Protein AF-A0A7R9MXU9-F1 (afdb_monomer_lite)

Structure (mmCIF, N/CA/C/O backbone):
data_AF-A0A7R9MXU9-F1
#
_entry.id   AF-A0A7R9MXU9-F1
#
loop_
_atom_site.group_PDB
_atom_site.id
_atom_site.type_symbol
_atom_site.label_atom_id
_atom_site.label_alt_id
_atom_site.label_comp_id
_atom_site.label_asym_id
_atom_site.label_entity_id
_atom_site.label_seq_id
_atom_site.pdbx_PDB_ins_code
_atom_site.Cartn_x
_atom_site.Cartn_y
_atom_site.Cartn_z
_atom_site.occupancy
_atom_site.B_iso_or_equiv
_atom_site.auth_seq_id
_atom_site.auth_comp_id
_atom_site.auth_asym_id
_atom_site.auth_atom_id
_atom_site.pdbx_PDB_model_num
ATOM 1 N N . MET A 1 1 ? 19.009 -3.124 -27.970 1.00 60.53 1 MET A N 1
ATOM 2 C CA . MET A 1 1 ? 19.118 -1.833 -27.246 1.00 60.53 1 MET A CA 1
ATOM 3 C C . MET A 1 1 ? 18.545 -0.630 -28.001 1.00 60.53 1 MET A C 1
ATOM 5 O O . MET A 1 1 ? 17.585 -0.061 -27.499 1.00 60.53 1 MET A O 1
ATOM 9 N N . ARG A 1 2 ? 19.073 -0.211 -29.170 1.00 72.44 2 ARG A N 1
ATOM 10 C CA . ARG A 1 2 ? 18.593 1.016 -29.856 1.00 72.44 2 ARG A CA 1
ATOM 11 C C . ARG A 1 2 ? 17.107 0.956 -30.246 1.00 72.44 2 ARG A C 1
ATOM 13 O O . ARG A 1 2 ? 16.367 1.876 -29.925 1.00 72.44 2 ARG A O 1
ATOM 20 N N . GLU A 1 3 ? 16.666 -0.156 -30.832 1.00 83.88 3 GLU A N 1
ATOM 21 C CA . GLU A 1 3 ? 15.263 -0.350 -31.227 1.00 83.88 3 GLU A CA 1
ATOM 22 C C . GLU A 1 3 ? 14.311 -0.446 -30.018 1.00 83.88 3 GLU A C 1
ATOM 24 O O . GLU A 1 3 ? 13.268 0.204 -29.997 1.00 83.88 3 GLU A O 1
ATOM 29 N N . THR A 1 4 ? 14.688 -1.200 -28.976 1.00 85.75 4 THR A N 1
ATOM 30 C CA . THR A 1 4 ? 13.930 -1.304 -27.715 1.00 85.75 4 THR A CA 1
ATOM 31 C C . THR A 1 4 ? 13.704 0.075 -27.099 1.00 85.75 4 THR A C 1
ATOM 33 O O . THR A 1 4 ? 12.573 0.436 -26.783 1.00 85.75 4 THR A O 1
ATOM 36 N N . LYS A 1 5 ? 14.765 0.885 -27.002 1.00 89.38 5 LYS A N 1
ATOM 37 C CA . LYS A 1 5 ? 14.692 2.257 -26.493 1.00 89.38 5 LYS A CA 1
ATOM 38 C C . LYS A 1 5 ? 13.724 3.121 -27.293 1.00 89.38 5 LYS A C 1
ATOM 40 O O . LYS A 1 5 ? 12.847 3.738 -26.698 1.00 89.38 5 LYS A O 1
ATOM 45 N N . GLU A 1 6 ? 13.862 3.146 -28.617 1.00 91.00 6 GLU A N 1
ATOM 46 C CA . GLU A 1 6 ? 13.007 3.951 -29.496 1.00 91.00 6 GLU A CA 1
ATOM 47 C C . GLU A 1 6 ? 11.525 3.546 -29.373 1.00 91.00 6 GLU A C 1
ATOM 49 O O . GLU A 1 6 ? 10.647 4.411 -29.332 1.00 91.00 6 GLU A O 1
ATOM 54 N N . LYS A 1 7 ? 11.235 2.245 -29.230 1.00 92.31 7 LYS A N 1
ATOM 55 C CA . LYS A 1 7 ? 9.872 1.726 -29.035 1.00 92.31 7 LYS A CA 1
ATOM 56 C C . LYS A 1 7 ? 9.268 2.123 -27.688 1.00 92.31 7 LYS A C 1
ATOM 58 O O . LYS A 1 7 ? 8.140 2.619 -27.666 1.00 92.31 7 LYS A O 1
ATOM 63 N N . ILE A 1 8 ? 9.995 1.942 -26.581 1.00 92.31 8 ILE A N 1
ATOM 64 C CA . ILE A 1 8 ? 9.501 2.338 -25.250 1.00 92.31 8 ILE A CA 1
ATOM 65 C C . ILE A 1 8 ? 9.323 3.862 -25.202 1.00 92.31 8 ILE A C 1
ATOM 67 O O . ILE A 1 8 ? 8.308 4.347 -24.708 1.00 92.31 8 ILE A O 1
ATOM 71 N N . GLU A 1 9 ? 10.261 4.628 -25.765 1.00 93.44 9 GLU A N 1
ATOM 72 C CA . GLU A 1 9 ? 10.180 6.089 -25.794 1.00 93.44 9 GLU A CA 1
ATOM 73 C C . GLU A 1 9 ? 8.973 6.589 -26.578 1.00 93.44 9 GLU A C 1
ATOM 75 O O . GLU A 1 9 ? 8.213 7.420 -26.074 1.00 93.44 9 GLU A O 1
ATOM 80 N N . LYS A 1 10 ? 8.762 6.059 -27.786 1.00 94.50 10 LYS A N 1
ATOM 81 C CA . LYS A 1 10 ? 7.583 6.379 -28.590 1.00 94.50 10 LYS A CA 1
ATOM 82 C C . LYS A 1 10 ? 6.299 6.088 -27.818 1.00 94.50 10 LYS A C 1
ATOM 84 O O . LYS A 1 10 ? 5.427 6.948 -27.746 1.00 94.50 10 LYS A O 1
ATOM 89 N N . PHE A 1 11 ? 6.218 4.916 -27.193 1.00 94.81 11 PHE A N 1
ATOM 90 C CA . PHE A 1 11 ? 5.046 4.518 -26.429 1.00 94.81 11 PHE A CA 1
ATOM 91 C C . PHE A 1 11 ? 4.774 5.453 -25.240 1.00 94.81 11 PHE A C 1
ATOM 93 O O . PHE A 1 11 ? 3.658 5.947 -25.094 1.00 94.81 11 PHE A O 1
ATOM 100 N N . VAL A 1 12 ? 5.789 5.775 -24.431 1.00 94.88 12 VAL A N 1
ATOM 101 C CA . VAL A 1 12 ? 5.641 6.714 -23.305 1.00 94.88 12 VAL A CA 1
ATOM 102 C C . VAL A 1 12 ? 5.220 8.104 -23.793 1.00 94.88 12 VAL A C 1
ATOM 104 O O . VAL A 1 12 ? 4.315 8.704 -23.213 1.00 94.88 12 VAL A O 1
ATOM 107 N N . ASN A 1 13 ? 5.810 8.604 -24.883 1.00 95.75 13 ASN A N 1
ATOM 108 C CA . ASN A 1 13 ? 5.422 9.889 -25.471 1.00 95.75 13 ASN A CA 1
ATOM 109 C C . ASN A 1 13 ? 3.957 9.883 -25.953 1.00 95.75 13 ASN A C 1
ATOM 111 O O . ASN A 1 13 ? 3.248 10.869 -25.755 1.00 95.75 13 ASN A O 1
ATOM 115 N N . ASP A 1 14 ? 3.483 8.781 -26.542 1.00 95.94 14 ASP A N 1
ATOM 116 C CA . ASP A 1 14 ? 2.091 8.639 -26.985 1.00 95.94 14 ASP A CA 1
ATOM 117 C C . ASP A 1 14 ? 1.110 8.660 -25.800 1.00 95.94 14 ASP A C 1
ATOM 119 O O . ASP A 1 14 ? 0.054 9.293 -25.884 1.00 95.94 14 ASP A O 1
ATOM 123 N N . ILE A 1 15 ? 1.461 8.021 -24.679 1.00 95.94 15 ILE A N 1
ATOM 124 C CA . ILE A 1 15 ? 0.675 8.058 -23.434 1.00 95.94 15 ILE A CA 1
ATOM 125 C C . ILE A 1 15 ? 0.625 9.479 -22.855 1.00 95.94 15 ILE A C 1
ATOM 127 O O . ILE A 1 15 ? -0.454 9.963 -22.504 1.00 95.94 15 ILE A O 1
ATOM 131 N N . ILE A 1 16 ? 1.765 10.178 -22.819 1.00 95.12 16 ILE A N 1
ATOM 132 C CA . ILE A 1 16 ? 1.849 11.576 -22.367 1.00 95.12 16 ILE A CA 1
ATOM 133 C C . ILE A 1 16 ? 0.981 12.481 -23.245 1.00 95.12 16 ILE A C 1
ATOM 135 O O . ILE A 1 16 ? 0.197 13.274 -22.727 1.00 95.12 16 ILE A O 1
ATOM 139 N N . LYS A 1 17 ? 1.064 12.335 -24.572 1.00 95.94 17 LYS A N 1
ATOM 140 C CA . LYS A 1 17 ? 0.272 13.120 -25.529 1.00 95.94 17 LYS A CA 1
ATOM 141 C C . LYS A 1 17 ? -1.235 12.917 -25.345 1.00 95.94 17 LYS A C 1
ATOM 143 O O . LYS A 1 17 ? -2.004 13.850 -25.555 1.00 95.94 17 LYS A O 1
ATOM 148 N N . LYS A 1 18 ? -1.655 11.715 -24.941 1.00 95.31 18 LYS A N 1
ATOM 149 C CA . LYS A 1 18 ? -3.052 11.390 -24.610 1.00 95.31 18 LYS A CA 1
ATOM 150 C C . LYS A 1 18 ? -3.480 11.867 -23.216 1.00 95.31 18 LYS A C 1
ATOM 152 O O . LYS A 1 18 ? -4.655 11.738 -22.889 1.00 95.31 18 LYS A O 1
ATOM 157 N N . ASN A 1 19 ? -2.561 12.404 -22.409 1.00 92.50 19 ASN A N 1
ATOM 158 C CA . ASN A 1 19 ? -2.778 12.772 -21.007 1.00 92.50 19 ASN A CA 1
ATOM 159 C C . ASN A 1 19 ? -3.354 11.612 -20.166 1.00 92.50 19 ASN A C 1
ATOM 161 O O . ASN A 1 19 ? -4.193 11.807 -19.285 1.00 92.50 19 ASN A O 1
ATOM 165 N N . ASP A 1 20 ? -2.925 10.381 -20.455 1.00 95.19 20 ASP A N 1
ATOM 166 C CA . ASP A 1 20 ? -3.452 9.177 -19.811 1.00 95.19 20 ASP A CA 1
ATOM 167 C C . ASP A 1 20 ? -2.695 8.874 -18.509 1.00 95.19 20 ASP A C 1
ATOM 169 O O . ASP A 1 20 ? -1.856 7.976 -18.430 1.00 95.19 20 ASP A O 1
ATOM 173 N N . ILE A 1 21 ? -2.984 9.670 -17.475 1.00 93.56 21 ILE A N 1
ATOM 174 C CA . ILE A 1 21 ? -2.319 9.589 -16.163 1.00 93.56 21 ILE A CA 1
ATOM 175 C C . ILE A 1 21 ? -2.543 8.219 -15.503 1.00 93.56 21 ILE A C 1
ATOM 177 O O . ILE A 1 21 ? -1.632 7.685 -14.877 1.00 93.56 21 ILE A O 1
ATOM 181 N N . VAL A 1 22 ? -3.716 7.610 -15.709 1.00 96.00 22 VAL A N 1
ATOM 182 C CA . VAL A 1 22 ? -4.024 6.256 -15.217 1.00 96.00 22 VAL A CA 1
ATOM 183 C C . VAL A 1 22 ? -3.014 5.248 -15.763 1.00 96.00 22 VAL A C 1
ATOM 185 O O . VAL A 1 22 ? -2.517 4.397 -15.031 1.00 96.00 22 VAL A O 1
ATOM 188 N N . PHE A 1 23 ? -2.688 5.343 -17.052 1.00 96.62 23 PHE A N 1
ATOM 189 C CA . PHE A 1 23 ? -1.717 4.444 -17.661 1.00 96.62 23 PHE A CA 1
ATOM 190 C C . PHE A 1 23 ? -0.275 4.758 -17.229 1.00 96.62 23 PHE A C 1
ATOM 192 O O . PHE A 1 23 ? 0.534 3.840 -17.085 1.00 96.62 23 PHE A O 1
ATOM 199 N N . LEU A 1 24 ? 0.054 6.026 -16.957 1.00 96.25 24 LEU A N 1
ATOM 200 C CA . LEU A 1 24 ? 1.346 6.374 -16.353 1.00 96.25 24 LEU A CA 1
ATOM 201 C C . LEU A 1 24 ? 1.541 5.671 -15.004 1.00 96.25 24 LEU A C 1
ATOM 203 O O . LEU A 1 24 ? 2.620 5.134 -14.765 1.00 96.25 24 LEU A O 1
ATOM 207 N N . ASP A 1 25 ? 0.506 5.586 -14.164 1.00 97.00 25 ASP A N 1
ATOM 208 C CA . ASP A 1 25 ? 0.591 4.827 -12.910 1.00 97.00 25 ASP A CA 1
ATOM 209 C C . ASP A 1 25 ? 0.832 3.333 -13.144 1.00 97.00 25 ASP A C 1
ATOM 211 O O . ASP A 1 25 ? 1.619 2.730 -12.420 1.00 97.00 25 ASP A O 1
ATOM 215 N N . VAL A 1 26 ? 0.229 2.729 -14.175 1.00 97.75 26 VAL A N 1
ATOM 216 C CA . VAL A 1 26 ? 0.511 1.327 -14.547 1.00 97.75 26 VAL A CA 1
ATOM 217 C C . VAL A 1 26 ? 1.997 1.137 -14.861 1.00 97.75 26 VAL A C 1
ATOM 219 O O . VAL A 1 26 ? 2.607 0.179 -14.383 1.00 97.75 26 VAL A O 1
ATOM 222 N N . LEU A 1 27 ? 2.600 2.061 -15.616 1.00 97.44 27 LEU A N 1
ATOM 223 C CA . LEU A 1 27 ? 4.031 2.020 -15.935 1.00 97.44 27 LEU A CA 1
ATOM 224 C C . LEU A 1 27 ? 4.910 2.208 -14.694 1.00 97.44 27 LEU A C 1
ATOM 226 O O . LEU A 1 27 ? 5.918 1.514 -14.551 1.00 97.44 27 LEU A O 1
ATOM 230 N N . TRP A 1 28 ? 4.524 3.094 -13.777 1.00 97.25 28 TRP A N 1
ATOM 231 C CA . TRP A 1 28 ? 5.249 3.292 -12.524 1.00 97.25 28 TRP A CA 1
ATOM 232 C C . TRP A 1 28 ? 5.164 2.075 -11.605 1.00 97.25 28 TRP A C 1
ATOM 234 O O . TRP A 1 28 ? 6.211 1.595 -11.166 1.00 97.25 28 TRP A O 1
ATOM 244 N N . ILE A 1 29 ? 3.970 1.513 -11.394 1.00 97.62 29 ILE A N 1
ATOM 245 C CA . ILE A 1 29 ? 3.779 0.261 -10.643 1.00 97.62 29 ILE A CA 1
ATOM 246 C C . ILE A 1 29 ? 4.645 -0.841 -11.249 1.00 97.62 29 ILE A C 1
ATOM 248 O O . ILE A 1 29 ? 5.349 -1.536 -10.516 1.00 97.62 29 ILE A O 1
ATOM 252 N N . PHE A 1 30 ? 4.628 -0.981 -12.579 1.00 97.31 30 PHE A N 1
ATOM 253 C CA . PHE A 1 30 ? 5.422 -1.989 -13.271 1.00 97.31 30 PHE A CA 1
ATOM 254 C C . PHE A 1 30 ? 6.905 -1.785 -12.996 1.00 97.31 30 PHE A C 1
ATOM 256 O O . PHE A 1 30 ? 7.547 -2.696 -12.485 1.00 97.31 30 PHE A O 1
ATOM 263 N N . SER A 1 31 ? 7.421 -0.578 -13.244 1.00 95.62 31 SER A N 1
ATOM 264 C CA . SER A 1 31 ? 8.838 -0.274 -13.053 1.00 95.62 31 SER A CA 1
ATOM 265 C C . SER A 1 31 ? 9.306 -0.583 -11.628 1.00 95.62 31 SER A C 1
ATOM 267 O O . SER A 1 31 ? 10.371 -1.158 -11.448 1.00 95.62 31 SER A O 1
ATOM 269 N N . TYR A 1 32 ? 8.523 -0.245 -10.595 1.00 94.88 32 TYR A N 1
ATOM 270 C CA . TYR A 1 32 ? 8.871 -0.512 -9.192 1.00 94.88 32 TYR A CA 1
ATOM 271 C C . TYR A 1 32 ? 8.631 -1.944 -8.729 1.00 94.88 32 TYR A C 1
ATOM 273 O O . TYR A 1 32 ? 9.075 -2.293 -7.642 1.00 94.88 32 TYR A O 1
ATOM 281 N N . SER A 1 33 ? 7.969 -2.766 -9.537 1.00 95.56 33 SER A N 1
ATOM 282 C CA . SER A 1 33 ? 7.746 -4.173 -9.212 1.00 95.56 33 SER A CA 1
ATOM 283 C C . SER A 1 33 ? 8.710 -5.117 -9.932 1.00 95.56 33 SER A C 1
ATOM 285 O O . SER A 1 33 ? 8.674 -6.318 -9.670 1.00 95.56 33 SER A O 1
ATOM 287 N N . ILE A 1 34 ? 9.552 -4.620 -10.852 1.00 91.81 34 ILE A N 1
ATOM 288 C CA . ILE A 1 34 ? 10.568 -5.436 -11.533 1.00 91.81 34 ILE A CA 1
ATOM 289 C C . ILE A 1 34 ? 11.535 -5.992 -10.465 1.00 91.81 34 ILE A C 1
ATOM 291 O O . ILE A 1 34 ? 12.211 -5.213 -9.792 1.00 91.81 34 ILE A O 1
ATOM 295 N N . PRO A 1 35 ? 11.594 -7.325 -10.262 1.00 86.81 35 PRO A N 1
ATOM 296 C CA . PRO A 1 35 ? 12.432 -7.928 -9.231 1.00 86.81 35 PRO A CA 1
ATOM 297 C C . PRO A 1 35 ? 13.862 -8.133 -9.754 1.00 86.81 35 PRO A C 1
ATOM 299 O O . PRO A 1 35 ? 14.247 -7.616 -10.798 1.00 86.81 35 PRO A O 1
ATOM 302 N N . SER A 1 36 ? 14.665 -8.954 -9.072 1.00 87.94 36 SER A N 1
ATOM 303 C CA . SER A 1 36 ? 15.918 -9.430 -9.662 1.00 87.94 36 SER A CA 1
ATOM 304 C C . SER A 1 36 ? 15.658 -10.228 -10.945 1.00 87.94 36 SER A C 1
ATOM 306 O O . SER A 1 36 ? 14.607 -10.858 -11.107 1.00 87.94 36 SER A O 1
ATOM 308 N N . GLN A 1 37 ? 16.655 -10.274 -11.830 1.00 93.38 37 GLN A N 1
ATOM 309 C CA . GLN A 1 37 ? 16.576 -11.027 -13.082 1.00 93.38 37 GLN A CA 1
ATOM 310 C C . GLN A 1 37 ? 16.115 -12.481 -12.865 1.00 93.38 37 GLN A C 1
ATOM 312 O O . GLN A 1 37 ? 15.230 -12.982 -13.562 1.00 93.38 37 GLN A O 1
ATOM 317 N N . SER A 1 38 ? 16.682 -13.163 -11.865 1.00 88.25 38 SER A N 1
ATOM 318 C CA . SER A 1 38 ? 16.304 -14.536 -11.519 1.00 88.25 38 SER A CA 1
ATOM 319 C C . SER A 1 38 ? 14.889 -14.628 -10.945 1.00 88.25 38 SER A C 1
ATOM 321 O O . SER A 1 38 ? 14.161 -15.557 -11.287 1.00 88.25 38 SER A O 1
ATOM 323 N N . GLY A 1 39 ? 14.465 -13.654 -10.134 1.00 88.94 39 GLY A N 1
ATOM 324 C CA . GLY A 1 39 ? 13.085 -13.531 -9.659 1.00 88.94 39 GLY A CA 1
ATOM 325 C C . GLY A 1 39 ? 12.083 -13.462 -10.809 1.00 88.94 39 GLY A C 1
ATOM 326 O O . GLY A 1 39 ? 11.126 -14.238 -10.834 1.00 88.94 39 GLY A O 1
ATOM 327 N N . TYR A 1 40 ? 12.349 -12.603 -11.796 1.00 91.75 40 TYR A N 1
ATOM 328 C CA . TYR A 1 40 ? 11.470 -12.386 -12.945 1.00 91.75 40 TYR A CA 1
ATOM 329 C C . TYR A 1 40 ? 11.391 -13.607 -13.866 1.00 91.75 40 TYR A C 1
ATOM 331 O O . TYR A 1 40 ? 10.299 -14.097 -14.159 1.00 91.75 40 TYR A O 1
ATOM 339 N N . HIS A 1 41 ? 12.535 -14.131 -14.318 1.00 92.31 41 HIS A N 1
ATOM 340 C CA . HIS A 1 41 ? 12.542 -15.212 -15.306 1.00 92.31 41 HIS A CA 1
ATOM 341 C C . HIS A 1 41 ? 12.086 -16.557 -14.738 1.00 92.31 41 HIS A C 1
ATOM 343 O O . HIS A 1 41 ? 11.436 -17.313 -15.461 1.00 92.31 41 HIS A O 1
ATOM 349 N N . ASN A 1 42 ? 12.371 -16.850 -13.465 1.00 90.62 42 ASN A N 1
ATOM 350 C CA . ASN A 1 42 ? 11.939 -18.105 -12.846 1.00 90.62 42 ASN A CA 1
ATOM 351 C C . ASN A 1 42 ? 10.442 -18.101 -12.503 1.00 90.62 42 ASN A C 1
ATOM 353 O O . ASN A 1 42 ? 9.833 -19.165 -12.456 1.00 90.62 42 ASN A O 1
ATOM 357 N N . ASN A 1 43 ? 9.839 -16.922 -12.294 1.00 89.75 43 ASN A N 1
ATOM 358 C CA . ASN A 1 43 ? 8.474 -16.783 -11.771 1.00 89.75 43 ASN A CA 1
ATOM 359 C C . ASN A 1 43 ? 7.592 -15.881 -12.653 1.00 89.75 43 ASN A C 1
ATOM 361 O O . ASN A 1 43 ? 6.716 -15.170 -12.161 1.00 89.75 43 ASN A O 1
ATOM 365 N N . LYS A 1 44 ? 7.795 -15.901 -13.978 1.00 89.00 44 LYS A N 1
ATOM 366 C CA . LYS A 1 44 ? 7.105 -14.999 -14.924 1.00 89.00 44 LYS A CA 1
ATOM 367 C C . LYS A 1 44 ? 5.573 -15.089 -14.847 1.00 89.00 44 LYS A C 1
ATOM 369 O O . LYS A 1 44 ? 4.887 -14.092 -15.064 1.00 89.00 44 LYS A O 1
ATOM 374 N N . GLY A 1 45 ? 5.028 -16.272 -14.552 1.00 88.25 45 GLY A N 1
ATOM 375 C CA . GLY A 1 45 ? 3.588 -16.478 -14.357 1.00 88.25 45 GLY A CA 1
ATOM 376 C C . GLY A 1 45 ? 3.056 -15.761 -13.114 1.00 88.25 45 GLY A C 1
ATOM 377 O O . GLY A 1 45 ? 2.107 -14.980 -13.209 1.00 88.25 45 GLY A O 1
ATOM 378 N N . ASP A 1 46 ? 3.709 -15.965 -11.970 1.00 85.06 46 ASP A N 1
ATOM 379 C CA . ASP A 1 46 ? 3.331 -15.323 -10.709 1.00 85.06 46 ASP A CA 1
ATOM 380 C C . ASP A 1 46 ? 3.544 -13.814 -10.751 1.00 85.06 46 ASP A C 1
ATOM 382 O O . ASP A 1 46 ? 2.688 -13.067 -10.282 1.00 85.06 46 ASP A O 1
ATOM 386 N N . PHE A 1 47 ? 4.612 -13.352 -11.406 1.00 90.62 47 PHE A N 1
ATOM 387 C CA . PHE A 1 47 ? 4.838 -11.932 -11.654 1.00 90.62 47 PHE A CA 1
ATOM 388 C C . PHE A 1 47 ? 3.644 -11.286 -12.368 1.00 90.62 47 PHE A C 1
ATOM 390 O O . PHE A 1 47 ? 3.119 -10.280 -11.900 1.00 90.62 47 PHE A O 1
ATOM 397 N N . LYS A 1 48 ? 3.150 -11.889 -13.461 1.00 91.00 48 LYS A N 1
ATOM 398 C CA . LYS A 1 48 ? 1.975 -11.376 -14.189 1.00 91.00 48 LYS A CA 1
ATOM 399 C C . LYS A 1 48 ? 0.727 -11.330 -13.303 1.00 91.00 48 LYS A C 1
ATOM 401 O O . LYS A 1 48 ? -0.012 -10.347 -13.330 1.00 91.00 48 LYS A O 1
ATOM 406 N N . LYS A 1 49 ? 0.497 -12.387 -12.517 1.00 88.62 49 LYS A N 1
ATOM 407 C CA . LYS A 1 49 ? -0.647 -12.496 -11.599 1.00 88.62 49 LYS A CA 1
ATOM 408 C C . LYS A 1 49 ? -0.608 -11.400 -10.533 1.00 88.62 49 LYS A C 1
ATOM 410 O O . LYS A 1 49 ? -1.618 -10.737 -10.303 1.00 88.62 49 LYS A O 1
ATOM 415 N N . TRP A 1 50 ? 0.540 -11.203 -9.893 1.00 89.94 50 TRP A N 1
ATOM 416 C CA . TRP A 1 50 ? 0.711 -10.199 -8.846 1.00 89.94 50 TRP A CA 1
ATOM 417 C C . TRP A 1 50 ? 0.689 -8.777 -9.382 1.00 89.94 50 TRP A C 1
ATOM 419 O O . TRP A 1 50 ? -0.005 -7.941 -8.811 1.00 89.94 50 TRP A O 1
ATOM 429 N N . PHE A 1 51 ? 1.313 -8.530 -10.531 1.00 93.94 51 PHE A N 1
ATOM 430 C CA . PHE A 1 51 ? 1.232 -7.239 -11.201 1.00 93.94 51 PHE A CA 1
ATOM 431 C C . PHE A 1 51 ? -0.220 -6.835 -11.482 1.00 93.94 51 PHE A C 1
ATOM 433 O O . PHE A 1 51 ? -0.639 -5.742 -11.109 1.00 93.94 51 PHE A O 1
ATOM 440 N N . GLY A 1 52 ? -1.032 -7.751 -12.022 1.00 90.00 52 GLY A N 1
ATOM 441 C CA . GLY A 1 52 ? -2.461 -7.508 -12.229 1.00 90.00 52 GLY A CA 1
ATOM 442 C C . GLY A 1 52 ? -3.214 -7.183 -10.932 1.00 90.00 52 GLY A C 1
ATOM 443 O O . GLY A 1 52 ? -3.984 -6.226 -10.898 1.00 90.00 52 GLY A O 1
ATOM 444 N N . LYS A 1 53 ? -2.970 -7.931 -9.846 1.00 89.75 53 LYS A N 1
ATOM 445 C CA . LYS A 1 53 ? -3.598 -7.671 -8.536 1.00 89.75 53 LYS A CA 1
ATOM 446 C C . LYS A 1 53 ? -3.239 -6.295 -7.979 1.00 89.75 53 LYS A C 1
ATOM 448 O O . LYS A 1 53 ? -4.123 -5.591 -7.495 1.00 89.75 53 LYS A O 1
ATOM 453 N N . ILE A 1 54 ? -1.962 -5.924 -8.049 1.00 93.19 54 ILE A N 1
ATOM 454 C CA . ILE A 1 54 ? -1.473 -4.638 -7.550 1.00 93.19 54 ILE A CA 1
ATOM 455 C C . ILE A 1 54 ? -2.062 -3.494 -8.378 1.00 93.19 54 ILE A C 1
ATOM 457 O O . ILE A 1 54 ? -2.585 -2.546 -7.797 1.00 93.19 54 ILE A O 1
ATOM 461 N N . CYS A 1 55 ? -2.091 -3.608 -9.711 1.00 94.31 55 CYS A N 1
ATOM 462 C CA . CYS A 1 55 ? -2.750 -2.622 -10.569 1.00 94.31 55 CYS A CA 1
ATOM 463 C C . CYS A 1 55 ? -4.242 -2.486 -10.255 1.00 94.31 55 CYS A C 1
ATOM 465 O O . CYS A 1 55 ? -4.727 -1.365 -10.131 1.00 94.31 55 CYS A O 1
ATOM 467 N N . ILE A 1 56 ? -4.967 -3.597 -10.072 1.00 88.56 56 ILE A N 1
ATOM 468 C CA . ILE A 1 56 ? -6.385 -3.554 -9.687 1.00 88.56 56 ILE A CA 1
ATOM 469 C C . ILE A 1 56 ? -6.550 -2.762 -8.391 1.00 88.56 56 ILE A C 1
ATOM 471 O O . ILE A 1 56 ? -7.289 -1.781 -8.359 1.00 88.56 56 ILE A O 1
ATOM 475 N N . ARG A 1 57 ? -5.813 -3.143 -7.345 1.00 90.94 57 ARG A N 1
ATOM 476 C CA . ARG A 1 57 ? -5.932 -2.532 -6.022 1.00 90.94 57 ARG A CA 1
ATOM 477 C C . ARG A 1 57 ? -5.564 -1.049 -6.031 1.00 90.94 57 ARG A C 1
ATOM 479 O O . ARG A 1 57 ? -6.292 -0.238 -5.460 1.00 90.94 57 ARG A O 1
ATOM 486 N N . HIS A 1 58 ? -4.457 -0.701 -6.685 1.00 95.56 58 HIS A N 1
ATOM 487 C CA . HIS A 1 58 ? -3.956 0.666 -6.770 1.00 95.56 58 HIS A CA 1
ATOM 488 C C . HIS A 1 58 ? -4.927 1.564 -7.546 1.00 95.56 58 HIS A C 1
ATOM 490 O O . HIS A 1 58 ? -5.344 2.607 -7.043 1.00 95.56 58 HIS A O 1
ATOM 496 N N . LEU A 1 59 ? -5.326 1.157 -8.754 1.00 95.50 59 LEU A N 1
ATOM 497 C CA . LEU A 1 59 ? -6.169 1.980 -9.623 1.00 95.50 59 LEU A CA 1
ATOM 498 C C . LEU A 1 59 ? -7.601 2.114 -9.088 1.00 95.50 59 LEU A C 1
ATOM 500 O O . LEU A 1 59 ? -8.198 3.182 -9.220 1.00 95.50 59 LEU A O 1
ATOM 504 N N . GLN A 1 60 ? -8.132 1.081 -8.425 1.00 92.88 60 GLN A N 1
ATOM 505 C CA . GLN A 1 60 ? -9.407 1.178 -7.709 1.00 92.88 60 GLN A CA 1
ATOM 506 C C . GLN A 1 60 ? -9.357 2.240 -6.614 1.00 92.88 60 GLN A C 1
ATOM 508 O O . GLN A 1 60 ? -10.275 3.046 -6.511 1.00 92.88 60 GLN A O 1
ATOM 513 N N . LYS A 1 61 ? -8.287 2.286 -5.811 1.00 93.75 61 LYS A N 1
ATOM 514 C CA . LYS A 1 61 ? -8.188 3.298 -4.753 1.00 93.75 61 LYS A CA 1
ATOM 515 C C . LYS A 1 61 ? -7.940 4.692 -5.293 1.00 93.75 61 LYS A C 1
ATOM 517 O O . LYS A 1 61 ? -8.600 5.618 -4.847 1.00 93.75 61 LYS A O 1
ATOM 522 N N . LYS A 1 62 ? -7.035 4.847 -6.258 1.00 95.38 62 LYS A N 1
ATOM 523 C CA . LYS A 1 62 ? -6.649 6.172 -6.757 1.00 95.38 62 LYS A CA 1
ATOM 524 C C . LYS A 1 62 ? -7.717 6.840 -7.618 1.00 95.38 62 LYS A C 1
ATOM 526 O O . LYS A 1 62 ? -7.852 8.060 -7.583 1.00 95.38 62 LYS A O 1
ATOM 531 N N . TYR A 1 63 ? -8.450 6.051 -8.402 1.00 94.50 63 TYR A N 1
ATOM 532 C CA . TYR A 1 63 ? -9.328 6.558 -9.459 1.00 94.50 63 TYR A CA 1
ATOM 533 C C . TYR A 1 63 ? -10.767 6.048 -9.381 1.00 94.50 63 TYR A C 1
ATOM 535 O O . TYR A 1 63 ? -11.582 6.446 -10.207 1.00 94.50 63 TYR A O 1
ATOM 543 N N . ASN A 1 64 ? -11.088 5.169 -8.425 1.00 91.50 64 ASN A N 1
ATOM 544 C CA . ASN A 1 64 ? -12.402 4.531 -8.313 1.00 91.50 64 ASN A CA 1
ATOM 545 C C . ASN A 1 64 ? -12.835 3.787 -9.597 1.00 91.50 64 ASN A C 1
ATOM 547 O O . ASN A 1 64 ? -14.016 3.733 -9.933 1.00 91.50 64 ASN A O 1
ATOM 551 N N . LEU A 1 65 ? -11.870 3.229 -10.341 1.00 90.06 65 LEU A N 1
ATOM 552 C CA . LEU A 1 65 ? -12.138 2.516 -11.593 1.00 90.06 65 LEU A CA 1
ATOM 553 C C . LEU A 1 65 ? -12.748 1.138 -11.340 1.00 90.06 65 LEU A C 1
ATOM 555 O O . LEU A 1 65 ? -12.341 0.412 -10.428 1.00 90.06 65 LEU A O 1
ATOM 559 N N . ARG A 1 66 ? -13.674 0.725 -12.210 1.00 87.88 66 ARG A N 1
ATOM 560 C CA . ARG A 1 66 ? -14.206 -0.643 -12.199 1.00 87.88 66 ARG A CA 1
ATOM 561 C C . ARG A 1 66 ? -13.186 -1.616 -12.787 1.00 87.88 66 ARG A C 1
ATOM 563 O O . ARG A 1 66 ? -12.306 -1.241 -13.559 1.00 87.88 66 ARG A O 1
ATOM 570 N N . GLN A 1 67 ? -13.335 -2.904 -12.470 1.00 85.06 67 GLN A N 1
ATOM 571 C CA . GLN A 1 67 ? -12.409 -3.930 -12.964 1.00 85.06 67 GLN A CA 1
ATOM 572 C C . GLN A 1 67 ? -12.326 -3.986 -14.497 1.00 85.06 67 GLN A C 1
ATOM 574 O O . GLN A 1 67 ? -11.243 -4.221 -15.023 1.00 85.06 67 GLN A O 1
ATOM 579 N N . GLU A 1 68 ? -13.425 -3.750 -15.218 1.00 85.00 68 GLU A N 1
ATOM 580 C CA . GLU A 1 68 ? -13.420 -3.767 -16.690 1.00 85.00 68 GLU A CA 1
ATOM 581 C C . GLU A 1 68 ? -12.583 -2.628 -17.291 1.00 85.00 68 GLU A C 1
ATOM 583 O O . GLU A 1 68 ? -11.791 -2.865 -18.200 1.00 85.00 68 GLU A O 1
ATOM 588 N N . GLU A 1 69 ? -12.650 -1.425 -16.717 1.00 91.19 69 GLU A N 1
ATOM 589 C CA . GLU A 1 69 ? -11.839 -0.273 -17.145 1.00 91.19 69 GLU A CA 1
ATOM 590 C C . GLU A 1 69 ? -10.345 -0.534 -16.902 1.00 91.19 69 GLU A C 1
ATOM 592 O O . GLU A 1 69 ? -9.486 -0.220 -17.727 1.00 91.19 69 GLU A O 1
ATOM 597 N N . ILE A 1 70 ? -10.022 -1.188 -15.784 1.00 91.19 70 ILE A N 1
ATOM 598 C CA . ILE A 1 70 ? -8.651 -1.602 -15.476 1.00 91.19 70 ILE A CA 1
ATOM 599 C C . ILE A 1 70 ? -8.183 -2.679 -16.461 1.00 91.19 70 ILE A C 1
ATOM 601 O O . ILE A 1 70 ? -7.062 -2.600 -16.961 1.00 91.19 70 ILE A O 1
ATOM 605 N N . LYS A 1 71 ? -9.030 -3.660 -16.802 1.00 88.75 71 LYS A N 1
ATOM 606 C CA . LYS A 1 71 ? -8.703 -4.687 -17.806 1.00 88.75 71 LYS A CA 1
ATOM 607 C C . LYS A 1 71 ? -8.379 -4.072 -19.168 1.00 88.75 71 LYS A C 1
ATOM 609 O O . LYS A 1 71 ? -7.466 -4.558 -19.830 1.00 88.75 71 LYS A O 1
ATOM 614 N N . GLU A 1 72 ? -9.069 -3.013 -19.587 1.00 93.00 72 GLU A N 1
ATOM 615 C CA . GLU A 1 72 ? -8.751 -2.297 -20.831 1.00 93.00 72 GLU A CA 1
ATOM 616 C C . GLU A 1 72 ? -7.353 -1.672 -20.798 1.00 93.00 72 GLU A C 1
ATOM 618 O O . GLU A 1 72 ? -6.579 -1.848 -21.741 1.00 93.00 72 GLU A O 1
ATOM 623 N N . LYS A 1 73 ? -6.974 -1.032 -19.684 1.00 93.81 73 LYS A N 1
ATOM 624 C CA . LYS A 1 73 ? -5.602 -0.534 -19.491 1.00 93.81 73 LYS A CA 1
ATOM 625 C C . LYS A 1 73 ? -4.588 -1.677 -19.518 1.00 93.81 73 LYS A C 1
ATOM 627 O O . LYS A 1 73 ? -3.553 -1.568 -20.169 1.00 93.81 73 LYS A O 1
ATOM 632 N N . MET A 1 74 ? -4.901 -2.807 -18.890 1.00 94.25 74 MET A N 1
ATOM 633 C CA . MET A 1 74 ? -4.019 -3.975 -18.898 1.00 94.25 74 MET A CA 1
ATOM 634 C C . MET A 1 74 ? -3.840 -4.578 -20.297 1.00 94.25 74 MET A C 1
ATOM 636 O O . MET A 1 74 ? -2.744 -5.041 -20.601 1.00 94.25 74 MET A O 1
ATOM 640 N N . LYS A 1 75 ? -4.855 -4.536 -21.174 1.00 93.56 75 LYS A N 1
ATOM 641 C CA . LYS A 1 75 ? -4.710 -4.951 -22.584 1.00 93.56 75 LYS A CA 1
ATOM 642 C C . LYS A 1 75 ? -3.681 -4.087 -23.312 1.00 93.56 75 LYS A C 1
ATOM 644 O O . LYS A 1 75 ? -2.747 -4.633 -23.885 1.00 93.56 75 LYS A O 1
ATOM 649 N N . ILE A 1 76 ? -3.781 -2.760 -23.184 1.00 94.44 76 ILE A N 1
ATOM 650 C CA . ILE A 1 76 ? -2.810 -1.817 -23.770 1.00 94.44 76 ILE A CA 1
ATOM 651 C C . ILE A 1 76 ? -1.392 -2.112 -23.260 1.00 94.44 76 ILE A C 1
ATOM 653 O O . ILE A 1 76 ? -0.432 -2.084 -24.027 1.00 94.44 76 ILE A O 1
ATOM 657 N N . PHE A 1 77 ? -1.250 -2.427 -21.970 1.00 95.25 77 PHE A N 1
ATOM 658 C CA . PHE A 1 77 ? 0.038 -2.785 -21.381 1.00 95.25 77 PHE A CA 1
ATOM 659 C C . PHE A 1 77 ? 0.599 -4.111 -21.922 1.00 95.25 77 PHE A C 1
ATOM 661 O O . PHE A 1 77 ? 1.792 -4.211 -22.207 1.00 95.25 77 PHE A O 1
ATOM 668 N N . VAL A 1 78 ? -0.250 -5.126 -22.100 1.00 93.00 78 VAL A N 1
ATOM 669 C CA . VAL A 1 78 ? 0.148 -6.406 -22.704 1.00 93.00 78 VAL A CA 1
ATOM 670 C C . VAL A 1 78 ? 0.567 -6.215 -24.161 1.00 93.00 78 VAL A C 1
ATOM 672 O O . VAL A 1 78 ? 1.615 -6.722 -24.556 1.00 93.00 78 VAL A O 1
ATOM 675 N N . ASP A 1 79 ? -0.195 -5.445 -24.938 1.00 93.06 79 ASP A N 1
ATOM 676 C CA . ASP A 1 79 ? 0.137 -5.126 -26.328 1.00 93.06 79 ASP A CA 1
ATOM 677 C C . ASP A 1 79 ? 1.462 -4.367 -26.422 1.00 93.06 79 ASP A C 1
ATOM 679 O O . ASP A 1 79 ? 2.287 -4.653 -27.290 1.00 93.06 79 ASP A O 1
ATOM 683 N N . PHE A 1 80 ? 1.709 -3.438 -25.497 1.00 93.00 80 PHE A N 1
ATOM 684 C CA . PHE A 1 80 ? 2.995 -2.763 -25.375 1.00 93.00 80 PHE A CA 1
ATOM 685 C C . PHE A 1 80 ? 4.141 -3.762 -25.193 1.00 93.00 80 PHE A C 1
ATOM 687 O O . PHE A 1 80 ? 5.061 -3.752 -26.006 1.00 93.00 80 PHE A O 1
ATOM 694 N N . LEU A 1 81 ? 4.065 -4.661 -24.204 1.00 91.62 81 LEU A N 1
ATOM 695 C CA . LEU A 1 81 ? 5.113 -5.662 -23.970 1.00 91.62 81 LEU A CA 1
ATOM 696 C C . LEU A 1 81 ? 5.302 -6.611 -25.163 1.00 91.62 81 LEU A C 1
ATOM 698 O O . LEU A 1 81 ? 6.434 -6.946 -25.505 1.00 91.62 81 LEU A O 1
ATOM 702 N N . ASN A 1 82 ? 4.219 -7.015 -25.830 1.00 90.75 82 ASN A N 1
ATOM 703 C CA . ASN A 1 82 ? 4.289 -7.886 -27.008 1.00 90.75 82 ASN A CA 1
ATOM 704 C C . ASN A 1 82 ? 5.006 -7.221 -28.198 1.00 90.75 82 ASN A C 1
ATOM 706 O O . ASN A 1 82 ? 5.606 -7.917 -29.013 1.00 90.75 82 ASN A O 1
ATOM 710 N N . ASN A 1 83 ? 4.987 -5.887 -28.291 1.00 91.81 83 ASN A N 1
ATOM 711 C CA . ASN A 1 83 ? 5.695 -5.131 -29.331 1.00 91.81 83 ASN A CA 1
ATOM 712 C C . ASN A 1 83 ? 7.208 -4.963 -29.062 1.00 91.81 83 ASN A C 1
ATOM 714 O O . ASN A 1 83 ? 7.949 -4.509 -29.944 1.00 91.81 83 ASN A O 1
ATOM 718 N N . ILE A 1 84 ? 7.674 -5.338 -27.866 1.00 92.25 84 ILE A N 1
ATOM 719 C CA . ILE A 1 84 ? 9.083 -5.327 -27.441 1.00 92.25 84 ILE A CA 1
ATOM 720 C C . ILE A 1 84 ? 9.477 -6.691 -26.840 1.00 92.25 84 ILE A C 1
ATOM 722 O O . ILE A 1 84 ? 9.806 -6.774 -25.660 1.00 92.25 84 ILE A O 1
ATOM 726 N N . PRO A 1 85 ? 9.462 -7.785 -27.625 1.00 86.88 85 PRO A N 1
ATOM 727 C CA . PRO A 1 85 ? 9.593 -9.149 -27.097 1.00 86.88 85 PRO A CA 1
ATOM 728 C C . PRO A 1 85 ? 10.905 -9.417 -26.339 1.00 86.88 85 PRO A C 1
ATOM 730 O O . PRO A 1 85 ? 10.911 -10.237 -25.421 1.00 86.88 85 PRO A O 1
ATOM 733 N N . ASP A 1 86 ? 11.979 -8.697 -26.679 1.00 88.94 86 ASP A N 1
ATOM 734 C CA . ASP A 1 86 ? 13.296 -8.821 -26.038 1.00 88.94 86 ASP A CA 1
ATOM 735 C C . ASP A 1 86 ? 13.459 -7.936 -24.790 1.00 88.94 86 ASP A C 1
ATOM 737 O O . ASP A 1 86 ? 14.505 -7.957 -24.144 1.00 88.94 86 ASP A O 1
ATOM 741 N N . PHE A 1 87 ? 12.445 -7.141 -24.436 1.00 92.88 87 PHE A N 1
ATOM 742 C CA . PHE A 1 87 ? 12.484 -6.302 -23.243 1.00 92.88 87 PHE A CA 1
ATOM 743 C C . PHE A 1 87 ? 12.497 -7.158 -21.973 1.00 92.88 87 PHE A C 1
ATOM 745 O O . PHE A 1 87 ? 11.659 -8.049 -21.791 1.00 92.88 87 PHE A O 1
ATOM 752 N N . LEU A 1 88 ? 13.442 -6.858 -21.078 1.00 93.06 88 LEU A N 1
ATOM 753 C CA . LEU A 1 88 ? 13.753 -7.659 -19.894 1.00 93.06 88 LEU A CA 1
ATOM 754 C C . LEU A 1 88 ? 14.154 -9.098 -20.263 1.00 93.06 88 LEU A C 1
ATOM 756 O O . LEU A 1 88 ? 13.702 -10.055 -19.627 1.00 93.06 88 LEU A O 1
ATOM 760 N N . SER A 1 89 ? 14.977 -9.259 -21.306 1.00 93.19 89 SER A N 1
ATOM 761 C CA . SER A 1 89 ? 15.672 -10.521 -21.602 1.00 93.19 89 SER A CA 1
ATOM 762 C C . SER A 1 89 ? 16.733 -10.839 -20.538 1.00 93.19 89 SER A C 1
ATOM 764 O O . SER A 1 89 ? 17.110 -9.976 -19.744 1.00 93.19 89 SER A O 1
ATOM 766 N N . LYS A 1 90 ? 17.266 -12.069 -20.524 1.00 91.50 90 LYS A N 1
ATOM 767 C CA . LYS A 1 90 ? 18.352 -12.429 -19.591 1.00 91.50 90 LYS A CA 1
ATOM 768 C C . LYS A 1 90 ? 19.641 -11.656 -19.887 1.00 91.50 90 LYS A C 1
ATOM 770 O O . LYS A 1 90 ? 20.495 -11.516 -19.020 1.00 91.50 90 LYS A O 1
ATOM 775 N N . GLU A 1 91 ? 19.790 -11.156 -21.098 1.00 91.50 91 GLU A N 1
ATOM 776 C CA . GLU A 1 91 ? 20.974 -10.450 -21.555 1.00 91.50 91 GLU A CA 1
ATOM 777 C C . GLU A 1 91 ? 20.866 -8.948 -21.256 1.00 91.50 91 GLU A C 1
ATOM 779 O O . GLU A 1 91 ? 21.853 -8.337 -20.860 1.00 91.50 91 GLU A O 1
ATOM 784 N N . SER A 1 92 ? 19.666 -8.366 -21.376 1.00 92.31 92 SER A N 1
ATOM 785 C CA . SER A 1 92 ? 19.424 -6.918 -21.247 1.00 92.31 92 SER A CA 1
ATOM 786 C C . SER A 1 92 ? 18.678 -6.492 -19.977 1.00 92.31 92 SER A C 1
ATOM 788 O O . SER A 1 92 ? 18.421 -5.305 -19.808 1.00 92.31 92 SER A O 1
ATOM 790 N N . PHE A 1 93 ? 18.333 -7.415 -19.069 1.00 93.12 93 PHE A N 1
ATOM 791 C CA . PHE A 1 93 ? 17.424 -7.171 -17.934 1.00 93.12 93 PHE A CA 1
ATOM 792 C C . PHE A 1 93 ? 17.678 -5.864 -17.168 1.00 93.12 93 PHE A C 1
ATOM 794 O O . PHE A 1 93 ? 16.786 -5.027 -17.050 1.00 93.12 93 PHE A O 1
ATOM 801 N N . TYR A 1 94 ? 18.893 -5.686 -16.644 1.00 90.44 94 TYR A N 1
ATOM 802 C CA . TYR A 1 94 ? 19.228 -4.525 -15.815 1.00 90.44 94 TYR A CA 1
ATOM 803 C C . TYR A 1 94 ? 19.334 -3.235 -16.635 1.00 90.44 94 TYR A C 1
ATOM 805 O O . TYR A 1 94 ? 18.996 -2.162 -16.140 1.00 90.44 94 TYR A O 1
ATOM 813 N N . GLU A 1 95 ? 19.776 -3.329 -17.892 1.00 91.19 95 GLU A N 1
ATOM 814 C CA . GLU A 1 95 ? 19.840 -2.184 -18.804 1.00 91.19 95 GLU A CA 1
ATOM 815 C C . GLU A 1 95 ? 18.433 -1.696 -19.166 1.00 91.19 95 GLU A C 1
ATOM 817 O O . GLU A 1 95 ? 18.174 -0.495 -19.148 1.00 91.19 95 GLU A O 1
ATOM 822 N N . ASP A 1 96 ? 17.519 -2.626 -19.438 1.00 93.62 96 ASP A N 1
ATOM 823 C CA . ASP A 1 96 ? 16.125 -2.371 -19.791 1.00 93.62 96 ASP A CA 1
ATOM 824 C C . ASP A 1 96 ? 15.319 -1.795 -18.618 1.00 93.62 96 ASP A C 1
ATOM 826 O O . ASP A 1 96 ? 14.586 -0.819 -18.799 1.00 93.62 96 ASP A O 1
ATOM 830 N N . ASP A 1 97 ? 15.474 -2.354 -17.413 1.00 91.88 97 ASP A N 1
ATOM 831 C CA . ASP A 1 97 ? 14.861 -1.819 -16.189 1.00 91.88 97 ASP A CA 1
ATOM 832 C C . ASP A 1 97 ? 15.324 -0.376 -15.933 1.00 91.88 97 ASP A C 1
ATOM 834 O O . ASP A 1 97 ? 14.513 0.553 -15.829 1.00 91.88 97 ASP A O 1
ATOM 838 N N . LYS A 1 98 ? 16.644 -0.152 -15.957 1.00 90.06 98 LYS A N 1
ATOM 839 C CA . LYS A 1 98 ? 17.236 1.180 -15.794 1.00 90.06 98 LYS A CA 1
ATOM 840 C C . LYS A 1 98 ? 16.767 2.155 -16.874 1.00 90.06 98 LYS A C 1
ATOM 842 O O . LYS A 1 98 ? 16.460 3.314 -16.581 1.00 90.06 98 LYS A O 1
ATOM 847 N N . LEU A 1 99 ? 16.698 1.704 -18.125 1.00 92.44 99 LEU A N 1
ATOM 848 C CA . LEU A 1 99 ? 16.227 2.499 -19.253 1.00 92.44 99 LEU A CA 1
ATOM 849 C C . LEU A 1 99 ? 14.778 2.952 -19.053 1.00 92.44 99 LEU A C 1
ATOM 851 O O . LEU A 1 99 ? 14.489 4.144 -19.194 1.00 92.44 99 LEU A O 1
ATOM 855 N N . LEU A 1 100 ? 13.880 2.025 -18.704 1.00 93.88 100 LEU A N 1
ATOM 856 C CA . LEU A 1 100 ? 12.482 2.340 -18.423 1.00 93.88 100 LEU A CA 1
ATOM 857 C C . LEU A 1 100 ? 12.384 3.331 -17.259 1.00 93.88 100 LEU A C 1
ATOM 859 O O . LEU A 1 100 ? 11.712 4.357 -17.385 1.00 93.88 100 LEU A O 1
ATOM 863 N N . ARG A 1 101 ? 13.092 3.060 -16.156 1.00 91.44 101 ARG A N 1
ATOM 864 C CA . ARG A 1 101 ? 13.090 3.899 -14.956 1.00 91.44 101 ARG A CA 1
ATOM 865 C C . ARG A 1 101 ? 13.472 5.342 -15.255 1.00 91.44 101 ARG A C 1
ATOM 867 O O . ARG A 1 101 ? 12.718 6.260 -14.933 1.00 91.44 101 ARG A O 1
ATOM 874 N N . ASN A 1 102 ? 14.623 5.533 -15.892 1.00 91.44 102 ASN A N 1
ATOM 875 C CA . ASN A 1 102 ? 15.148 6.857 -16.213 1.00 91.44 102 ASN A CA 1
ATOM 876 C C . ASN A 1 102 ? 14.215 7.609 -17.156 1.00 91.44 102 ASN A C 1
ATOM 878 O O . ASN A 1 102 ? 14.009 8.812 -17.012 1.00 91.44 102 ASN A O 1
ATOM 882 N N . MET A 1 103 ? 13.610 6.904 -18.107 1.00 94.25 103 MET A N 1
ATOM 883 C CA . MET A 1 103 ? 12.682 7.530 -19.030 1.00 94.25 103 MET A CA 1
ATOM 884 C C . MET A 1 103 ? 11.384 7.975 -18.358 1.00 94.25 103 MET A C 1
ATOM 886 O O . MET A 1 103 ? 10.915 9.080 -18.637 1.00 94.25 103 MET A O 1
ATOM 890 N N . LEU A 1 104 ? 10.822 7.157 -17.463 1.00 95.50 104 LEU A N 1
ATOM 891 C CA . LEU A 1 104 ? 9.651 7.546 -16.680 1.00 95.50 104 LEU A CA 1
ATOM 892 C C . LEU A 1 104 ? 9.961 8.761 -15.802 1.00 95.50 104 LEU A C 1
ATOM 894 O O . LEU A 1 104 ? 9.194 9.726 -15.832 1.00 95.50 104 LEU A O 1
ATOM 898 N N . ILE A 1 105 ? 11.104 8.771 -15.106 1.00 92.88 105 ILE A N 1
ATOM 899 C CA . ILE A 1 105 ? 11.548 9.930 -14.317 1.00 92.88 105 ILE A CA 1
ATOM 900 C C . ILE A 1 105 ? 11.622 11.177 -15.207 1.00 92.88 105 ILE A C 1
ATOM 902 O O . ILE A 1 105 ? 10.966 12.177 -14.922 1.00 92.88 105 ILE A O 1
ATOM 906 N N . ASN A 1 106 ? 12.352 11.109 -16.318 1.00 93.44 106 ASN A N 1
ATOM 907 C CA . ASN A 1 106 ? 12.639 12.285 -17.138 1.00 93.44 106 ASN A CA 1
ATOM 908 C C . ASN A 1 106 ? 11.410 12.850 -17.856 1.00 93.44 106 ASN A C 1
ATOM 910 O O . ASN A 1 106 ? 11.339 14.052 -18.086 1.00 93.44 106 ASN A O 1
ATOM 914 N N . LYS A 1 107 ? 10.453 12.000 -18.246 1.00 95.50 107 LYS A N 1
ATOM 915 C CA . LYS A 1 107 ? 9.319 12.421 -19.082 1.00 95.50 107 LYS A CA 1
ATOM 916 C C . LYS A 1 107 ? 8.011 12.612 -18.322 1.00 95.50 107 LYS A C 1
ATOM 918 O O . LYS A 1 107 ? 7.129 13.300 -18.824 1.00 95.50 107 LYS A O 1
ATOM 923 N N . THR A 1 108 ? 7.846 11.984 -17.156 1.00 95.62 108 THR A N 1
ATOM 924 C CA . THR A 1 108 ? 6.531 11.907 -16.488 1.00 95.62 108 THR A CA 1
ATOM 925 C C . THR A 1 108 ? 6.493 12.564 -15.110 1.00 95.62 108 THR A C 1
ATOM 927 O O . THR A 1 108 ? 5.404 12.895 -14.642 1.00 95.62 108 THR A O 1
ATOM 930 N N . SER A 1 109 ? 7.647 12.816 -14.476 1.00 93.69 109 SER A N 1
ATOM 931 C CA . SER A 1 109 ? 7.693 13.347 -13.104 1.00 93.69 109 SER A CA 1
ATOM 932 C C . SER A 1 109 ? 6.951 14.673 -12.960 1.00 93.69 109 SER A C 1
ATOM 934 O O . SER A 1 109 ? 6.137 14.814 -12.054 1.00 93.69 109 SER A O 1
ATOM 936 N N . GLU A 1 110 ? 7.153 15.627 -13.873 1.00 94.12 110 GLU A N 1
ATOM 937 C CA . GLU A 1 110 ? 6.478 16.933 -13.812 1.00 94.12 110 GLU A CA 1
ATOM 938 C C . GLU A 1 110 ? 4.953 16.821 -13.943 1.00 94.12 110 GLU A C 1
ATOM 940 O O . GL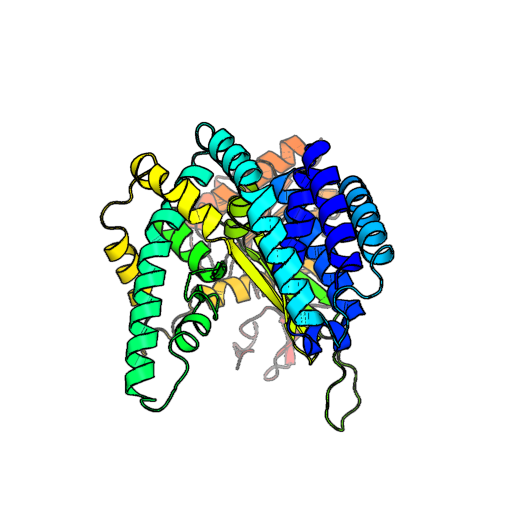U A 1 110 ? 4.217 17.544 -13.270 1.00 94.12 110 GLU A O 1
ATOM 945 N N . ILE A 1 111 ? 4.467 15.885 -14.765 1.00 94.56 111 ILE A N 1
ATOM 946 C CA . ILE A 1 111 ? 3.033 15.629 -14.958 1.00 94.56 111 ILE A CA 1
ATOM 947 C C . ILE A 1 111 ? 2.422 15.118 -13.651 1.00 94.56 111 ILE A C 1
ATOM 949 O O . ILE A 1 111 ? 1.394 15.631 -13.201 1.00 94.56 111 ILE A O 1
ATOM 953 N N . LEU A 1 112 ? 3.080 14.144 -13.016 1.00 93.50 112 LEU A N 1
ATOM 954 C CA . LEU A 1 112 ? 2.649 13.592 -11.733 1.00 93.50 112 LEU A CA 1
ATOM 955 C C . LEU A 1 112 ? 2.704 14.642 -10.622 1.00 93.50 112 LEU A C 1
ATOM 957 O O . LEU A 1 112 ? 1.725 14.820 -9.902 1.00 93.50 112 LEU A O 1
ATOM 961 N N . ILE A 1 113 ? 3.805 15.391 -10.527 1.00 94.19 113 ILE A N 1
ATOM 962 C CA . ILE A 1 113 ? 3.978 16.461 -9.537 1.00 94.19 113 ILE A CA 1
ATOM 963 C C . ILE A 1 113 ? 2.883 17.515 -9.692 1.00 94.19 113 ILE A C 1
ATOM 965 O O . ILE A 1 113 ? 2.275 17.922 -8.702 1.00 94.19 113 ILE A O 1
ATOM 969 N N . ARG A 1 114 ? 2.589 17.949 -10.923 1.00 94.00 114 ARG A N 1
ATOM 970 C CA . ARG A 1 114 ? 1.521 18.919 -11.188 1.00 94.00 114 ARG A CA 1
ATOM 971 C C . ARG A 1 114 ? 0.156 18.377 -10.770 1.00 94.00 114 ARG A C 1
ATOM 973 O O . ARG A 1 114 ? -0.618 19.116 -10.163 1.00 94.00 114 ARG A O 1
ATOM 980 N N . ASN A 1 115 ? -0.128 17.105 -11.058 1.00 92.00 115 ASN A N 1
ATOM 981 C CA . ASN A 1 115 ? -1.367 16.456 -10.634 1.00 92.00 115 ASN A CA 1
ATOM 982 C C . ASN A 1 115 ? -1.492 16.447 -9.102 1.00 92.00 115 ASN A C 1
ATOM 984 O O . ASN A 1 115 ? -2.494 16.924 -8.573 1.00 92.00 115 ASN A O 1
ATOM 988 N N . ILE A 1 116 ? -0.449 16.009 -8.391 1.00 92.38 116 ILE A N 1
ATOM 989 C CA . ILE A 1 116 ? -0.423 15.962 -6.922 1.00 92.38 116 ILE A CA 1
ATOM 990 C C . ILE A 1 116 ? -0.613 17.367 -6.339 1.00 92.38 116 ILE A C 1
ATOM 992 O O . ILE A 1 116 ? -1.523 17.589 -5.544 1.00 92.38 116 ILE A O 1
ATOM 996 N N . ARG A 1 117 ? 0.177 18.351 -6.788 1.00 92.50 117 ARG A N 1
ATOM 997 C CA . ARG A 1 117 ? 0.097 19.739 -6.298 1.00 92.50 117 ARG A CA 1
ATOM 998 C C . ARG A 1 117 ? -1.279 20.366 -6.502 1.00 92.50 117 ARG A C 1
ATOM 1000 O O . ARG A 1 117 ? -1.705 21.149 -5.660 1.00 92.50 117 ARG A O 1
ATOM 1007 N N . SER A 1 118 ? -1.982 20.013 -7.580 1.00 91.94 118 SER A N 1
ATOM 1008 C CA . SER A 1 118 ? -3.345 20.500 -7.828 1.00 91.94 118 SER A CA 1
ATOM 1009 C C . SER A 1 118 ? -4.381 19.965 -6.831 1.00 91.94 118 SER A C 1
ATOM 1011 O O . SER A 1 118 ? -5.398 20.617 -6.611 1.00 91.94 118 SER A O 1
ATOM 1013 N N . LYS A 1 119 ? -4.114 18.813 -6.199 1.00 90.12 119 LYS A N 1
ATOM 1014 C CA . LYS A 1 119 ? -5.001 18.186 -5.209 1.00 90.12 119 LYS A CA 1
ATOM 1015 C C . LYS A 1 119 ? -4.771 18.698 -3.790 1.00 90.12 119 LYS A C 1
ATOM 1017 O O . LYS A 1 119 ? -5.728 18.777 -3.029 1.00 90.12 119 LYS A O 1
ATOM 1022 N N . ILE A 1 120 ? -3.532 19.070 -3.447 1.00 88.69 120 ILE A N 1
ATOM 1023 C CA . ILE A 1 120 ? -3.144 19.456 -2.076 1.00 88.69 120 ILE A CA 1
ATOM 1024 C C . ILE A 1 120 ? -4.076 20.510 -1.433 1.00 88.69 120 ILE A C 1
ATOM 1026 O O . ILE A 1 120 ? -4.412 20.347 -0.260 1.00 88.69 120 ILE A O 1
ATOM 1030 N N . PRO A 1 121 ? -4.539 21.564 -2.139 1.00 88.75 121 PRO A N 1
ATOM 1031 C CA . PRO A 1 121 ? -5.438 22.558 -1.544 1.00 88.75 121 PRO A CA 1
ATOM 1032 C C . PRO A 1 121 ? -6.801 22.017 -1.087 1.00 88.75 121 PRO A C 1
ATOM 1034 O O . PRO A 1 121 ? -7.412 22.618 -0.212 1.00 88.75 121 PRO A O 1
ATOM 1037 N N . ASN A 1 122 ? -7.270 20.906 -1.664 1.00 90.56 122 ASN A N 1
ATOM 1038 C CA . ASN A 1 122 ? -8.611 20.348 -1.449 1.00 90.56 122 ASN A CA 1
ATOM 1039 C C . ASN A 1 122 ? -8.570 18.969 -0.766 1.00 90.56 122 ASN A C 1
ATOM 1041 O O . ASN A 1 122 ? -9.465 18.150 -0.968 1.00 90.56 122 ASN A O 1
ATOM 1045 N N . LEU A 1 123 ? -7.506 18.679 -0.013 1.00 92.94 123 LEU A N 1
ATOM 1046 C CA . LEU A 1 123 ? -7.379 17.425 0.728 1.00 92.94 123 LEU A CA 1
ATOM 1047 C C . LEU A 1 123 ? -8.394 17.347 1.872 1.00 92.94 123 LEU A C 1
ATOM 1049 O O . LEU A 1 123 ? -8.682 18.357 2.521 1.00 92.94 123 LEU A O 1
ATOM 1053 N N . SER A 1 124 ? -8.891 16.137 2.143 1.00 93.81 124 SER A N 1
ATOM 1054 C CA . SER A 1 124 ? -9.696 15.872 3.338 1.00 93.81 124 SER A CA 1
ATOM 1055 C C . SER A 1 124 ? -8.870 16.079 4.614 1.00 93.81 124 SER A C 1
ATOM 1057 O O . SER A 1 124 ? -7.639 16.136 4.566 1.00 93.81 124 SER A O 1
ATOM 1059 N N . ASP A 1 125 ? -9.527 16.186 5.771 1.00 93.75 125 ASP A N 1
ATOM 1060 C CA . ASP A 1 125 ? -8.815 16.320 7.049 1.00 93.75 125 ASP A CA 1
ATOM 1061 C C . ASP A 1 125 ? -7.862 15.137 7.295 1.00 93.75 125 ASP A C 1
ATOM 1063 O O . ASP A 1 125 ? -6.675 15.338 7.561 1.00 93.75 125 ASP A O 1
ATOM 1067 N N . LEU A 1 126 ? -8.346 13.914 7.054 1.00 93.19 126 LEU A N 1
ATOM 1068 C CA . LEU A 1 126 ? -7.554 12.686 7.124 1.00 93.19 126 LEU A CA 1
ATOM 1069 C C . LEU A 1 126 ? -6.342 12.729 6.180 1.00 93.19 126 LEU A C 1
ATOM 1071 O O . LEU A 1 126 ? -5.216 12.478 6.608 1.00 93.19 126 LEU A O 1
ATOM 1075 N N . ASP A 1 127 ? -6.533 13.113 4.915 1.00 93.75 127 ASP A N 1
ATOM 1076 C CA . ASP A 1 127 ? -5.434 13.205 3.944 1.00 93.75 127 ASP A CA 1
ATOM 1077 C C . ASP A 1 127 ? -4.378 14.239 4.366 1.00 93.75 127 ASP A C 1
ATOM 1079 O O . ASP A 1 127 ? -3.179 14.030 4.169 1.00 93.75 127 ASP A O 1
ATOM 1083 N N . ARG A 1 128 ? -4.801 15.363 4.964 1.00 94.56 128 ARG A N 1
ATOM 1084 C CA . ARG A 1 128 ? -3.882 16.389 5.482 1.00 94.56 128 ARG A CA 1
ATOM 1085 C C . ARG A 1 128 ? -3.080 15.871 6.672 1.00 94.56 128 ARG A C 1
ATOM 1087 O O . ARG A 1 128 ? -1.881 16.151 6.738 1.00 94.56 128 ARG A O 1
ATOM 1094 N N . LYS A 1 129 ? -3.705 15.115 7.581 1.00 95.19 129 LYS A N 1
ATOM 1095 C CA . LYS A 1 129 ? -3.025 14.445 8.702 1.00 95.19 129 LYS A CA 1
ATOM 1096 C C . LYS A 1 129 ? -2.001 13.432 8.193 1.00 95.19 129 LYS A C 1
ATOM 1098 O O . LYS A 1 129 ? -0.839 13.495 8.587 1.00 95.19 129 LYS A O 1
ATOM 1103 N N . ILE A 1 130 ? -2.392 12.565 7.257 1.00 94.69 130 ILE A N 1
ATOM 1104 C CA . ILE A 1 130 ? -1.510 11.552 6.654 1.00 94.69 130 ILE A CA 1
ATOM 1105 C C . ILE A 1 130 ? -0.321 12.210 5.957 1.00 94.69 130 ILE A C 1
ATOM 1107 O O . ILE A 1 130 ? 0.827 11.827 6.184 1.00 94.69 130 ILE A O 1
ATOM 1111 N N . LEU A 1 131 ? -0.570 13.239 5.145 1.00 94.69 131 LEU A N 1
ATOM 1112 C CA . LEU A 1 131 ? 0.497 13.968 4.468 1.00 94.69 131 LEU A CA 1
ATOM 1113 C C . LEU A 1 131 ? 1.440 14.640 5.475 1.00 94.69 131 LEU A C 1
ATOM 1115 O O . LEU A 1 131 ? 2.656 14.604 5.292 1.00 94.69 131 LEU A O 1
ATOM 1119 N N . SER A 1 132 ? 0.894 15.206 6.558 1.00 94.88 132 SER A N 1
ATOM 1120 C CA . SER A 1 132 ? 1.699 15.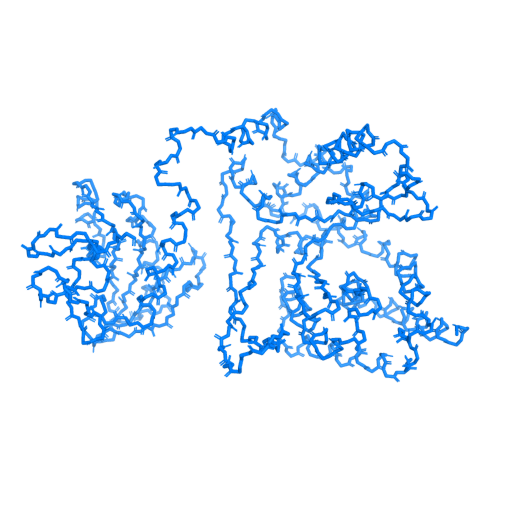774 7.642 1.00 94.88 132 SER A CA 1
ATOM 1121 C C . SER A 1 132 ? 2.587 14.713 8.289 1.00 94.88 132 SER A C 1
ATOM 1123 O O . SER A 1 132 ? 3.796 14.923 8.395 1.00 94.88 132 SER A O 1
ATOM 1125 N N . PHE A 1 133 ? 2.024 13.553 8.643 1.00 95.44 133 PHE A N 1
ATOM 1126 C CA . PHE A 1 133 ? 2.764 12.431 9.218 1.00 95.44 133 PHE A CA 1
ATOM 1127 C C . PHE A 1 133 ? 3.943 12.021 8.332 1.00 95.44 133 PHE A C 1
ATOM 1129 O O . PHE A 1 133 ? 5.079 11.986 8.797 1.00 95.44 133 PHE A O 1
ATOM 1136 N N . VAL A 1 134 ? 3.700 11.786 7.038 1.00 95.06 134 VAL A N 1
ATOM 1137 C CA . VAL A 1 134 ? 4.742 11.388 6.076 1.00 95.06 134 VAL A CA 1
ATOM 1138 C C . VAL A 1 134 ? 5.877 12.413 6.023 1.00 95.06 134 VAL A C 1
ATOM 1140 O O . VAL A 1 134 ? 7.050 12.043 6.097 1.00 95.06 134 VAL A O 1
ATOM 1143 N N . LEU A 1 135 ? 5.546 13.705 5.920 1.00 94.19 135 LEU A N 1
ATOM 1144 C CA . LEU A 1 135 ? 6.532 14.785 5.799 1.00 94.19 135 LEU A CA 1
ATOM 1145 C C . LEU A 1 135 ? 7.337 15.037 7.082 1.00 94.19 135 LEU A C 1
ATOM 1147 O O . LEU A 1 135 ? 8.446 15.575 7.020 1.00 94.19 135 LEU A O 1
ATOM 1151 N N . HIS A 1 136 ? 6.802 14.663 8.244 1.00 93.38 136 HIS A N 1
ATOM 1152 C CA . HIS A 1 136 ? 7.530 14.723 9.510 1.00 93.38 136 HIS A CA 1
ATOM 1153 C C . HIS A 1 136 ? 8.337 13.449 9.774 1.00 93.38 136 HIS A C 1
ATOM 1155 O O . HIS A 1 136 ? 9.449 13.543 10.292 1.00 93.38 136 HIS A O 1
ATOM 1161 N N . TYR A 1 137 ? 7.831 12.281 9.372 1.00 92.94 137 TYR A N 1
ATOM 1162 C CA . TYR A 1 137 ? 8.441 11.002 9.720 1.00 92.94 137 TYR A CA 1
ATOM 1163 C C . TYR A 1 137 ? 9.560 10.562 8.769 1.00 92.94 137 TYR A C 1
ATOM 1165 O O . TYR A 1 137 ? 10.550 9.996 9.230 1.00 92.94 137 TYR A O 1
ATOM 1173 N N . ILE A 1 138 ? 9.480 10.867 7.465 1.00 92.62 138 ILE A N 1
ATOM 1174 C CA . ILE A 1 138 ? 10.554 10.524 6.511 1.00 92.62 138 ILE A CA 1
ATOM 1175 C C . ILE A 1 138 ? 11.932 11.062 6.955 1.00 92.62 138 ILE A C 1
ATOM 1177 O O . ILE A 1 138 ? 12.873 10.268 6.978 1.00 92.62 138 ILE A O 1
ATOM 1181 N N . PRO A 1 139 ? 12.095 12.341 7.358 1.00 91.12 139 PRO A N 1
ATOM 1182 C CA . PRO A 1 139 ? 13.378 12.849 7.854 1.00 91.12 139 PRO A CA 1
ATOM 1183 C C . PRO A 1 139 ? 13.948 12.055 9.037 1.00 91.12 139 PRO A C 1
ATOM 1185 O O . PRO A 1 139 ? 15.132 11.720 9.025 1.00 91.12 139 PRO A O 1
ATOM 1188 N N . ILE A 1 140 ? 13.102 11.696 10.010 1.00 89.56 140 ILE A N 1
ATOM 1189 C CA . ILE A 1 140 ? 13.488 10.883 11.175 1.00 89.56 140 ILE A CA 1
ATOM 1190 C C . ILE A 1 140 ? 13.966 9.504 10.704 1.00 89.56 140 ILE A C 1
ATOM 1192 O O . ILE A 1 140 ? 15.031 9.030 11.089 1.00 89.56 140 ILE A O 1
ATOM 1196 N N . ARG A 1 141 ? 13.232 8.875 9.778 1.00 87.62 141 ARG A N 1
ATOM 1197 C CA . ARG A 1 141 ? 13.597 7.566 9.215 1.00 87.62 141 ARG A CA 1
ATOM 1198 C C . ARG A 1 141 ? 14.901 7.597 8.420 1.00 87.62 141 ARG A C 1
ATOM 1200 O O . ARG A 1 141 ? 15.650 6.618 8.459 1.00 87.62 141 ARG A O 1
ATOM 1207 N N . ILE A 1 142 ? 15.185 8.690 7.710 1.00 86.50 142 ILE A N 1
ATOM 1208 C CA . ILE A 1 142 ? 16.470 8.892 7.029 1.00 86.50 142 ILE A CA 1
ATOM 1209 C C . ILE A 1 142 ? 17.596 8.945 8.066 1.00 86.50 142 ILE A C 1
ATOM 1211 O O . ILE A 1 142 ? 18.576 8.218 7.919 1.00 86.50 142 ILE A O 1
ATOM 1215 N N . GLN A 1 143 ? 17.441 9.742 9.127 1.00 86.56 143 GLN A N 1
ATOM 1216 C CA . GLN A 1 143 ? 18.434 9.854 10.201 1.00 86.56 143 GLN A CA 1
ATOM 1217 C C . GLN A 1 143 ? 18.679 8.510 10.900 1.00 86.56 143 GLN A C 1
ATOM 1219 O O . GLN A 1 143 ? 19.830 8.090 11.018 1.00 86.56 143 GLN A O 1
ATOM 1224 N N . ASP A 1 144 ? 17.616 7.784 11.258 1.00 84.00 144 ASP A N 1
ATOM 1225 C CA . ASP A 1 144 ? 17.700 6.429 11.818 1.00 84.00 144 ASP A CA 1
ATOM 1226 C C . ASP A 1 144 ? 18.482 5.480 10.901 1.00 84.00 144 ASP A C 1
ATOM 1228 O O . ASP A 1 144 ? 19.307 4.688 11.356 1.00 84.00 144 ASP A O 1
ATOM 1232 N N . SER A 1 145 ? 18.207 5.535 9.595 1.00 82.62 145 SER A N 1
ATOM 1233 C CA . SER A 1 145 ? 18.834 4.650 8.609 1.00 82.62 145 SER A CA 1
ATOM 1234 C C . SER A 1 145 ? 20.313 4.982 8.412 1.00 82.62 145 SER A C 1
ATOM 1236 O O . SER A 1 145 ? 21.129 4.069 8.302 1.00 82.62 145 SER A O 1
ATOM 1238 N N . ILE A 1 146 ? 20.676 6.270 8.420 1.00 82.38 146 ILE A N 1
ATOM 1239 C CA . ILE A 1 146 ? 22.074 6.721 8.388 1.00 82.38 146 ILE A CA 1
ATOM 1240 C C . ILE A 1 146 ? 22.809 6.231 9.636 1.00 82.38 146 ILE A C 1
ATOM 1242 O O . ILE A 1 146 ? 23.844 5.584 9.501 1.00 82.38 146 ILE A O 1
ATOM 1246 N N . LYS A 1 147 ? 22.245 6.453 10.828 1.00 83.62 147 LYS A N 1
ATOM 1247 C CA . LYS A 1 147 ? 22.843 6.017 12.096 1.00 83.62 147 LYS A CA 1
ATOM 1248 C C . LYS A 1 147 ? 23.080 4.504 12.121 1.00 83.62 147 LYS A C 1
ATOM 1250 O O . LYS A 1 147 ? 24.189 4.059 12.399 1.00 83.62 147 LYS A O 1
ATOM 1255 N N . LYS A 1 148 ? 22.077 3.704 11.739 1.00 81.88 148 LYS A N 1
ATOM 1256 C CA . LYS A 1 148 ? 22.218 2.239 11.659 1.00 81.88 148 LYS A CA 1
ATOM 1257 C C . LYS A 1 148 ? 23.270 1.807 10.636 1.00 81.88 148 LYS A C 1
ATOM 1259 O O . LYS A 1 148 ? 24.004 0.852 10.880 1.00 81.88 148 LYS A O 1
ATOM 1264 N N . ALA A 1 149 ? 23.360 2.493 9.496 1.00 77.94 149 ALA A N 1
ATOM 1265 C CA . ALA A 1 149 ? 24.392 2.219 8.503 1.00 77.94 149 ALA A CA 1
ATOM 1266 C C . ALA A 1 149 ? 25.798 2.542 9.034 1.00 77.94 149 ALA A C 1
ATOM 1268 O O . ALA A 1 149 ? 26.730 1.781 8.784 1.00 77.94 149 ALA A O 1
ATOM 1269 N N . GLU A 1 150 ? 25.960 3.637 9.777 1.00 80.94 150 GLU A N 1
ATOM 1270 C CA . GLU A 1 150 ? 27.223 4.004 10.426 1.00 80.94 150 GLU A CA 1
ATOM 1271 C C . GLU A 1 150 ? 27.633 3.004 11.508 1.00 80.94 150 GLU A C 1
ATOM 1273 O O . GLU A 1 150 ? 28.792 2.590 11.538 1.00 80.94 150 GLU A O 1
ATOM 1278 N N . ASP A 1 151 ? 26.699 2.565 12.351 1.00 81.75 151 ASP A N 1
ATOM 1279 C CA . ASP A 1 151 ? 26.973 1.561 13.382 1.00 81.75 151 ASP A CA 1
ATOM 1280 C C . ASP A 1 151 ? 27.375 0.218 12.759 1.00 81.75 151 ASP A C 1
ATOM 1282 O O . ASP A 1 151 ? 28.396 -0.360 13.131 1.00 81.75 151 ASP A O 1
ATOM 1286 N N . ARG A 1 152 ? 26.683 -0.218 11.702 1.00 77.62 152 ARG A N 1
ATOM 1287 C CA . ARG A 1 152 ? 27.030 -1.453 10.985 1.00 77.62 152 ARG A CA 1
ATOM 1288 C C . ARG A 1 152 ? 28.378 -1.375 10.265 1.00 77.62 152 ARG A C 1
ATOM 1290 O O . ARG A 1 152 ? 29.076 -2.379 10.156 1.00 77.62 152 ARG A O 1
ATOM 1297 N N . ARG A 1 153 ? 28.793 -0.191 9.804 1.00 77.38 153 ARG A N 1
ATOM 1298 C CA . ARG A 1 153 ? 30.151 0.010 9.267 1.00 77.38 153 ARG A CA 1
ATOM 1299 C C . ARG A 1 153 ? 31.232 -0.169 10.331 1.00 77.38 153 ARG A C 1
ATOM 1301 O O . ARG A 1 153 ? 32.315 -0.629 9.985 1.00 77.38 153 ARG A O 1
ATOM 1308 N N . LYS A 1 154 ? 30.963 0.173 11.597 1.00 81.75 154 LYS A N 1
ATOM 1309 C CA . LYS A 1 154 ? 31.910 -0.086 12.699 1.00 81.75 154 LYS A CA 1
ATOM 1310 C C . LYS A 1 154 ? 32.089 -1.588 12.930 1.00 81.75 154 LYS A C 1
ATOM 1312 O O . LYS A 1 154 ? 33.198 -2.018 13.221 1.00 81.75 154 LYS A O 1
ATOM 1317 N N . GLU A 1 155 ? 31.024 -2.372 12.767 1.00 81.31 155 GLU A N 1
ATOM 1318 C CA . GLU A 1 155 ? 31.067 -3.837 12.880 1.00 81.31 155 GLU A CA 1
ATOM 1319 C C . GLU A 1 155 ? 31.787 -4.508 11.697 1.00 81.31 155 GLU A C 1
ATOM 1321 O O . GLU A 1 155 ? 32.437 -5.535 11.876 1.00 81.31 155 GLU A O 1
ATOM 1326 N N . TYR A 1 156 ? 31.705 -3.921 10.495 1.00 78.12 156 TYR A N 1
ATOM 1327 C CA . TYR A 1 156 ? 32.283 -4.467 9.259 1.00 78.12 156 TYR A CA 1
ATOM 1328 C C . TYR A 1 156 ? 33.148 -3.428 8.517 1.00 78.12 156 TYR A C 1
ATOM 1330 O O . TYR A 1 156 ? 32.760 -2.963 7.437 1.00 78.12 156 TYR A O 1
ATOM 1338 N N . PRO A 1 157 ? 34.333 -3.069 9.050 1.00 71.12 157 PRO A N 1
ATOM 1339 C CA . PRO A 1 157 ? 35.168 -1.990 8.509 1.00 71.12 157 PRO A CA 1
ATOM 1340 C C . PRO A 1 157 ? 35.698 -2.260 7.089 1.00 71.12 157 PRO A C 1
ATOM 1342 O O . PRO A 1 157 ? 35.972 -1.316 6.350 1.00 71.12 157 PRO A O 1
ATOM 1345 N N . ASP A 1 158 ? 35.781 -3.527 6.673 1.00 76.56 158 ASP A N 1
ATOM 1346 C CA . ASP A 1 158 ? 36.277 -3.934 5.349 1.00 76.56 158 ASP A CA 1
ATOM 1347 C C . ASP A 1 158 ? 35.202 -3.913 4.241 1.00 76.56 158 ASP A C 1
ATOM 1349 O O . ASP A 1 158 ? 35.487 -4.209 3.074 1.00 76.56 158 ASP A O 1
ATOM 1353 N N . CYS A 1 159 ? 33.949 -3.573 4.571 1.00 66.75 159 CYS A N 1
ATOM 1354 C CA . CYS A 1 159 ? 32.874 -3.508 3.585 1.00 66.75 159 CYS A CA 1
ATOM 1355 C C . CYS A 1 159 ? 33.063 -2.308 2.641 1.00 66.75 159 CYS A C 1
ATOM 1357 O O . CYS A 1 159 ? 32.868 -1.152 3.015 1.00 66.75 159 CYS A O 1
ATOM 1359 N N . LYS A 1 160 ? 33.412 -2.590 1.380 1.00 62.88 160 LYS A N 1
ATOM 1360 C CA . LYS A 1 160 ? 33.656 -1.569 0.343 1.00 62.88 160 LYS A CA 1
ATOM 1361 C C . LYS A 1 160 ? 32.388 -0.873 -0.165 1.00 62.88 160 LYS A C 1
ATOM 1363 O O . LYS A 1 160 ? 32.495 0.160 -0.826 1.00 62.88 160 LYS A O 1
ATOM 1368 N N . ASP A 1 161 ? 31.202 -1.425 0.097 1.00 65.12 161 ASP A N 1
ATOM 1369 C CA . ASP A 1 161 ? 29.944 -0.844 -0.375 1.00 65.12 161 ASP A CA 1
ATOM 1370 C C . ASP A 1 161 ? 29.469 0.270 0.571 1.00 65.12 161 ASP A C 1
ATOM 1372 O O . ASP A 1 161 ? 28.811 0.038 1.588 1.00 65.12 161 ASP A O 1
ATOM 1376 N N . LYS A 1 162 ? 29.798 1.516 0.210 1.00 58.41 162 LYS A N 1
ATOM 1377 C CA . LYS A 1 162 ? 29.408 2.719 0.958 1.00 58.41 162 LYS A CA 1
ATOM 1378 C C . LYS A 1 162 ? 27.883 2.851 1.093 1.00 58.41 162 LYS A C 1
ATOM 1380 O O . LYS A 1 162 ? 27.426 3.413 2.085 1.00 58.41 162 LYS A O 1
ATOM 1385 N N . TYR A 1 163 ? 27.092 2.341 0.149 1.00 58.91 163 TYR A N 1
ATOM 1386 C CA . TYR A 1 163 ? 25.635 2.541 0.117 1.00 58.91 163 TYR A CA 1
ATOM 1387 C C . TYR A 1 163 ? 24.831 1.256 0.341 1.00 58.91 163 TYR A C 1
ATOM 1389 O O . TYR A 1 163 ? 23.633 1.339 0.612 1.00 58.91 163 TYR A O 1
ATOM 1397 N N . GLY A 1 164 ? 25.482 0.091 0.308 1.00 61.31 164 GLY A N 1
ATOM 1398 C CA . GLY A 1 164 ? 24.865 -1.213 0.556 1.00 61.31 164 GLY A CA 1
ATOM 1399 C C . GLY A 1 164 ? 24.106 -1.252 1.877 1.00 61.31 164 GLY A C 1
ATOM 1400 O O . GLY A 1 164 ? 22.947 -1.654 1.916 1.00 61.31 164 GLY A O 1
ATOM 1401 N N . PHE A 1 165 ? 24.691 -0.685 2.933 1.00 60.16 165 PHE A N 1
ATOM 1402 C CA . PHE A 1 165 ? 24.033 -0.624 4.236 1.00 60.16 165 PHE A CA 1
ATOM 1403 C C . PHE A 1 165 ? 22.775 0.243 4.243 1.00 60.16 165 PHE A C 1
ATOM 1405 O O . PHE A 1 165 ? 21.817 -0.127 4.899 1.00 60.16 165 PHE A O 1
ATOM 1412 N N . LEU A 1 166 ? 22.732 1.357 3.501 1.00 59.03 166 LEU A N 1
ATOM 1413 C CA . LEU A 1 166 ? 21.507 2.159 3.403 1.00 59.03 166 LEU A CA 1
ATOM 1414 C C . LEU A 1 166 ? 20.407 1.389 2.673 1.00 59.03 166 LEU A C 1
ATOM 1416 O O . LEU A 1 166 ? 19.265 1.425 3.115 1.00 59.03 166 LEU A O 1
ATOM 1420 N N . SER A 1 167 ? 20.769 0.634 1.629 1.00 56.44 167 SER A N 1
ATOM 1421 C CA . SER A 1 167 ? 19.820 -0.213 0.904 1.00 56.44 167 SER A CA 1
ATOM 1422 C C . SER A 1 167 ? 19.277 -1.386 1.721 1.00 56.44 167 SER A C 1
ATOM 1424 O O . SER A 1 167 ? 18.208 -1.881 1.378 1.00 56.44 167 SER A O 1
ATOM 1426 N N . ASP A 1 168 ? 19.959 -1.802 2.792 1.00 54.03 168 ASP A N 1
ATOM 1427 C CA . ASP A 1 168 ? 19.452 -2.798 3.748 1.00 54.03 168 ASP A CA 1
ATOM 1428 C C . ASP A 1 168 ? 18.390 -2.218 4.693 1.00 54.03 168 ASP A C 1
ATOM 1430 O O . ASP A 1 168 ? 17.668 -2.958 5.363 1.00 54.03 168 ASP A O 1
ATOM 1434 N N . PHE A 1 169 ? 18.278 -0.892 4.745 1.00 60.56 169 PHE A N 1
ATOM 1435 C CA . PHE A 1 169 ? 17.217 -0.197 5.450 1.00 60.56 169 PHE A CA 1
ATOM 1436 C C . PHE A 1 169 ? 16.143 0.248 4.455 1.00 60.56 169 PHE A C 1
ATOM 1438 O O . PHE A 1 169 ? 16.309 0.208 3.239 1.00 60.56 169 PHE A O 1
ATOM 1445 N N . TYR A 1 170 ? 15.014 0.693 4.991 1.00 73.56 170 TYR A N 1
ATOM 1446 C CA . TYR A 1 170 ? 13.815 1.139 4.279 1.00 73.56 170 TYR A CA 1
ATOM 1447 C C . TYR A 1 170 ? 14.020 2.360 3.334 1.00 73.56 170 TYR A C 1
ATOM 1449 O O . TYR A 1 170 ? 13.063 3.017 2.935 1.00 73.56 170 TYR A O 1
ATOM 1457 N N . VAL A 1 171 ? 15.262 2.698 2.970 1.00 81.56 171 VAL A N 1
ATOM 1458 C CA . VAL A 1 171 ? 15.647 3.780 2.059 1.00 81.56 171 VAL A CA 1
ATOM 1459 C C . VAL A 1 171 ? 16.485 3.191 0.926 1.00 81.56 1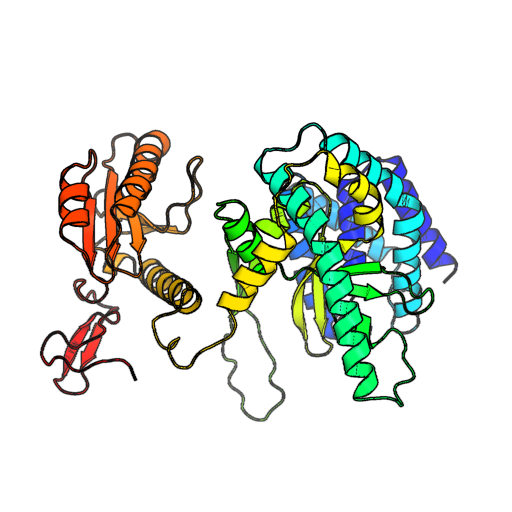71 VAL A C 1
ATOM 1461 O O . VAL A 1 171 ? 17.615 2.753 1.128 1.00 81.56 171 VAL A O 1
ATOM 1464 N N . ARG A 1 172 ? 15.961 3.199 -0.300 1.00 81.81 172 ARG A N 1
ATOM 1465 C CA . ARG A 1 172 ? 16.681 2.653 -1.456 1.00 81.81 172 ARG A CA 1
ATOM 1466 C C . ARG A 1 172 ? 17.499 3.743 -2.132 1.00 81.81 172 ARG A C 1
ATOM 1468 O O . ARG A 1 172 ? 16.980 4.804 -2.474 1.00 81.81 172 ARG A O 1
ATOM 1475 N N . VAL A 1 173 ? 18.782 3.456 -2.332 1.00 80.75 173 VAL A N 1
ATOM 1476 C CA . VAL A 1 173 ? 19.770 4.365 -2.922 1.00 80.75 173 VAL A CA 1
ATOM 1477 C C . VAL A 1 173 ? 20.179 3.839 -4.293 1.00 80.75 173 VAL A C 1
ATOM 1479 O O . VAL A 1 173 ? 20.429 2.644 -4.460 1.00 80.75 173 VAL A O 1
ATOM 1482 N N . ASP A 1 174 ? 20.250 4.728 -5.276 1.00 78.31 174 ASP A N 1
ATOM 1483 C CA . ASP A 1 174 ? 20.836 4.425 -6.574 1.00 78.31 174 ASP A CA 1
ATOM 1484 C C . ASP A 1 174 ? 22.354 4.245 -6.410 1.00 78.31 174 ASP A C 1
ATOM 1486 O O . ASP A 1 174 ? 23.058 5.145 -5.950 1.00 78.31 174 ASP A O 1
ATOM 1490 N N . LYS A 1 175 ? 22.864 3.056 -6.746 1.00 71.94 175 LYS A N 1
ATOM 1491 C CA . LYS A 1 175 ? 24.259 2.678 -6.468 1.00 71.94 175 LYS A CA 1
ATOM 1492 C C . LYS A 1 175 ? 25.287 3.486 -7.260 1.00 71.94 175 LYS A C 1
ATOM 1494 O O . LYS A 1 175 ? 26.439 3.553 -6.844 1.00 71.94 175 LYS A O 1
ATOM 1499 N N . GLU A 1 176 ? 24.895 4.068 -8.390 1.00 73.50 176 GLU A N 1
ATOM 1500 C CA . GLU A 1 176 ? 25.805 4.820 -9.254 1.00 73.50 176 GLU A CA 1
ATOM 1501 C C . GLU A 1 176 ? 25.913 6.277 -8.808 1.00 73.50 176 GLU A C 1
ATOM 1503 O O . GLU A 1 176 ? 27.006 6.832 -8.722 1.00 73.50 176 GLU A O 1
ATOM 1508 N N . THR A 1 177 ? 24.773 6.892 -8.505 1.00 78.75 177 THR A N 1
ATOM 1509 C CA . THR A 1 177 ? 24.681 8.308 -8.131 1.00 78.75 177 THR A CA 1
ATOM 1510 C C . THR A 1 177 ? 24.810 8.534 -6.625 1.00 78.75 177 THR A C 1
ATOM 1512 O O . THR A 1 177 ? 25.125 9.642 -6.197 1.00 78.75 177 THR A O 1
ATOM 1515 N N . GLY A 1 178 ? 24.548 7.510 -5.806 1.00 75.62 178 GLY A N 1
ATOM 1516 C CA . GLY A 1 178 ? 24.461 7.625 -4.349 1.00 75.62 178 GLY A CA 1
ATOM 1517 C C . GLY A 1 178 ? 23.225 8.391 -3.863 1.00 75.62 178 GLY A C 1
ATOM 1518 O O . GLY A 1 178 ? 23.142 8.722 -2.681 1.00 75.62 178 GLY A O 1
ATOM 1519 N N . SER A 1 179 ? 22.274 8.695 -4.754 1.00 82.50 179 SER A N 1
ATOM 1520 C CA . SER A 1 179 ? 21.064 9.456 -4.435 1.00 82.50 179 SER A CA 1
ATOM 1521 C C . SER A 1 179 ? 19.919 8.553 -3.969 1.00 82.50 179 SER A C 1
ATOM 1523 O O . SER A 1 179 ? 19.822 7.392 -4.368 1.00 82.50 179 SER A O 1
ATOM 1525 N N . ILE A 1 180 ? 19.031 9.072 -3.114 1.00 86.19 180 ILE A N 1
ATOM 1526 C CA . ILE A 1 180 ? 17.832 8.335 -2.692 1.00 86.19 180 ILE A CA 1
ATOM 1527 C C . ILE A 1 180 ? 16.894 8.191 -3.896 1.00 86.19 180 ILE A C 1
ATOM 1529 O O . ILE A 1 180 ? 16.474 9.184 -4.493 1.00 86.19 180 ILE A O 1
ATOM 1533 N N . ALA A 1 181 ? 16.535 6.953 -4.226 1.00 88.31 181 ALA A N 1
ATOM 1534 C CA . ALA A 1 181 ? 15.603 6.633 -5.299 1.00 88.31 181 ALA A CA 1
ATOM 1535 C C . ALA A 1 181 ? 14.149 6.649 -4.798 1.00 88.31 181 ALA A C 1
ATOM 1537 O O . ALA A 1 181 ? 13.275 7.279 -5.401 1.00 88.31 181 ALA A O 1
ATOM 1538 N N . TYR A 1 182 ? 13.881 5.961 -3.687 1.00 92.31 182 TYR A N 1
ATOM 1539 C CA . TYR A 1 182 ? 12.563 5.876 -3.058 1.00 92.31 182 TYR A CA 1
ATOM 1540 C C . TYR A 1 182 ? 12.666 5.395 -1.606 1.00 92.31 182 TYR A C 1
ATOM 1542 O O . TYR A 1 182 ? 13.670 4.812 -1.191 1.00 92.31 182 TYR A O 1
ATOM 1550 N N . PHE A 1 183 ? 11.598 5.627 -0.850 1.00 92.62 183 PHE A N 1
ATOM 1551 C CA . PHE A 1 183 ? 11.408 5.146 0.513 1.00 92.62 183 PHE A CA 1
ATOM 1552 C C . PHE A 1 183 ? 10.503 3.917 0.486 1.00 92.62 183 PHE A C 1
ATOM 1554 O O . PHE A 1 183 ? 9.422 3.979 -0.094 1.00 92.62 183 PHE A O 1
ATOM 1561 N N . GLU A 1 184 ? 10.937 2.816 1.088 1.00 91.88 184 GLU A N 1
ATOM 1562 C CA . GLU A 1 184 ? 10.108 1.640 1.350 1.00 91.88 184 GLU A CA 1
ATOM 1563 C C . GLU A 1 184 ? 9.371 1.863 2.675 1.00 91.88 184 GLU A C 1
ATOM 1565 O O . GLU A 1 184 ? 9.985 2.171 3.691 1.00 91.88 184 GLU A O 1
ATOM 1570 N N . ILE A 1 185 ? 8.048 1.767 2.675 1.00 90.88 185 ILE A N 1
ATOM 1571 C CA . ILE A 1 185 ? 7.227 2.126 3.829 1.00 90.88 185 ILE A CA 1
ATOM 1572 C C . ILE A 1 185 ? 6.745 0.851 4.508 1.00 90.88 185 ILE A C 1
ATOM 1574 O O . ILE A 1 185 ? 6.031 0.052 3.900 1.00 90.88 185 ILE A O 1
ATOM 1578 N N . ASP A 1 186 ? 7.091 0.685 5.786 1.00 88.56 186 ASP A N 1
ATOM 1579 C CA . ASP A 1 186 ? 6.423 -0.292 6.641 1.00 88.56 186 ASP A CA 1
ATOM 1580 C C . ASP A 1 186 ? 5.029 0.240 6.977 1.00 88.56 186 ASP A C 1
ATOM 1582 O O . ASP A 1 186 ? 4.810 0.952 7.958 1.00 88.56 186 ASP A O 1
ATOM 1586 N N . THR A 1 187 ? 4.068 -0.071 6.114 1.00 89.12 187 THR A N 1
ATOM 1587 C CA . THR A 1 187 ? 2.705 0.429 6.270 1.00 89.12 187 THR A CA 1
ATOM 1588 C C . THR A 1 187 ? 2.022 -0.091 7.529 1.00 89.12 187 THR A C 1
ATOM 1590 O O . THR A 1 187 ? 1.085 0.555 7.980 1.00 89.12 187 THR A O 1
ATOM 1593 N N . LYS A 1 188 ? 2.475 -1.205 8.119 1.00 85.00 188 LYS A N 1
ATOM 1594 C CA . LYS A 1 188 ? 1.944 -1.696 9.396 1.00 85.00 188 LYS A CA 1
ATOM 1595 C C . LYS A 1 188 ? 2.400 -0.791 10.533 1.00 85.00 188 LYS A C 1
ATOM 1597 O O . LYS A 1 188 ? 1.571 -0.260 11.268 1.00 85.00 188 LYS A O 1
ATOM 1602 N N . GLU A 1 189 ? 3.712 -0.580 10.641 1.00 86.75 189 GLU A N 1
ATOM 1603 C CA . GLU A 1 189 ? 4.295 0.310 11.651 1.00 86.75 189 GLU A CA 1
ATOM 1604 C C . GLU A 1 189 ? 3.712 1.723 11.525 1.00 86.75 189 GLU A C 1
ATOM 1606 O O . GLU A 1 189 ? 3.274 2.309 12.513 1.00 86.75 189 GLU A O 1
ATOM 1611 N N . TRP A 1 190 ? 3.658 2.251 10.300 1.00 92.12 190 TRP A N 1
ATOM 1612 C CA . TRP A 1 190 ? 3.212 3.619 10.049 1.00 92.12 190 TRP A CA 1
ATOM 1613 C C . TRP A 1 190 ? 1.724 3.799 10.319 1.00 92.12 190 TRP A C 1
ATOM 1615 O O . TRP A 1 190 ? 1.352 4.835 10.856 1.00 92.12 190 TRP A O 1
ATOM 1625 N N . THR A 1 191 ? 0.887 2.801 10.011 1.00 87.81 191 THR A N 1
ATOM 1626 C CA . THR A 1 191 ? -0.544 2.849 10.353 1.00 87.81 191 THR A CA 1
ATOM 1627 C C . THR A 1 191 ? -0.735 2.965 11.860 1.00 87.81 191 THR A C 1
ATOM 1629 O O . THR A 1 191 ? -1.463 3.837 12.318 1.00 87.81 191 THR A O 1
ATOM 1632 N N . HIS A 1 192 ? -0.043 2.131 12.634 1.00 85.06 192 HIS A N 1
ATOM 1633 C CA . HIS A 1 192 ? -0.153 2.147 14.088 1.00 85.06 192 HIS A CA 1
ATOM 1634 C C . HIS A 1 192 ? 0.328 3.475 14.695 1.00 85.06 192 HIS A C 1
ATOM 1636 O O . HIS A 1 192 ? -0.386 4.083 15.487 1.00 85.06 192 HIS A O 1
ATOM 1642 N N . LEU A 1 193 ? 1.501 3.968 14.278 1.00 88.88 193 LEU A N 1
ATOM 1643 C CA . LEU A 1 193 ? 2.012 5.268 14.730 1.00 88.88 193 LEU A CA 1
ATOM 1644 C C . LEU A 1 193 ? 1.068 6.414 14.350 1.00 88.88 193 LEU A C 1
ATOM 1646 O O . LEU A 1 193 ? 0.842 7.321 15.146 1.00 88.88 193 LEU A O 1
ATOM 1650 N N . PHE A 1 194 ? 0.520 6.379 13.135 1.00 91.56 194 PHE A N 1
ATOM 1651 C CA . PHE A 1 194 ? -0.423 7.380 12.657 1.00 91.56 194 PHE A CA 1
ATOM 1652 C C . PHE A 1 194 ? -1.706 7.395 13.496 1.00 91.56 194 PHE A C 1
ATOM 1654 O O . PHE A 1 194 ? -2.101 8.460 13.965 1.00 91.56 194 PHE A O 1
ATOM 1661 N N . ASN A 1 195 ? -2.304 6.225 13.724 1.00 85.62 195 ASN A N 1
ATOM 1662 C CA . ASN A 1 195 ? -3.519 6.066 14.520 1.00 85.62 195 ASN A CA 1
ATOM 1663 C C . ASN A 1 195 ? -3.344 6.633 15.936 1.00 85.62 195 ASN A C 1
ATOM 1665 O O . ASN A 1 195 ? -4.160 7.441 16.368 1.00 85.62 195 ASN A O 1
ATOM 1669 N N . LEU A 1 196 ? -2.237 6.306 16.613 1.00 85.50 196 LEU A N 1
ATOM 1670 C CA . LEU A 1 196 ? -1.944 6.816 17.958 1.00 85.50 196 LEU A CA 1
ATOM 1671 C C . LEU A 1 196 ? -1.713 8.332 17.992 1.00 85.50 196 LEU A C 1
ATOM 1673 O O . LEU A 1 196 ? -2.163 9.013 18.907 1.00 85.50 196 LEU A O 1
ATOM 1677 N N . LEU A 1 197 ? -1.005 8.882 17.001 1.00 87.88 197 LEU A N 1
ATOM 1678 C CA . LEU A 1 197 ? -0.673 10.309 16.985 1.00 87.88 197 LEU A CA 1
ATOM 1679 C C . LEU A 1 197 ? -1.852 11.214 16.629 1.00 87.88 197 LEU A C 1
ATOM 1681 O O . LEU A 1 197 ? -1.862 12.379 17.032 1.00 87.88 197 LEU A O 1
ATOM 1685 N N . PHE A 1 198 ? -2.789 10.713 15.827 1.00 85.88 198 PHE A N 1
ATOM 1686 C CA . PHE A 1 198 ? -3.888 11.502 15.275 1.00 85.88 198 PHE A CA 1
ATOM 1687 C C . PHE A 1 198 ? -5.275 11.087 15.775 1.00 85.88 198 PHE A C 1
ATOM 1689 O O . PHE A 1 198 ? -6.244 11.726 15.356 1.00 85.88 198 PHE A O 1
ATOM 1696 N N . ASP A 1 199 ? -5.350 10.090 16.664 1.00 85.19 199 ASP A N 1
ATOM 1697 C CA . ASP A 1 199 ? -6.592 9.479 17.160 1.00 85.19 199 ASP A CA 1
ATOM 1698 C C . ASP A 1 199 ? -7.477 8.989 16.000 1.00 85.19 199 ASP A C 1
ATOM 1700 O O . ASP A 1 199 ? -8.622 9.398 15.819 1.00 85.19 199 ASP A O 1
ATOM 1704 N N . GLU A 1 200 ? -6.876 8.167 15.136 1.00 88.25 200 GLU A N 1
ATOM 1705 C CA . GLU A 1 200 ? -7.501 7.594 13.937 1.00 88.25 200 GLU A CA 1
ATOM 1706 C C . GLU A 1 200 ? -7.526 6.059 14.024 1.00 88.25 200 GLU A C 1
ATOM 1708 O O . GLU A 1 200 ? -6.762 5.453 14.768 1.00 88.25 200 GLU A O 1
ATOM 1713 N N . GLU A 1 201 ? -8.372 5.404 13.225 1.00 86.12 201 GLU A N 1
ATOM 1714 C CA . GLU A 1 201 ? -8.555 3.941 13.250 1.00 86.12 201 GLU A CA 1
ATOM 1715 C C . GLU A 1 201 ? -8.372 3.310 11.858 1.00 86.12 201 GLU A C 1
ATOM 1717 O O . GLU A 1 201 ? -9.210 2.543 11.372 1.00 86.12 201 GLU A O 1
ATOM 1722 N N . LEU A 1 202 ? -7.278 3.641 11.165 1.00 79.00 202 LEU A N 1
ATOM 1723 C CA . LEU A 1 202 ? -6.956 3.001 9.888 1.00 79.00 202 LEU A CA 1
ATOM 1724 C C . LEU A 1 202 ? -6.641 1.513 10.100 1.00 79.00 202 LEU A C 1
ATOM 1726 O O . LEU A 1 202 ? -5.828 1.157 10.952 1.00 79.00 202 LEU A O 1
ATOM 1730 N N . LYS A 1 203 ? -7.264 0.645 9.298 1.00 80.06 203 LYS A N 1
ATOM 1731 C CA . LYS A 1 203 ? -7.239 -0.818 9.462 1.00 80.06 203 LYS A CA 1
ATOM 1732 C C . LYS A 1 203 ? -6.377 -1.546 8.425 1.00 80.06 203 LYS A C 1
ATOM 1734 O O . LYS A 1 203 ? -6.112 -1.052 7.322 1.00 80.06 203 LYS A O 1
ATOM 1739 N N . GLU A 1 204 ? -5.995 -2.775 8.762 1.00 77.69 204 GLU A N 1
ATOM 1740 C CA . GLU A 1 204 ? -5.438 -3.762 7.833 1.00 77.69 204 GLU A CA 1
ATOM 1741 C C . GLU A 1 204 ? -6.547 -4.397 6.977 1.00 77.69 204 GLU A C 1
ATOM 1743 O O . GLU A 1 204 ? -7.622 -4.720 7.476 1.00 77.69 204 GLU A O 1
ATOM 1748 N N . GLN A 1 205 ? -6.294 -4.633 5.686 1.00 66.25 205 GLN A N 1
ATOM 1749 C CA . GLN A 1 205 ? -7.165 -5.453 4.837 1.00 66.25 205 GLN A CA 1
ATOM 1750 C C . GLN A 1 205 ? -6.441 -6.724 4.402 1.00 66.25 205 GLN A C 1
ATOM 1752 O O . GLN A 1 205 ? -5.550 -6.655 3.553 1.00 66.25 205 GLN A O 1
ATOM 1757 N N . ARG A 1 206 ? -6.830 -7.876 4.961 1.00 64.56 206 ARG A N 1
ATOM 1758 C CA . ARG A 1 206 ? -6.235 -9.187 4.657 1.00 64.56 206 ARG A CA 1
ATOM 1759 C C . ARG A 1 206 ? -6.932 -9.873 3.488 1.00 64.56 206 ARG A C 1
ATOM 1761 O O . ARG A 1 206 ? -8.154 -9.855 3.364 1.00 64.56 206 ARG A O 1
ATOM 1768 N N . PHE A 1 207 ? -6.143 -10.531 2.648 1.00 57.72 207 PHE A N 1
ATOM 1769 C CA . PHE A 1 207 ? -6.616 -11.314 1.516 1.00 57.72 207 PHE A CA 1
ATOM 1770 C C . PHE A 1 207 ? -5.965 -12.693 1.542 1.00 57.72 207 PHE A C 1
ATOM 1772 O O . PHE A 1 207 ? -4.741 -12.810 1.506 1.00 57.72 207 PHE A O 1
ATOM 1779 N N . LYS A 1 208 ? -6.786 -13.746 1.542 1.00 51.44 208 LYS A N 1
ATOM 1780 C CA . LYS A 1 208 ? -6.325 -15.134 1.425 1.00 51.44 208 LYS A CA 1
ATOM 1781 C C . LYS A 1 208 ? -6.174 -15.503 -0.045 1.00 51.44 208 LYS A C 1
ATOM 1783 O O . LYS A 1 208 ? -7.148 -15.464 -0.797 1.00 51.44 208 LYS A O 1
ATOM 1788 N N . VAL A 1 209 ? -4.984 -15.923 -0.471 1.00 48.38 209 VAL A N 1
ATOM 1789 C CA . VAL A 1 209 ? -4.786 -16.525 -1.796 1.00 48.38 209 VAL A CA 1
ATOM 1790 C C . VAL A 1 209 ? -4.195 -17.912 -1.674 1.00 48.38 209 VAL A C 1
ATOM 1792 O O . VAL A 1 209 ? -3.219 -18.137 -0.973 1.00 48.38 209 VAL A O 1
ATOM 1795 N N . LYS A 1 210 ? -4.789 -18.851 -2.413 1.00 42.06 210 LYS A N 1
ATOM 1796 C CA . LYS A 1 210 ? -4.249 -20.201 -2.572 1.00 42.06 210 LYS A CA 1
ATOM 1797 C C . LYS A 1 210 ? -2.860 -20.116 -3.211 1.00 42.06 210 LYS A C 1
ATOM 1799 O O . LYS A 1 210 ? -2.740 -19.598 -4.331 1.00 42.06 210 LYS A O 1
ATOM 1804 N N . SER A 1 211 ? -1.840 -20.614 -2.518 1.00 43.59 211 SER A N 1
ATOM 1805 C CA . SER A 1 211 ? -0.503 -20.805 -3.073 1.00 43.59 211 SER A CA 1
ATOM 1806 C C . SER A 1 211 ? -0.164 -22.298 -3.103 1.00 43.59 211 SER A C 1
ATOM 1808 O O . SER A 1 211 ? -0.604 -23.084 -2.267 1.00 43.59 211 SER A O 1
ATOM 1810 N N . TYR A 1 212 ? 0.593 -22.703 -4.122 1.00 40.72 212 TYR A N 1
ATOM 1811 C CA . TYR A 1 212 ? 1.139 -24.052 -4.232 1.00 40.72 212 TYR A CA 1
ATOM 1812 C C . TYR A 1 212 ? 2.657 -23.935 -4.169 1.00 40.72 212 TYR A C 1
ATOM 1814 O O . TYR A 1 212 ? 3.300 -23.639 -5.176 1.00 40.72 212 TYR A O 1
ATOM 1822 N N . ARG A 1 213 ? 3.258 -24.161 -2.998 1.00 42.81 213 ARG A N 1
ATOM 1823 C CA . ARG A 1 213 ? 4.716 -24.308 -2.922 1.00 42.81 213 ARG A CA 1
ATOM 1824 C C . ARG A 1 213 ? 5.112 -25.722 -3.335 1.00 42.81 213 ARG A C 1
ATOM 1826 O O . ARG A 1 213 ? 4.685 -26.699 -2.729 1.00 42.81 213 ARG A O 1
ATOM 1833 N N . ARG A 1 214 ? 6.004 -25.840 -4.322 1.00 39.59 214 ARG A N 1
ATOM 1834 C CA . ARG A 1 214 ? 6.833 -27.044 -4.481 1.00 39.59 214 ARG A CA 1
ATOM 1835 C C . ARG A 1 214 ? 7.968 -26.954 -3.463 1.00 39.59 214 ARG A C 1
ATOM 1837 O O . ARG A 1 214 ? 8.926 -26.216 -3.674 1.00 39.59 214 ARG A O 1
ATOM 1844 N N . GLY A 1 215 ? 7.835 -27.657 -2.342 1.00 35.59 215 GLY A N 1
ATOM 1845 C CA . GLY A 1 215 ? 8.912 -27.779 -1.363 1.00 35.59 215 GLY A CA 1
ATOM 1846 C C . GLY A 1 215 ? 10.137 -28.461 -1.977 1.00 35.59 215 GLY A C 1
ATOM 1847 O O . GLY A 1 215 ? 10.016 -29.488 -2.643 1.00 35.59 215 GLY A O 1
ATOM 1848 N N . ALA A 1 216 ? 11.319 -27.887 -1.759 1.00 39.50 216 ALA A N 1
ATOM 1849 C CA . ALA A 1 216 ? 12.583 -28.575 -1.981 1.00 39.50 216 ALA A CA 1
ATOM 1850 C C . ALA A 1 216 ? 12.864 -29.457 -0.753 1.00 39.50 216 ALA A C 1
ATOM 1852 O O . ALA A 1 216 ? 13.295 -28.959 0.282 1.00 39.50 216 ALA A O 1
ATOM 1853 N N . GLY A 1 217 ? 12.564 -30.749 -0.862 1.00 35.28 217 GLY A N 1
ATOM 1854 C CA . GLY A 1 217 ? 12.821 -31.753 0.171 1.00 35.28 217 GLY A CA 1
ATOM 1855 C C . GLY A 1 217 ? 11.960 -32.993 -0.053 1.00 35.28 217 GLY A C 1
ATOM 1856 O O . GLY A 1 217 ? 10.783 -32.867 -0.386 1.00 35.28 217 GLY A O 1
ATOM 1857 N N . LEU A 1 218 ? 12.544 -34.189 0.085 1.00 37.75 218 LEU A N 1
ATOM 1858 C CA . LEU A 1 218 ? 11.802 -35.452 0.075 1.00 37.75 218 LEU A CA 1
ATOM 1859 C C . LEU A 1 218 ? 10.779 -35.446 1.221 1.00 37.75 218 LEU A C 1
ATOM 1861 O O . LEU A 1 218 ? 11.156 -35.735 2.346 1.00 37.75 218 LEU A O 1
ATOM 1865 N N . ILE A 1 219 ? 9.528 -35.088 0.932 1.00 32.62 219 ILE A N 1
ATOM 1866 C CA . ILE A 1 219 ? 8.267 -35.606 1.493 1.00 32.62 219 ILE A CA 1
ATOM 1867 C C . ILE A 1 219 ? 7.154 -34.997 0.623 1.00 32.62 219 ILE A C 1
ATOM 1869 O O . ILE A 1 219 ? 6.965 -33.783 0.571 1.00 32.62 219 ILE A O 1
ATOM 1873 N N . ILE A 1 220 ? 6.449 -35.853 -0.119 1.00 39.47 220 ILE A N 1
ATOM 1874 C CA . ILE A 1 220 ? 5.334 -35.478 -0.992 1.00 39.47 220 ILE A CA 1
ATOM 1875 C C . ILE A 1 220 ? 4.052 -35.535 -0.160 1.00 39.47 220 ILE A C 1
ATOM 1877 O O . ILE A 1 220 ? 3.457 -36.597 -0.030 1.00 39.47 220 ILE A O 1
ATOM 1881 N N . PHE A 1 221 ? 3.612 -34.388 0.350 1.00 32.66 221 PHE A N 1
ATOM 1882 C CA . PHE A 1 221 ? 2.188 -34.097 0.521 1.00 32.66 221 PHE A CA 1
ATOM 1883 C C . PHE A 1 221 ? 1.962 -32.629 0.140 1.00 32.66 221 PHE A C 1
ATOM 1885 O O . PHE A 1 221 ? 2.547 -31.749 0.774 1.00 32.66 221 PHE A O 1
ATOM 1892 N N . PRO A 1 222 ? 1.166 -32.325 -0.900 1.00 33.34 222 PRO A N 1
ATOM 1893 C CA . PRO A 1 222 ? 0.772 -30.952 -1.176 1.00 33.34 222 PRO A CA 1
ATOM 1894 C C . PRO A 1 222 ? -0.188 -30.503 -0.068 1.00 33.34 222 PRO A C 1
ATOM 1896 O O . PRO A 1 222 ? -1.372 -30.819 -0.107 1.00 33.34 222 PRO A O 1
ATOM 1899 N N . GLN A 1 223 ? 0.319 -29.802 0.947 1.00 34.97 223 GLN A N 1
ATOM 1900 C CA . GLN A 1 223 ? -0.550 -29.057 1.854 1.00 34.97 223 GLN A CA 1
ATOM 1901 C C . GLN A 1 223 ? -1.051 -27.815 1.115 1.00 34.97 223 GLN A C 1
ATOM 1903 O O . GLN A 1 223 ? -0.249 -27.037 0.594 1.00 34.97 223 GLN A O 1
ATOM 1908 N N . GLU A 1 224 ? -2.372 -27.640 1.050 1.00 38.00 224 GLU A N 1
ATOM 1909 C CA . GLU A 1 224 ? -2.965 -26.369 0.639 1.00 38.00 224 GLU A CA 1
ATOM 1910 C C . GLU A 1 224 ? -2.538 -25.302 1.654 1.00 38.00 224 GLU A C 1
ATOM 1912 O O . GLU A 1 224 ? -2.991 -25.301 2.796 1.00 38.00 224 GLU A O 1
ATOM 1917 N N . GLN A 1 225 ? -1.620 -24.418 1.260 1.00 44.62 225 GLN A N 1
ATOM 1918 C CA . GLN A 1 225 ? -1.243 -23.258 2.059 1.00 44.62 225 GLN A CA 1
ATOM 1919 C C . GLN A 1 225 ? -1.927 -22.021 1.476 1.00 44.62 225 GLN A C 1
ATOM 1921 O O . GLN A 1 225 ? -1.935 -21.784 0.263 1.00 44.62 225 GLN A O 1
ATOM 1926 N N . HIS A 1 226 ? -2.540 -21.231 2.352 1.00 45.88 226 HIS A N 1
ATOM 1927 C CA . HIS A 1 226 ? -3.028 -19.907 2.005 1.00 45.88 226 HIS A CA 1
ATOM 1928 C C . HIS A 1 226 ? -1.909 -18.905 2.291 1.00 45.88 226 HIS A C 1
ATOM 1930 O O . HIS A 1 226 ? -1.481 -18.763 3.431 1.00 45.88 226 HIS A O 1
ATOM 1936 N N . GLU A 1 227 ? -1.428 -18.216 1.258 1.00 49.66 227 GLU A N 1
ATOM 1937 C CA . GLU A 1 227 ? -0.648 -16.998 1.456 1.00 49.66 227 GLU A CA 1
ATOM 1938 C C . GLU A 1 227 ? -1.633 -15.868 1.760 1.00 49.66 227 GLU A C 1
ATOM 1940 O O . GLU A 1 227 ? -2.466 -15.503 0.921 1.00 49.66 227 GLU A O 1
ATOM 1945 N N . GLU A 1 228 ? -1.559 -15.348 2.982 1.00 53.47 228 GLU A N 1
ATOM 1946 C CA . GLU A 1 228 ? -2.222 -14.109 3.360 1.00 53.47 228 GLU A CA 1
ATOM 1947 C C . GLU A 1 228 ? -1.342 -12.927 2.977 1.00 53.47 228 GLU A C 1
ATOM 1949 O O . GLU A 1 228 ? -0.142 -12.898 3.247 1.00 53.47 228 GLU A O 1
ATOM 1954 N N . TYR A 1 229 ? -1.947 -11.945 2.325 1.00 65.62 229 TYR A N 1
ATOM 1955 C CA . TYR A 1 229 ? -1.315 -10.662 2.070 1.00 65.62 229 TYR A CA 1
ATOM 1956 C C . TYR A 1 229 ? -2.244 -9.552 2.511 1.00 65.62 229 TYR A C 1
ATOM 1958 O O . TYR A 1 229 ? -3.467 -9.670 2.388 1.00 65.62 229 TYR A O 1
ATOM 1966 N N . SER A 1 230 ? -1.657 -8.468 3.003 1.00 70.62 230 SER A N 1
ATOM 1967 C CA . SER A 1 230 ? -2.411 -7.344 3.518 1.00 70.62 230 SER A CA 1
ATOM 1968 C C . SER A 1 230 ? -2.110 -6.037 2.806 1.00 70.62 230 SER A C 1
ATOM 1970 O O . SER A 1 230 ? -0.986 -5.756 2.392 1.00 70.62 230 SER A O 1
ATOM 1972 N N . PHE A 1 231 ? -3.162 -5.238 2.658 1.00 80.00 231 PHE A N 1
ATOM 1973 C CA . PHE A 1 231 ? -3.080 -3.840 2.265 1.00 80.00 231 PHE A CA 1
ATOM 1974 C C . PHE A 1 231 ? -3.553 -2.993 3.436 1.00 80.00 231 PHE A C 1
ATOM 1976 O O . PHE A 1 231 ? -4.705 -3.087 3.856 1.00 80.00 231 PHE A O 1
ATOM 1983 N N . TRP A 1 232 ? -2.664 -2.167 3.962 1.00 87.25 232 TRP A N 1
ATOM 1984 C CA . TRP A 1 232 ? -2.980 -1.250 5.049 1.00 87.25 232 TRP A CA 1
ATOM 1985 C C . TRP A 1 232 ? -3.671 -0.005 4.497 1.00 87.25 232 TRP A C 1
ATOM 1987 O O . TRP A 1 232 ? -3.196 0.578 3.520 1.00 87.25 232 TRP A O 1
ATOM 1997 N N . GLN A 1 233 ? -4.771 0.426 5.120 1.00 89.50 233 GLN A N 1
ATOM 1998 C CA . GLN A 1 233 ? -5.528 1.600 4.667 1.00 89.50 233 GLN A CA 1
ATOM 1999 C C . GLN A 1 233 ? -4.667 2.863 4.586 1.00 89.50 233 GLN A C 1
ATOM 2001 O O . GLN A 1 233 ? -4.839 3.647 3.661 1.00 89.50 233 GLN A O 1
ATOM 2006 N N . PHE A 1 234 ? -3.671 3.011 5.460 1.00 93.38 234 PHE A N 1
ATOM 2007 C CA . PHE A 1 234 ? -2.699 4.099 5.369 1.00 93.38 234 PHE A CA 1
ATOM 2008 C C . PHE A 1 234 ? -2.039 4.190 3.981 1.00 93.38 234 PHE A C 1
ATOM 2010 O O . PHE A 1 234 ? -1.996 5.261 3.381 1.00 93.38 234 PHE A O 1
ATOM 2017 N N . GLY A 1 235 ? -1.603 3.061 3.409 1.00 94.94 235 GLY A N 1
ATOM 2018 C CA . GLY A 1 235 ? -1.056 3.030 2.049 1.00 94.94 235 GLY A CA 1
ATOM 2019 C C . GLY A 1 235 ? -2.095 3.378 0.975 1.00 94.94 235 GLY A C 1
ATOM 2020 O O . GLY A 1 235 ? -1.768 4.015 -0.026 1.00 94.94 235 GLY A O 1
ATOM 2021 N N . ASP A 1 236 ? -3.366 3.029 1.178 1.00 94.50 236 ASP A N 1
ATOM 2022 C CA . ASP A 1 236 ? -4.432 3.412 0.247 1.00 94.50 236 ASP A CA 1
ATOM 2023 C C . ASP A 1 236 ? -4.680 4.909 0.206 1.00 94.50 236 ASP A C 1
ATOM 2025 O O . ASP A 1 236 ? -4.874 5.460 -0.878 1.00 94.50 236 ASP A O 1
ATOM 2029 N N . GLU A 1 237 ? -4.681 5.562 1.364 1.00 94.88 237 GLU A N 1
ATOM 2030 C CA . GLU A 1 237 ? -4.850 7.010 1.435 1.00 94.88 237 GLU A CA 1
ATOM 2031 C C . GLU A 1 237 ? -3.674 7.716 0.741 1.00 94.88 237 GLU A C 1
ATOM 2033 O O . GLU A 1 237 ? -3.876 8.595 -0.097 1.00 94.88 237 GLU A O 1
ATOM 2038 N N . LEU A 1 238 ? -2.439 7.237 0.937 1.00 95.81 238 LEU A N 1
ATOM 2039 C CA . LEU A 1 238 ? -1.274 7.732 0.189 1.00 95.81 238 LEU A CA 1
ATOM 2040 C C . LEU A 1 238 ? -1.421 7.561 -1.333 1.00 95.81 238 LEU A C 1
ATOM 2042 O O . LEU A 1 238 ? -1.016 8.437 -2.106 1.00 95.81 238 LEU A O 1
ATOM 2046 N N . VAL A 1 239 ? -2.021 6.454 -1.779 1.00 96.31 239 VAL A N 1
ATOM 2047 C CA . VAL A 1 239 ? -2.328 6.199 -3.195 1.00 96.31 239 VAL A CA 1
ATOM 2048 C C . VAL A 1 239 ? -3.397 7.156 -3.723 1.00 96.31 239 VAL A C 1
ATOM 2050 O O . VAL A 1 239 ? -3.235 7.676 -4.828 1.00 96.31 239 VAL A O 1
ATOM 2053 N N . LYS A 1 240 ? -4.447 7.456 -2.948 1.00 93.81 240 LYS A N 1
ATOM 2054 C CA . LYS A 1 240 ? -5.487 8.437 -3.321 1.00 93.81 240 LYS A CA 1
ATOM 2055 C C . LYS A 1 240 ? -4.912 9.838 -3.521 1.00 93.81 240 LYS A C 1
ATOM 2057 O O . LYS A 1 240 ? -5.171 10.476 -4.551 1.00 93.81 240 LYS A O 1
ATOM 2062 N N . VAL A 1 241 ? -4.079 10.287 -2.577 1.00 92.81 241 VAL A N 1
ATOM 2063 C CA . VAL A 1 241 ? -3.346 11.561 -2.681 1.00 92.81 241 VAL A CA 1
ATOM 2064 C C . VAL A 1 241 ? -2.400 11.531 -3.890 1.00 92.81 241 VAL A C 1
ATOM 2066 O O . VAL A 1 241 ? -2.221 12.536 -4.580 1.00 92.81 241 VAL A O 1
ATOM 2069 N N . GLY A 1 242 ? -1.873 10.350 -4.220 1.00 94.19 242 GLY A N 1
ATOM 2070 C CA . GLY A 1 242 ? -1.014 10.103 -5.373 1.00 94.19 242 GLY A CA 1
ATOM 2071 C C . GLY A 1 242 ? 0.471 10.187 -5.044 1.00 94.19 242 GLY A C 1
ATOM 2072 O O . GLY A 1 242 ? 1.266 10.418 -5.951 1.00 94.19 242 GLY A O 1
ATOM 2073 N N . ILE A 1 243 ? 0.840 10.026 -3.770 1.00 94.44 243 ILE A N 1
ATOM 2074 C CA . ILE A 1 243 ? 2.215 10.227 -3.299 1.00 94.44 243 ILE A CA 1
ATOM 2075 C C . ILE A 1 243 ? 3.023 8.939 -3.133 1.00 94.44 243 ILE A C 1
ATOM 2077 O O . ILE A 1 243 ? 4.226 8.997 -2.894 1.00 94.44 243 ILE A O 1
ATOM 2081 N N . GLY A 1 244 ? 2.388 7.781 -3.302 1.00 95.94 244 GLY A N 1
ATOM 2082 C CA . GLY A 1 244 ? 3.058 6.492 -3.214 1.00 95.94 244 GLY A CA 1
ATOM 2083 C C . GLY A 1 244 ? 2.407 5.415 -4.069 1.00 95.94 244 GLY A C 1
ATOM 2084 O O . GLY A 1 244 ? 1.352 5.620 -4.673 1.00 95.94 244 GLY A O 1
ATOM 2085 N N . TYR A 1 245 ? 3.071 4.264 -4.125 1.00 97.75 245 TYR A N 1
ATOM 2086 C CA . TYR A 1 245 ? 2.667 3.128 -4.938 1.00 97.75 245 TYR A CA 1
ATOM 2087 C C . TYR A 1 245 ? 2.715 1.837 -4.132 1.00 97.75 245 TYR A C 1
ATOM 2089 O O . TYR A 1 245 ? 3.746 1.496 -3.558 1.00 97.75 245 TYR A O 1
ATOM 2097 N N . TRP A 1 246 ? 1.613 1.085 -4.168 1.00 97.06 246 TRP A N 1
ATOM 2098 C CA . TRP A 1 246 ? 1.649 -0.356 -3.942 1.00 97.06 246 TRP A CA 1
ATOM 2099 C C . TRP A 1 246 ? 2.472 -1.034 -5.039 1.00 97.06 246 TRP A C 1
ATOM 2101 O O . TRP A 1 246 ? 2.249 -0.788 -6.228 1.00 97.06 246 TRP A O 1
ATOM 2111 N N . THR A 1 247 ? 3.401 -1.889 -4.631 1.00 95.62 247 THR A N 1
ATOM 2112 C CA . THR A 1 247 ? 4.315 -2.656 -5.482 1.00 95.62 247 THR A CA 1
ATOM 2113 C C . THR A 1 247 ? 4.478 -4.060 -4.906 1.00 95.62 247 THR A C 1
ATOM 2115 O O . THR A 1 247 ? 3.847 -4.432 -3.912 1.00 95.62 247 THR A O 1
ATOM 2118 N N . PHE A 1 248 ? 5.293 -4.883 -5.553 1.00 92.81 248 PHE A N 1
ATOM 2119 C CA . PHE A 1 248 ? 5.645 -6.189 -5.023 1.00 92.81 248 PHE A CA 1
ATOM 2120 C C . PHE A 1 248 ? 7.034 -6.604 -5.493 1.00 92.81 248 PHE A C 1
ATOM 2122 O O . PHE A 1 248 ? 7.477 -6.209 -6.570 1.00 92.81 248 PHE A O 1
ATOM 2129 N N . SER A 1 249 ? 7.683 -7.461 -4.716 1.00 89.06 249 SER A N 1
ATOM 2130 C CA . SER A 1 249 ? 8.916 -8.136 -5.098 1.00 89.06 249 SER A CA 1
ATOM 2131 C C . SER A 1 249 ? 8.695 -9.650 -5.130 1.00 89.06 249 SER A C 1
ATOM 2133 O O . SER A 1 249 ? 7.904 -10.200 -4.361 1.00 89.06 249 SER A O 1
ATOM 2135 N N . ILE A 1 250 ? 9.366 -10.339 -6.060 1.00 86.75 250 ILE A N 1
ATOM 2136 C CA . ILE A 1 250 ? 9.354 -11.805 -6.156 1.00 86.75 250 ILE A CA 1
ATOM 2137 C C . ILE A 1 250 ? 10.786 -12.321 -6.125 1.00 86.75 250 ILE A C 1
ATOM 2139 O O . ILE A 1 250 ? 11.609 -11.982 -6.976 1.00 86.75 250 ILE A O 1
ATOM 2143 N N . SER A 1 251 ? 11.085 -13.173 -5.149 1.00 85.81 251 SER A N 1
ATOM 2144 C CA . SER A 1 251 ? 12.384 -13.842 -5.058 1.00 85.81 251 SER A CA 1
ATOM 2145 C C . SER A 1 251 ? 12.553 -14.910 -6.144 1.00 85.81 251 SER A C 1
ATOM 2147 O O . SER A 1 251 ? 11.582 -15.452 -6.663 1.00 85.81 251 SER A O 1
ATOM 2149 N N . ALA A 1 252 ? 13.792 -15.329 -6.419 1.00 81.44 252 ALA A N 1
ATOM 2150 C CA . ALA A 1 252 ? 14.066 -16.442 -7.337 1.00 81.44 252 ALA A CA 1
ATOM 2151 C C . ALA A 1 252 ? 13.344 -17.754 -6.960 1.00 81.44 252 ALA A C 1
ATOM 2153 O O . ALA A 1 252 ? 13.102 -18.579 -7.839 1.00 81.44 252 ALA A O 1
ATOM 2154 N N . LYS A 1 253 ? 12.988 -17.930 -5.677 1.00 82.94 253 LYS A N 1
ATOM 2155 C CA . LYS A 1 253 ? 12.255 -19.088 -5.137 1.00 82.94 253 LYS A CA 1
ATOM 2156 C C . LYS A 1 253 ? 10.726 -18.947 -5.217 1.00 82.94 253 LYS A C 1
ATOM 2158 O O . LYS A 1 253 ? 10.027 -19.832 -4.740 1.00 82.94 253 LYS A O 1
ATOM 2163 N N . GLY A 1 254 ? 10.213 -17.839 -5.751 1.00 78.44 254 GLY A N 1
ATOM 2164 C CA . GLY A 1 254 ? 8.776 -17.586 -5.880 1.00 78.44 254 GLY A CA 1
ATOM 2165 C C . GLY A 1 254 ? 8.120 -16.946 -4.655 1.00 78.44 254 GLY A C 1
ATOM 2166 O O . GLY A 1 254 ? 6.929 -16.668 -4.693 1.00 78.44 254 GLY A O 1
ATOM 2167 N N . ASN A 1 255 ? 8.871 -16.653 -3.584 1.00 79.31 255 ASN A N 1
ATOM 2168 C CA . ASN A 1 255 ? 8.321 -15.899 -2.450 1.00 79.31 255 ASN A CA 1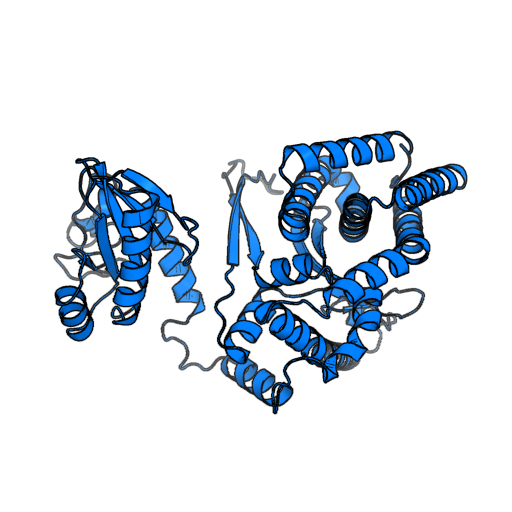
ATOM 2169 C C . ASN A 1 255 ? 7.969 -14.481 -2.893 1.00 79.31 255 ASN A C 1
ATOM 2171 O O . ASN A 1 255 ? 8.840 -13.798 -3.444 1.00 79.31 255 ASN A O 1
ATOM 2175 N N . VAL A 1 256 ? 6.740 -14.060 -2.611 1.00 83.06 256 VAL A N 1
ATOM 2176 C CA . VAL A 1 256 ? 6.230 -12.732 -2.949 1.00 83.06 256 VAL A CA 1
ATOM 2177 C C . VAL A 1 256 ? 6.102 -11.884 -1.696 1.00 83.06 256 VAL A C 1
ATOM 2179 O O . VAL A 1 256 ? 5.630 -12.361 -0.666 1.00 83.06 256 VAL A O 1
ATOM 2182 N N . ARG A 1 257 ? 6.502 -10.619 -1.796 1.00 84.56 257 ARG A N 1
ATOM 2183 C CA . ARG A 1 257 ? 6.307 -9.611 -0.757 1.00 84.56 257 ARG A CA 1
ATOM 2184 C C . ARG A 1 257 ? 5.603 -8.408 -1.365 1.00 84.56 257 ARG A C 1
ATOM 2186 O O . ARG A 1 257 ? 6.040 -7.906 -2.396 1.00 84.56 257 ARG A O 1
ATOM 2193 N N . ILE A 1 258 ? 4.510 -7.970 -0.744 1.00 89.19 258 ILE A N 1
ATOM 2194 C CA . ILE A 1 258 ? 3.872 -6.696 -1.089 1.00 89.19 258 ILE A CA 1
ATOM 2195 C C . ILE A 1 258 ? 4.626 -5.589 -0.376 1.00 89.19 258 ILE A C 1
ATOM 2197 O O . ILE A 1 258 ? 4.966 -5.712 0.799 1.00 89.19 258 ILE A O 1
ATOM 2201 N N . GLU A 1 259 ? 4.884 -4.520 -1.107 1.00 91.12 259 GLU A N 1
ATOM 2202 C CA . GLU A 1 259 ? 5.650 -3.380 -0.638 1.00 91.12 259 GLU A CA 1
ATOM 2203 C C . GLU A 1 259 ? 4.856 -2.108 -0.932 1.00 91.12 259 GLU A C 1
ATOM 2205 O O . GLU A 1 259 ? 4.063 -2.041 -1.876 1.00 91.12 259 GLU A O 1
ATOM 2210 N N . PHE A 1 260 ? 5.050 -1.096 -0.099 1.00 94.88 260 PHE A N 1
ATOM 2211 C CA . PHE A 1 260 ? 4.589 0.250 -0.385 1.00 94.88 260 PHE A CA 1
ATOM 2212 C C . PHE A 1 260 ? 5.801 1.146 -0.510 1.00 94.88 260 PHE A C 1
ATOM 2214 O O . PHE A 1 260 ? 6.715 1.064 0.312 1.00 94.88 260 PHE A O 1
ATOM 2221 N N . ILE A 1 261 ? 5.805 2.021 -1.508 1.00 96.12 261 ILE A N 1
ATOM 2222 C CA . ILE A 1 261 ? 6.913 2.945 -1.697 1.00 96.12 261 ILE A CA 1
ATOM 2223 C C . ILE A 1 261 ? 6.453 4.384 -1.891 1.00 96.12 261 ILE A C 1
ATOM 2225 O O . ILE A 1 261 ? 5.385 4.653 -2.445 1.00 96.12 261 ILE A O 1
ATOM 2229 N N . ILE A 1 262 ? 7.317 5.316 -1.504 1.00 96.69 262 ILE A N 1
ATOM 2230 C CA . ILE A 1 262 ? 7.208 6.737 -1.832 1.00 96.69 262 ILE A CA 1
ATOM 2231 C C . ILE A 1 262 ? 8.422 7.107 -2.690 1.00 96.69 262 ILE A C 1
ATOM 2233 O O . ILE A 1 262 ? 9.551 7.089 -2.193 1.00 96.69 262 ILE A O 1
ATOM 2237 N N . PRO A 1 263 ? 8.238 7.430 -3.981 1.00 95.81 263 PRO A N 1
ATOM 2238 C CA . PRO A 1 263 ? 9.325 7.911 -4.823 1.00 95.81 263 PRO A CA 1
ATOM 2239 C C . PRO A 1 263 ? 9.960 9.186 -4.275 1.00 95.81 263 PRO A C 1
ATOM 2241 O O . PRO A 1 263 ? 9.255 10.128 -3.909 1.00 95.81 263 PRO A O 1
ATOM 2244 N N . ASN A 1 264 ? 11.292 9.257 -4.290 1.00 94.19 264 ASN A N 1
ATOM 2245 C CA . ASN A 1 264 ? 11.998 10.412 -3.741 1.00 94.19 264 ASN A CA 1
ATOM 2246 C C . ASN A 1 264 ? 11.640 11.709 -4.483 1.00 94.19 264 ASN A C 1
ATOM 2248 O O . ASN A 1 264 ? 11.376 12.724 -3.854 1.00 94.19 264 ASN A O 1
ATOM 2252 N N . PHE A 1 265 ? 11.523 11.665 -5.815 1.00 94.12 265 PHE A N 1
ATOM 2253 C CA . PHE A 1 265 ? 11.138 12.844 -6.602 1.00 94.12 265 PHE A CA 1
ATOM 2254 C C . PHE A 1 265 ? 9.749 13.388 -6.229 1.00 94.12 265 PHE A C 1
ATOM 2256 O O . PHE A 1 265 ? 9.512 14.589 -6.344 1.00 94.12 265 PHE A O 1
ATOM 2263 N N . ILE A 1 266 ? 8.830 12.522 -5.782 1.00 95.75 266 ILE A N 1
ATOM 2264 C CA . ILE A 1 266 ? 7.516 12.948 -5.303 1.00 95.75 266 ILE A CA 1
ATOM 2265 C C . ILE A 1 266 ? 7.669 13.622 -3.949 1.00 95.75 266 ILE A C 1
ATOM 2267 O O . ILE A 1 266 ? 7.208 14.750 -3.804 1.00 95.75 266 ILE A O 1
ATOM 2271 N N . TYR A 1 267 ? 8.334 12.960 -2.997 1.00 95.31 267 TYR A N 1
ATOM 2272 C CA . TYR A 1 267 ? 8.591 13.500 -1.660 1.00 95.31 267 TYR A CA 1
ATOM 2273 C C . TYR A 1 267 ? 9.254 14.884 -1.723 1.00 95.31 267 TYR A C 1
ATOM 2275 O O . TYR A 1 267 ? 8.751 15.848 -1.145 1.00 95.31 267 TYR A O 1
ATOM 2283 N N . GLU A 1 268 ? 10.321 15.013 -2.511 1.00 94.75 268 GLU A N 1
ATOM 2284 C CA . GLU A 1 268 ? 11.042 16.270 -2.714 1.00 94.75 268 GLU A CA 1
ATOM 2285 C C . GLU A 1 268 ? 10.151 17.374 -3.294 1.00 94.75 268 GLU A C 1
ATOM 2287 O O . GLU A 1 268 ? 10.293 18.541 -2.937 1.00 94.75 268 GLU A O 1
ATOM 2292 N N . ALA A 1 269 ? 9.189 17.025 -4.150 1.00 93.19 269 ALA A N 1
ATOM 2293 C CA . ALA A 1 269 ? 8.287 17.996 -4.759 1.00 93.19 269 ALA A CA 1
ATOM 2294 C C . ALA A 1 269 ? 7.186 18.510 -3.817 1.00 93.19 269 ALA A C 1
ATOM 2296 O O . ALA A 1 269 ? 6.573 19.545 -4.120 1.00 93.19 269 ALA A O 1
ATOM 2297 N N . ILE A 1 270 ? 6.911 17.791 -2.723 1.00 93.25 270 ILE A N 1
ATOM 2298 C CA . ILE A 1 270 ? 5.836 18.099 -1.769 1.00 93.25 270 ILE A CA 1
ATOM 2299 C C . ILE A 1 270 ? 6.339 18.488 -0.374 1.00 93.25 270 ILE A C 1
ATOM 2301 O O . ILE A 1 270 ? 5.542 18.970 0.428 1.00 93.25 270 ILE A O 1
ATOM 2305 N N . LYS A 1 271 ? 7.630 18.319 -0.067 1.00 93.25 271 LYS A N 1
ATOM 2306 C CA . LYS A 1 271 ? 8.182 18.602 1.269 1.00 93.25 271 LYS A CA 1
ATOM 2307 C C . LYS A 1 271 ? 7.930 20.036 1.749 1.00 93.25 271 LYS A C 1
ATOM 2309 O O . LYS A 1 271 ? 7.680 20.242 2.931 1.00 93.25 271 LYS A O 1
ATOM 2314 N N . ASP A 1 272 ? 7.872 21.004 0.834 1.00 90.44 272 ASP A N 1
ATOM 2315 C CA . ASP A 1 272 ? 7.615 22.419 1.150 1.00 90.44 272 ASP A CA 1
ATOM 2316 C C . ASP A 1 272 ? 6.170 22.688 1.617 1.00 90.44 272 ASP A C 1
ATOM 2318 O O . ASP A 1 272 ? 5.846 23.777 2.092 1.00 90.44 272 ASP A O 1
ATOM 2322 N N . TYR A 1 273 ? 5.264 21.712 1.489 1.00 90.25 273 TYR A N 1
ATOM 2323 C CA . TYR A 1 273 ? 3.912 21.808 2.045 1.00 90.25 273 TYR A CA 1
ATOM 2324 C C . TYR A 1 273 ? 3.857 21.472 3.535 1.00 90.25 273 TYR A C 1
ATOM 2326 O O . TYR A 1 273 ? 2.821 21.716 4.150 1.00 90.25 273 TYR A O 1
ATOM 2334 N N . LYS A 1 274 ? 4.948 20.967 4.126 1.00 89.69 274 LYS A N 1
ATOM 2335 C CA . LYS A 1 274 ? 5.026 20.583 5.541 1.00 89.69 274 LYS A CA 1
ATOM 2336 C C . LYS A 1 274 ? 4.495 21.673 6.478 1.00 89.69 274 LYS A C 1
ATOM 2338 O O . LYS A 1 274 ? 3.689 21.378 7.352 1.00 89.69 274 LYS A O 1
ATOM 2343 N N . ASP A 1 275 ? 4.855 22.934 6.239 1.00 87.12 275 ASP A N 1
ATOM 2344 C CA . ASP A 1 275 ? 4.439 24.068 7.080 1.00 87.12 275 ASP A CA 1
ATOM 2345 C C . ASP A 1 275 ? 2.972 24.494 6.907 1.00 87.12 275 ASP A C 1
ATOM 2347 O O . ASP A 1 275 ? 2.456 25.269 7.710 1.00 87.12 275 ASP A O 1
ATOM 2351 N N . LYS A 1 276 ? 2.291 23.998 5.865 1.00 88.62 276 LYS A N 1
ATOM 2352 C CA . LYS A 1 276 ? 0.888 24.315 5.529 1.00 88.62 276 LYS A CA 1
ATOM 2353 C C . LYS A 1 276 ? -0.098 23.247 6.019 1.00 88.62 276 LYS A C 1
ATOM 2355 O O . LYS A 1 276 ? -1.309 23.353 5.790 1.00 88.62 276 LYS A O 1
ATOM 2360 N N . LEU A 1 277 ? 0.417 22.192 6.638 1.00 89.44 277 LEU A N 1
ATOM 2361 C CA . LEU A 1 277 ? -0.342 21.050 7.130 1.00 89.44 277 LEU A CA 1
ATOM 2362 C C . LEU A 1 277 ? -0.483 21.117 8.658 1.00 89.44 277 LEU A C 1
ATOM 2364 O O . LEU A 1 277 ? 0.235 21.888 9.299 1.00 89.44 277 LEU A O 1
ATOM 2368 N N . PRO A 1 278 ? -1.416 20.349 9.253 1.00 85.81 278 PRO A N 1
ATOM 2369 C CA . PRO A 1 278 ? -1.556 20.282 10.704 1.00 85.81 278 PRO A CA 1
ATOM 2370 C C . PRO A 1 278 ? -0.215 19.941 11.361 1.00 85.81 278 PRO A C 1
ATOM 2372 O O . PRO A 1 278 ? 0.400 18.927 11.023 1.00 85.81 278 PRO A O 1
ATOM 2375 N N . LYS A 1 279 ? 0.254 20.798 12.271 1.00 83.31 279 LYS A N 1
ATOM 2376 C CA . LYS A 1 279 ? 1.489 20.567 13.025 1.00 83.31 279 LYS A CA 1
ATOM 2377 C C . LYS A 1 279 ? 1.181 19.699 14.236 1.00 83.31 279 LYS A C 1
ATOM 2379 O O . LYS A 1 279 ? 0.217 19.962 14.948 1.00 83.31 279 LYS A O 1
ATOM 2384 N N . ILE A 1 280 ? 2.027 18.705 14.481 1.00 80.31 280 ILE A N 1
ATOM 2385 C CA . ILE A 1 280 ? 2.046 17.982 15.750 1.00 80.31 280 ILE A CA 1
ATOM 2386 C C . ILE A 1 280 ? 3.181 18.564 16.581 1.00 80.31 280 ILE A C 1
ATOM 2388 O O . ILE A 1 280 ? 4.350 18.467 16.200 1.00 80.31 280 ILE A O 1
ATOM 2392 N N . GLU A 1 281 ? 2.835 19.165 17.714 1.00 84.31 281 GLU A N 1
ATOM 2393 C CA . GLU A 1 281 ? 3.825 19.578 18.705 1.00 84.31 281 GLU A CA 1
ATOM 2394 C C . GLU A 1 281 ? 4.580 18.354 19.229 1.00 84.31 281 GLU A C 1
ATOM 2396 O O . GLU A 1 281 ? 3.977 17.312 19.509 1.00 84.31 281 GLU A O 1
ATOM 2401 N N . ASN A 1 282 ? 5.903 18.493 19.322 1.00 87.06 282 ASN A N 1
ATOM 2402 C CA . ASN A 1 282 ? 6.822 17.464 19.804 1.00 87.06 282 ASN A CA 1
ATOM 2403 C C . ASN A 1 282 ? 6.694 16.119 19.059 1.00 87.06 282 ASN A C 1
ATOM 2405 O O . ASN A 1 282 ? 6.795 15.056 19.662 1.00 87.06 282 ASN A O 1
ATOM 2409 N N . PHE A 1 283 ? 6.482 16.152 17.734 1.00 89.88 283 PHE A N 1
ATOM 2410 C CA . PHE A 1 283 ? 6.299 14.947 16.907 1.00 89.88 283 PHE A CA 1
ATOM 2411 C C . PHE A 1 283 ? 7.371 13.870 17.143 1.00 89.88 283 PHE A C 1
ATOM 2413 O O . PHE A 1 283 ? 7.044 12.699 17.302 1.00 89.88 283 PHE A O 1
ATOM 2420 N N . GLU A 1 284 ? 8.648 14.258 17.174 1.00 89.06 284 GLU A N 1
ATOM 2421 C CA . GLU A 1 284 ? 9.761 13.321 17.365 1.00 89.06 284 GLU A CA 1
ATOM 2422 C C . GLU A 1 284 ? 9.779 12.707 18.773 1.00 89.06 284 GLU A C 1
ATOM 2424 O O . GLU A 1 284 ? 10.016 11.510 18.915 1.00 89.06 284 GLU A O 1
ATOM 2429 N N . GLU A 1 285 ? 9.473 13.498 19.804 1.00 89.25 285 GLU A N 1
ATOM 2430 C CA . GLU A 1 285 ? 9.367 13.025 21.189 1.00 89.25 285 GLU A CA 1
ATOM 2431 C C . GLU A 1 285 ? 8.236 12.002 21.326 1.00 89.25 285 GLU A C 1
ATOM 2433 O O . GLU A 1 285 ? 8.490 10.885 21.767 1.00 89.25 285 GLU A O 1
ATOM 2438 N N . LYS A 1 286 ? 7.041 12.320 20.811 1.00 89.06 286 LYS A N 1
ATOM 2439 C CA . LYS A 1 286 ? 5.885 11.409 20.817 1.00 89.06 286 LYS A CA 1
ATOM 2440 C C . LYS A 1 286 ? 6.161 10.103 20.075 1.00 89.06 286 LYS A C 1
ATOM 2442 O O . LYS A 1 286 ? 5.804 9.030 20.547 1.00 89.06 286 LYS A O 1
ATOM 2447 N N . ILE A 1 287 ? 6.826 10.166 18.918 1.00 88.88 287 ILE A N 1
ATOM 2448 C CA . ILE A 1 287 ? 7.254 8.963 18.188 1.00 88.88 287 ILE A CA 1
ATOM 2449 C C . ILE A 1 287 ? 8.186 8.106 19.050 1.00 88.88 287 ILE A C 1
ATOM 2451 O O . ILE A 1 287 ? 8.055 6.883 19.066 1.00 88.88 287 ILE A O 1
ATOM 2455 N N . ASN A 1 288 ? 9.140 8.729 19.742 1.00 86.38 288 ASN A N 1
ATOM 2456 C CA . ASN A 1 288 ? 10.093 8.017 20.584 1.00 86.38 288 ASN A CA 1
ATOM 2457 C C . ASN A 1 288 ? 9.434 7.429 21.838 1.00 86.38 288 ASN A C 1
ATOM 2459 O O . ASN A 1 288 ? 9.815 6.335 22.240 1.00 86.38 288 ASN A O 1
ATOM 2463 N N . GLU A 1 289 ? 8.450 8.107 22.429 1.00 85.62 289 GLU A N 1
ATOM 2464 C CA . GLU A 1 289 ? 7.631 7.584 23.531 1.00 85.62 289 GLU A CA 1
ATOM 2465 C C . GLU A 1 289 ? 6.858 6.335 23.095 1.00 85.62 289 GLU A C 1
ATOM 2467 O O . GLU A 1 289 ? 7.058 5.269 23.674 1.00 85.62 289 GLU A O 1
ATOM 2472 N N . ILE A 1 290 ? 6.109 6.415 21.989 1.00 83.06 290 ILE A N 1
ATOM 2473 C CA . ILE A 1 290 ? 5.356 5.274 21.439 1.00 83.06 290 ILE A CA 1
ATOM 2474 C C . ILE A 1 290 ? 6.290 4.102 21.086 1.00 83.06 290 ILE A C 1
ATOM 2476 O O . ILE A 1 290 ? 5.949 2.932 21.251 1.00 83.06 290 ILE A O 1
ATOM 2480 N N . LYS A 1 291 ? 7.496 4.386 20.576 1.00 79.00 291 LYS A N 1
ATOM 2481 C CA . LYS A 1 291 ? 8.489 3.341 20.282 1.00 79.00 291 LYS A CA 1
ATOM 2482 C C . LYS A 1 291 ? 9.087 2.714 21.543 1.00 79.00 291 LYS A C 1
ATOM 2484 O O . LYS A 1 291 ? 9.384 1.524 21.507 1.00 79.00 291 LYS A O 1
ATOM 2489 N N . LYS A 1 292 ? 9.268 3.478 22.624 1.00 74.94 292 LYS A N 1
ATOM 2490 C CA . LYS A 1 292 ? 9.760 2.970 23.917 1.00 74.94 292 LYS A CA 1
ATOM 2491 C C . LYS A 1 292 ? 8.743 2.065 24.597 1.00 74.94 292 LYS A C 1
ATOM 2493 O O . LYS A 1 292 ? 9.142 1.050 25.146 1.00 74.94 292 LYS A O 1
ATOM 2498 N N . GLU A 1 293 ? 7.451 2.371 24.487 1.00 60.31 293 GLU A N 1
ATOM 2499 C CA . GLU A 1 293 ? 6.372 1.486 24.957 1.00 60.31 293 GLU A CA 1
ATOM 2500 C C . GLU A 1 293 ? 6.385 0.101 24.270 1.00 60.31 293 GLU A C 1
ATOM 2502 O O . GLU A 1 293 ? 5.762 -0.832 24.761 1.00 60.31 293 GLU A O 1
ATOM 2507 N N . LYS A 1 294 ? 7.122 -0.066 23.157 1.00 54.12 294 LYS A N 1
ATOM 2508 C CA . LYS A 1 294 ? 7.337 -1.353 22.469 1.00 54.12 294 LYS A CA 1
ATOM 2509 C C . LYS A 1 294 ? 8.625 -2.099 22.854 1.00 54.12 294 LYS A C 1
ATOM 2511 O O . LYS A 1 294 ? 8.827 -3.206 22.346 1.00 54.12 294 LYS A O 1
ATOM 2516 N N . GLU A 1 295 ? 9.524 -1.529 23.662 1.00 47.81 295 GLU A N 1
ATOM 2517 C CA . GLU A 1 295 ? 10.713 -2.246 24.156 1.00 47.81 295 GLU A CA 1
ATOM 2518 C C . GLU A 1 295 ? 10.326 -3.139 25.344 1.00 47.81 295 GLU A C 1
ATOM 2520 O O . GLU A 1 295 ? 9.855 -2.658 26.366 1.00 47.81 295 GLU A O 1
ATOM 2525 N N . TRP A 1 296 ? 10.510 -4.452 25.184 1.00 43.88 296 TRP A N 1
ATOM 2526 C CA . TRP A 1 296 ? 9.888 -5.476 26.025 1.00 43.88 296 TRP A CA 1
ATOM 2527 C C . TRP A 1 296 ? 10.457 -5.525 27.454 1.00 43.88 296 TRP A C 1
ATOM 2529 O O . TRP A 1 296 ? 11.677 -5.557 27.640 1.00 43.88 296 TRP A O 1
ATOM 2539 N N . SER A 1 297 ? 9.581 -5.671 28.448 1.00 44.22 297 SER A N 1
ATOM 2540 C CA . SER A 1 297 ? 9.881 -6.054 29.830 1.00 44.22 297 SER A CA 1
ATOM 2541 C C . SER A 1 297 ? 9.338 -7.460 30.151 1.00 44.22 297 SER A C 1
ATOM 2543 O O . SER A 1 297 ? 8.424 -7.959 29.497 1.00 44.22 297 SER A O 1
ATOM 2545 N N . LEU A 1 298 ? 9.901 -8.141 31.160 1.00 38.22 298 LEU A N 1
ATOM 2546 C CA . LEU A 1 298 ? 9.409 -9.454 31.625 1.00 38.22 298 LEU A CA 1
ATOM 2547 C C . LEU A 1 298 ? 7.985 -9.392 32.215 1.00 38.22 298 LEU A C 1
ATOM 2549 O O . LEU A 1 298 ? 7.363 -10.441 32.371 1.00 38.22 298 LEU A O 1
ATOM 2553 N N . ASP A 1 299 ? 7.475 -8.192 32.494 1.00 48.75 299 ASP A N 1
ATOM 2554 C CA . ASP A 1 299 ? 6.112 -7.957 32.969 1.00 48.75 299 ASP A CA 1
ATOM 2555 C C . ASP A 1 299 ? 5.092 -7.883 31.803 1.00 48.75 299 ASP A C 1
ATOM 2557 O O . ASP A 1 299 ? 3.888 -7.957 32.032 1.00 48.75 299 ASP A O 1
ATOM 2561 N N . ASP A 1 300 ? 5.548 -7.857 30.539 1.00 48.97 300 ASP A N 1
ATOM 2562 C CA . ASP A 1 300 ? 4.708 -7.747 29.326 1.00 48.97 300 ASP A CA 1
ATOM 2563 C C . ASP A 1 300 ? 4.068 -9.080 28.886 1.00 48.97 300 ASP A C 1
ATOM 2565 O O . ASP A 1 300 ? 3.481 -9.184 27.807 1.00 48.97 300 ASP A O 1
ATOM 2569 N N . PHE A 1 301 ? 4.167 -10.127 29.708 1.00 49.81 301 PHE A N 1
ATOM 2570 C CA . PHE A 1 301 ? 3.466 -11.400 29.498 1.00 49.81 301 PHE A CA 1
ATOM 2571 C C . PHE A 1 301 ? 1.978 -11.342 29.908 1.00 49.81 301 PHE A C 1
ATOM 2573 O O . PHE A 1 301 ? 1.343 -12.381 30.097 1.00 49.81 301 PHE A O 1
ATOM 2580 N N . GLU A 1 302 ? 1.399 -10.143 29.998 1.00 53.62 302 GLU A N 1
ATOM 2581 C CA . GLU A 1 302 ? -0.048 -9.929 29.924 1.00 53.62 302 GLU A CA 1
ATOM 2582 C C . GLU A 1 302 ? -0.515 -9.798 28.455 1.00 53.62 302 GLU A C 1
ATOM 2584 O O . GLU A 1 302 ? 0.249 -9.489 27.544 1.00 53.62 302 GLU A O 1
ATOM 2589 N N . GLU A 1 303 ? -1.783 -10.119 28.190 1.00 46.69 303 GLU A N 1
ATOM 2590 C CA . GLU A 1 303 ? -2.374 -10.338 26.857 1.00 46.69 303 GLU A CA 1
ATOM 2591 C C . GLU A 1 303 ? -2.235 -9.105 25.912 1.00 46.69 303 GLU A C 1
ATOM 2593 O O . GLU A 1 303 ? -3.104 -8.232 25.859 1.00 46.69 303 GLU A O 1
ATOM 2598 N N . THR A 1 304 ? -1.145 -9.031 25.133 1.00 55.31 304 THR A N 1
ATOM 2599 C CA . THR A 1 304 ? -0.800 -7.875 24.266 1.00 55.31 304 THR A CA 1
ATOM 2600 C C . THR A 1 304 ? -1.830 -7.552 23.176 1.00 55.31 304 THR A C 1
ATOM 2602 O O . THR A 1 304 ? -2.610 -8.407 22.751 1.00 55.31 304 THR A O 1
ATOM 2605 N N . GLU A 1 305 ? -1.804 -6.317 22.660 1.00 53.12 305 GLU A N 1
ATOM 2606 C CA . GLU A 1 305 ? -2.742 -5.830 21.637 1.00 53.12 305 GLU A CA 1
ATOM 2607 C C . GLU A 1 305 ? -2.663 -6.613 20.302 1.00 53.12 305 GLU A C 1
ATOM 2609 O O . GLU A 1 305 ? -3.677 -6.906 19.667 1.00 53.12 305 GLU A O 1
ATOM 2614 N N . ALA A 1 306 ? -1.468 -7.055 19.902 1.00 48.59 306 ALA A N 1
ATOM 2615 C CA . ALA A 1 306 ? -1.286 -7.865 18.693 1.00 48.59 306 ALA A CA 1
ATOM 2616 C C . ALA A 1 306 ? -1.876 -9.276 18.848 1.00 48.59 306 ALA A C 1
ATOM 2618 O O . ALA A 1 306 ? -2.428 -9.833 17.900 1.00 48.59 306 ALA A O 1
ATOM 2619 N N . VAL A 1 307 ? -1.796 -9.845 20.054 1.00 51.31 307 VAL A N 1
ATOM 2620 C CA . VAL A 1 307 ? -2.474 -11.103 20.384 1.00 51.31 307 VAL A CA 1
ATOM 2621 C C . VAL A 1 307 ? -3.997 -10.896 20.383 1.00 51.31 307 VAL A C 1
ATOM 2623 O O . VAL A 1 307 ? -4.718 -11.826 20.024 1.00 51.31 307 VAL A O 1
ATOM 2626 N N . SER A 1 308 ? -4.507 -9.681 20.672 1.00 52.72 308 SER A N 1
ATOM 2627 C CA . SER A 1 308 ? -5.954 -9.388 20.558 1.00 52.72 308 SER A CA 1
ATOM 2628 C C . SER A 1 308 ? -6.475 -9.566 19.170 1.00 52.72 308 SER A C 1
ATOM 2630 O O . SER A 1 308 ? -7.476 -10.245 18.982 1.00 52.72 308 SER A O 1
ATOM 2632 N N . GLU A 1 309 ? -5.825 -8.889 18.229 1.00 56.56 309 GLU A N 1
ATOM 2633 C CA . GLU A 1 309 ? -6.321 -8.814 16.866 1.00 56.56 309 GLU A CA 1
ATOM 2634 C C . GLU A 1 309 ? -6.313 -10.207 16.243 1.00 56.56 309 GLU A C 1
ATOM 2636 O O . GLU A 1 309 ? -7.219 -10.571 15.497 1.00 56.56 309 GLU A O 1
ATOM 2641 N N . VAL A 1 310 ? -5.308 -11.018 16.591 1.00 52.25 310 VAL A N 1
ATOM 2642 C CA . VAL A 1 310 ? -5.236 -12.421 16.183 1.00 52.25 310 VAL A CA 1
ATOM 2643 C C . VAL A 1 310 ? -6.428 -13.201 16.747 1.00 52.25 310 VAL A C 1
ATOM 2645 O O . VAL A 1 310 ? -7.139 -13.834 15.969 1.00 52.25 310 VAL A O 1
ATOM 2648 N N . LEU A 1 311 ? -6.720 -13.086 18.045 1.00 62.38 311 LEU A N 1
ATOM 2649 C CA . LEU A 1 311 ? -7.859 -13.760 18.683 1.00 62.38 311 LEU A CA 1
ATOM 2650 C C . LEU A 1 311 ? -9.213 -13.329 18.103 1.00 62.38 311 LEU A C 1
ATOM 2652 O O . LEU A 1 311 ? -10.027 -14.189 17.782 1.00 62.38 311 LEU A O 1
ATOM 2656 N N . GLU A 1 312 ? -9.460 -12.030 17.922 1.00 67.19 312 GLU A N 1
ATOM 2657 C CA . GLU A 1 312 ? -10.711 -11.549 17.319 1.00 67.19 312 GLU A CA 1
ATOM 2658 C C . GLU A 1 312 ? -10.871 -12.077 15.892 1.00 67.19 312 GLU A C 1
ATOM 2660 O O . GLU A 1 312 ? -11.941 -12.569 15.538 1.00 67.19 312 GLU A O 1
ATOM 2665 N N . SER A 1 313 ? -9.790 -12.087 15.106 1.00 66.38 313 SER A N 1
ATOM 2666 C CA . SER A 1 313 ? -9.816 -12.628 13.744 1.00 66.38 313 SER A CA 1
ATOM 2667 C C . SER A 1 313 ? -10.059 -14.142 13.694 1.00 66.38 313 SER A C 1
ATOM 2669 O O . SER A 1 313 ? -10.702 -14.635 12.766 1.00 66.38 313 SER A O 1
ATOM 2671 N N . GLU A 1 314 ? -9.594 -14.897 14.693 1.00 69.56 314 GLU A N 1
ATOM 2672 C CA . GLU A 1 314 ? -9.863 -16.334 14.811 1.00 69.56 314 GLU A CA 1
ATOM 2673 C C . GLU A 1 314 ? -11.317 -16.612 15.215 1.00 69.56 314 GLU A C 1
ATOM 2675 O O . GLU A 1 314 ? -11.953 -17.513 14.656 1.00 69.56 314 GLU A O 1
ATOM 2680 N N . ILE A 1 315 ? -11.866 -15.818 16.140 1.00 72.50 315 ILE A N 1
ATOM 2681 C CA . ILE A 1 315 ? -13.276 -15.882 16.548 1.00 72.50 315 ILE A CA 1
ATOM 2682 C C . ILE A 1 315 ? -14.178 -15.552 15.360 1.00 72.50 315 ILE A C 1
ATOM 2684 O O . ILE A 1 315 ? -15.089 -16.320 15.044 1.00 72.50 315 ILE A O 1
ATOM 2688 N N . GLU A 1 316 ? -13.886 -14.452 14.665 1.00 78.50 316 GLU A N 1
ATOM 2689 C CA . GLU A 1 316 ? -14.605 -14.025 13.469 1.00 78.50 316 GLU A CA 1
ATOM 2690 C C . GLU A 1 316 ? -14.565 -15.124 12.402 1.00 78.50 316 GLU A C 1
ATOM 2692 O O . GLU A 1 316 ? -15.605 -15.526 11.882 1.00 78.50 316 GLU A O 1
ATOM 2697 N N . ALA A 1 317 ? -13.384 -15.687 12.121 1.00 73.12 317 ALA A N 1
ATOM 2698 C CA . ALA A 1 317 ? -13.231 -16.770 11.153 1.00 73.12 317 ALA A CA 1
ATOM 2699 C C . ALA A 1 317 ? -14.048 -18.016 11.532 1.00 73.12 317 ALA A C 1
ATOM 2701 O O . ALA A 1 317 ? -14.665 -18.629 10.656 1.00 73.12 317 ALA A O 1
ATOM 2702 N N . SER A 1 318 ? -14.086 -18.372 12.819 1.00 72.50 318 SER A N 1
ATOM 2703 C CA . SER A 1 318 ? -14.905 -19.477 13.326 1.00 72.50 318 SER A CA 1
ATOM 2704 C C . SER A 1 318 ? -16.395 -19.217 13.084 1.00 72.50 318 SER A C 1
ATOM 2706 O O . SER A 1 318 ? -17.078 -20.058 12.496 1.00 72.50 318 SER A O 1
ATOM 2708 N N . MET A 1 319 ? -16.883 -18.025 13.435 1.00 77.88 319 MET A N 1
ATOM 2709 C CA . MET A 1 319 ? -18.288 -17.638 13.260 1.00 77.88 319 MET A CA 1
ATOM 2710 C C . MET A 1 319 ? -18.690 -17.489 11.791 1.00 77.88 319 MET A C 1
ATOM 2712 O O . MET A 1 319 ? -19.803 -17.840 11.424 1.00 77.88 319 MET A O 1
ATOM 2716 N N . ILE A 1 320 ? -17.789 -17.035 10.921 1.00 78.50 320 ILE A N 1
ATOM 2717 C CA . ILE A 1 320 ? -18.020 -17.010 9.471 1.00 78.50 320 ILE A CA 1
ATOM 2718 C C . ILE A 1 320 ? -18.140 -18.431 8.921 1.00 78.50 320 ILE A C 1
ATOM 2720 O O . ILE A 1 320 ? -18.997 -18.697 8.079 1.00 78.50 320 ILE A O 1
ATOM 2724 N N . SER A 1 321 ? -17.266 -19.338 9.370 1.00 73.81 321 SER A N 1
ATOM 2725 C CA . SER A 1 321 ? -17.263 -20.726 8.901 1.00 73.81 321 SER A CA 1
ATOM 2726 C C . SER A 1 321 ? -18.482 -21.511 9.380 1.00 73.81 321 SER A C 1
ATOM 2728 O O . SER A 1 321 ? -18.945 -22.399 8.671 1.00 73.81 321 SER A O 1
ATOM 2730 N N . ASN A 1 322 ? -19.010 -21.160 10.554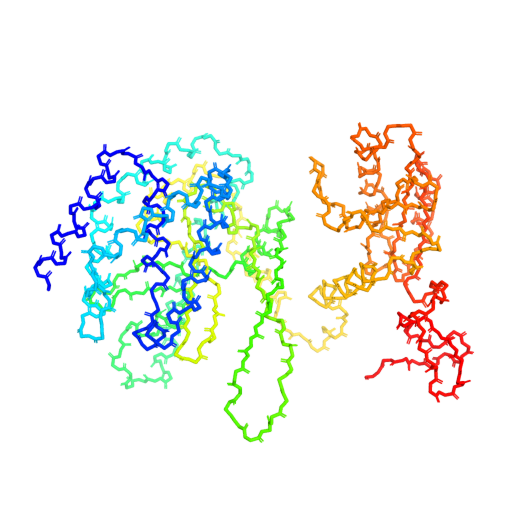 1.00 79.12 322 ASN A N 1
ATOM 2731 C CA . ASN A 1 322 ? -20.192 -21.773 11.135 1.00 79.12 322 ASN A CA 1
ATOM 2732 C C . ASN A 1 322 ? -21.039 -20.724 11.886 1.00 79.12 322 ASN A C 1
ATOM 2734 O O . ASN A 1 322 ? -20.930 -20.601 13.110 1.00 79.12 322 ASN A O 1
ATOM 2738 N N . PRO A 1 323 ? -21.898 -19.969 11.176 1.00 81.06 323 PRO A N 1
ATOM 2739 C CA . PRO A 1 323 ? -22.734 -18.939 11.788 1.00 81.06 323 PRO A CA 1
ATOM 2740 C C . PRO A 1 323 ? -23.673 -19.484 12.863 1.00 81.06 323 PRO A C 1
ATOM 2742 O O . PRO A 1 323 ? -23.980 -18.763 13.810 1.00 81.06 323 PRO A O 1
ATOM 2745 N N . GLU A 1 324 ? -24.054 -20.766 12.791 1.00 81.56 324 GLU A N 1
ATOM 2746 C CA . GLU A 1 324 ? -24.930 -21.412 13.777 1.00 81.56 324 GLU A CA 1
ATOM 2747 C C . GLU A 1 324 ? -24.362 -21.436 15.203 1.00 81.56 324 GLU A C 1
ATOM 2749 O O . GLU A 1 324 ? -25.087 -21.717 16.156 1.00 81.56 324 GLU A O 1
ATOM 2754 N N . ILE A 1 325 ? -23.073 -21.127 15.380 1.00 77.38 325 ILE A N 1
ATOM 2755 C CA . ILE A 1 325 ? -22.470 -20.882 16.700 1.00 77.38 325 ILE A CA 1
ATOM 2756 C C . ILE A 1 325 ? -23.178 -19.726 17.418 1.00 77.38 325 ILE A C 1
ATOM 2758 O O . ILE A 1 325 ? -23.313 -19.746 18.641 1.00 77.38 325 ILE A O 1
ATOM 2762 N N . LEU A 1 326 ? -23.642 -18.726 16.664 1.00 80.81 326 LEU A N 1
ATOM 2763 C CA . LEU A 1 326 ? -24.403 -17.612 17.209 1.00 80.81 326 LEU A CA 1
ATOM 2764 C C . LEU A 1 326 ? -25.794 -18.084 17.614 1.00 80.81 326 LEU A C 1
ATOM 2766 O O . LEU A 1 326 ? -26.185 -17.870 18.754 1.00 80.81 326 LEU A O 1
ATOM 2770 N N . GLU A 1 327 ? -26.541 -18.728 16.723 1.00 81.38 327 GLU A N 1
ATOM 2771 C CA . GLU A 1 327 ? -27.837 -19.340 17.028 1.00 81.38 327 GLU A CA 1
ATOM 2772 C C . GLU A 1 327 ? -28.303 -20.280 15.914 1.00 81.38 327 GLU A C 1
ATOM 2774 O O . GLU A 1 327 ? -27.860 -20.187 14.773 1.00 81.38 327 GLU A O 1
ATOM 2779 N N . GLU A 1 328 ? -29.257 -21.152 16.230 1.00 80.31 328 GLU A N 1
ATOM 2780 C CA . GLU A 1 328 ? -29.816 -22.107 15.273 1.00 80.31 328 GLU A CA 1
ATOM 2781 C C . GLU A 1 328 ? -30.508 -21.418 14.081 1.00 80.31 328 GLU A C 1
ATOM 2783 O O . GLU A 1 328 ? -31.410 -20.590 14.253 1.00 80.31 328 GLU A O 1
ATOM 2788 N N . GLY A 1 329 ? -30.129 -21.827 12.866 1.00 80.06 329 GLY A N 1
ATOM 2789 C CA . GLY A 1 329 ? -30.745 -21.369 11.619 1.00 80.06 329 GLY A CA 1
ATOM 2790 C C . GLY A 1 329 ? -30.347 -19.956 11.192 1.00 80.06 329 GLY A C 1
ATOM 2791 O O . GLY A 1 329 ? -31.056 -19.349 10.390 1.00 80.06 329 GLY A O 1
ATOM 2792 N N . VAL A 1 330 ? -29.256 -19.413 11.739 1.00 87.62 330 VAL A N 1
ATOM 2793 C CA . VAL A 1 330 ? -28.699 -18.134 11.292 1.00 87.62 330 VAL A CA 1
ATOM 2794 C C . VAL A 1 330 ? -27.800 -18.324 10.068 1.00 87.62 330 VAL A C 1
ATOM 2796 O O . VAL A 1 330 ? -26.974 -19.231 10.008 1.00 87.62 330 VAL A O 1
ATOM 2799 N N . GLU A 1 331 ? -27.939 -17.437 9.088 1.00 91.56 331 GLU A N 1
ATOM 2800 C CA . GLU A 1 331 ? -27.194 -17.452 7.832 1.00 91.56 331 GLU A CA 1
ATOM 2801 C C . GLU A 1 331 ? -26.338 -16.191 7.686 1.00 91.56 331 GLU A C 1
ATOM 2803 O O . GLU A 1 331 ? -26.792 -15.072 7.942 1.00 91.56 331 GLU A O 1
ATOM 2808 N N . LEU A 1 332 ? -25.100 -16.350 7.219 1.00 91.62 332 LEU A N 1
ATOM 2809 C CA . LEU A 1 332 ? -24.199 -15.229 6.962 1.00 91.62 332 LEU A CA 1
ATOM 2810 C C . LEU A 1 332 ? -24.666 -14.411 5.747 1.00 91.62 332 LEU A C 1
ATOM 2812 O O . LEU A 1 332 ? -24.840 -14.943 4.653 1.00 91.62 332 LEU A O 1
ATOM 2816 N N . VAL A 1 333 ? -24.794 -13.094 5.917 1.00 93.06 333 VAL A N 1
ATOM 2817 C CA . VAL A 1 333 ? -24.979 -12.135 4.811 1.00 93.06 333 VAL A CA 1
ATOM 2818 C C . VAL A 1 333 ? -23.626 -11.625 4.323 1.00 93.06 333 VAL A C 1
ATOM 2820 O O . VAL A 1 333 ? -23.405 -11.508 3.119 1.00 93.06 333 VAL A O 1
ATOM 2823 N N . GLY A 1 334 ? -22.722 -11.316 5.250 1.00 87.19 334 GLY A N 1
ATOM 2824 C CA . GLY A 1 334 ? -21.354 -10.907 4.952 1.00 87.19 334 GLY A CA 1
ATOM 2825 C C . GLY A 1 334 ? -20.592 -10.520 6.213 1.00 87.19 334 GLY A C 1
ATOM 2826 O O . GLY A 1 334 ? -21.194 -10.183 7.228 1.00 87.19 334 GLY A O 1
ATOM 2827 N N . ASN A 1 335 ? -19.268 -10.561 6.140 1.00 89.94 335 ASN A N 1
ATOM 2828 C CA . ASN A 1 335 ? -18.369 -10.104 7.195 1.00 89.94 335 ASN A CA 1
ATOM 2829 C C . ASN A 1 335 ? -17.613 -8.853 6.744 1.00 89.94 335 ASN A C 1
ATOM 2831 O O . ASN A 1 335 ? -17.494 -8.618 5.536 1.00 89.94 335 ASN A O 1
ATOM 2835 N N . GLN A 1 336 ? -17.126 -8.056 7.697 1.00 87.25 336 GLN A N 1
ATOM 2836 C CA . GLN A 1 336 ? -16.568 -6.726 7.432 1.00 87.25 336 GLN A CA 1
ATOM 2837 C C . GLN A 1 336 ? -17.447 -5.975 6.420 1.00 87.25 336 GLN A C 1
ATOM 2839 O O . GLN A 1 336 ? -16.991 -5.501 5.375 1.00 87.25 336 GLN A O 1
ATOM 2844 N N . TYR A 1 337 ? -18.756 -5.965 6.681 1.00 87.88 337 TYR A N 1
ATOM 2845 C CA . TYR A 1 337 ? -19.753 -5.514 5.723 1.00 87.88 337 TYR A CA 1
ATOM 2846 C C . TYR A 1 337 ? -19.674 -3.985 5.603 1.00 87.88 337 TYR A C 1
ATOM 2848 O O . TYR A 1 337 ? -19.887 -3.288 6.602 1.00 87.88 337 TYR A O 1
ATOM 2856 N N . PRO A 1 338 ? -19.359 -3.434 4.415 1.00 86.50 338 PRO A N 1
ATOM 2857 C CA . PRO A 1 338 ? -19.133 -2.005 4.258 1.00 86.50 338 PRO A CA 1
ATOM 2858 C C . PRO A 1 338 ? -20.443 -1.219 4.353 1.00 86.50 338 PRO A C 1
ATOM 2860 O O . PRO A 1 338 ? -21.423 -1.523 3.672 1.00 86.50 338 PRO A O 1
ATOM 2863 N N . THR A 1 339 ? -20.431 -0.149 5.144 1.00 91.62 339 THR A N 1
ATOM 2864 C CA . THR A 1 339 ? -21.531 0.817 5.260 1.00 91.62 339 THR A CA 1
ATOM 2865 C C . THR A 1 339 ? -20.998 2.246 5.161 1.00 91.62 339 THR A C 1
ATOM 2867 O O . THR A 1 339 ? -19.791 2.480 5.248 1.00 91.62 339 THR A O 1
ATOM 2870 N N . SER A 1 340 ? -21.885 3.235 5.030 1.00 91.06 340 SER A N 1
ATOM 2871 C CA . SER A 1 340 ? -21.487 4.649 5.093 1.00 91.06 340 SER A CA 1
ATOM 2872 C C . SER A 1 340 ? -21.076 5.107 6.500 1.00 91.06 340 SER A C 1
ATOM 2874 O O . SER A 1 340 ? -20.564 6.213 6.643 1.00 91.06 340 SER A O 1
ATOM 2876 N N . VAL A 1 341 ? -21.290 4.280 7.532 1.00 90.25 341 VAL A N 1
ATOM 2877 C CA . VAL A 1 341 ? -21.024 4.600 8.948 1.00 90.25 341 VAL A CA 1
ATOM 2878 C C . VAL A 1 341 ? -19.947 3.704 9.585 1.00 90.25 341 VAL A C 1
ATOM 2880 O O . VAL A 1 341 ? -19.737 3.742 10.802 1.00 90.25 341 VAL A O 1
ATOM 2883 N N . GLY A 1 342 ? -19.254 2.900 8.772 1.00 89.00 342 GLY A N 1
ATOM 2884 C CA . GLY A 1 342 ? -18.190 1.979 9.182 1.00 89.00 342 GLY A CA 1
ATOM 2885 C C . GLY A 1 342 ? -18.378 0.564 8.629 1.00 89.00 342 GLY A C 1
ATOM 2886 O O . GLY A 1 342 ? -19.194 0.340 7.737 1.00 89.00 342 GLY A O 1
ATOM 2887 N N . TYR A 1 343 ? -17.624 -0.395 9.156 1.00 90.00 343 TYR A N 1
ATOM 2888 C CA . TYR A 1 343 ? -17.728 -1.807 8.786 1.00 90.00 343 TYR A CA 1
ATOM 2889 C C . TYR A 1 343 ? -18.410 -2.578 9.909 1.00 90.00 343 TYR A C 1
ATOM 2891 O O . TYR A 1 343 ? -18.031 -2.411 11.062 1.00 90.00 343 TYR A O 1
ATOM 2899 N N . ILE A 1 344 ? -19.408 -3.386 9.565 1.00 93.31 344 ILE A N 1
ATOM 2900 C CA . ILE A 1 344 ? -20.043 -4.315 10.506 1.00 93.31 344 ILE A CA 1
ATOM 2901 C C . ILE A 1 344 ? -19.186 -5.578 10.556 1.00 93.31 344 ILE A C 1
ATOM 2903 O O . ILE A 1 344 ? -18.924 -6.133 9.487 1.00 93.31 344 ILE A O 1
ATOM 2907 N N . ASP A 1 345 ? -18.793 -6.046 11.745 1.00 90.50 345 ASP A N 1
ATOM 2908 C CA . ASP A 1 345 ? -17.936 -7.234 11.874 1.00 90.50 345 ASP A CA 1
ATOM 2909 C C . ASP A 1 345 ? -18.575 -8.443 11.189 1.00 90.50 345 ASP A C 1
ATOM 2911 O O . ASP A 1 345 ? -18.035 -8.975 10.219 1.00 90.50 345 ASP A O 1
ATOM 2915 N N . ILE A 1 346 ? -19.779 -8.827 11.622 1.00 93.75 346 ILE A N 1
ATOM 2916 C CA . ILE A 1 346 ? -20.557 -9.890 10.986 1.00 93.75 346 ILE A CA 1
ATOM 2917 C C . ILE A 1 346 ? -22.014 -9.434 10.842 1.00 93.75 346 ILE A C 1
ATOM 2919 O O . ILE A 1 346 ? -22.657 -8.989 11.793 1.00 93.75 346 ILE A O 1
ATOM 2923 N N . LEU A 1 347 ? -22.551 -9.551 9.629 1.00 96.75 347 LEU A N 1
ATOM 2924 C CA . LEU A 1 347 ? -23.959 -9.333 9.324 1.00 96.75 347 LEU A CA 1
ATOM 2925 C C . LEU A 1 347 ? -24.598 -10.661 8.923 1.00 96.75 347 LEU A C 1
ATOM 2927 O O . LEU A 1 347 ? -24.136 -11.334 8.000 1.00 96.75 347 LEU A O 1
ATOM 2931 N N . CYS A 1 348 ? -25.700 -10.998 9.580 1.00 96.06 348 CYS A N 1
ATOM 2932 C CA . CYS A 1 348 ? -26.405 -12.262 9.425 1.00 96.06 348 CYS A CA 1
ATOM 2933 C C . CYS A 1 348 ? -27.910 -12.063 9.193 1.00 96.06 348 CYS A C 1
ATOM 2935 O O . CYS A 1 348 ? -28.454 -10.963 9.354 1.00 96.06 348 CYS A O 1
ATOM 2937 N N . ARG A 1 349 ? -28.588 -13.154 8.827 1.00 96.12 349 ARG A N 1
ATOM 2938 C CA . ARG A 1 349 ? -30.044 -13.294 8.841 1.00 96.12 349 ARG A CA 1
ATOM 2939 C C . ARG A 1 349 ? -30.461 -14.447 9.734 1.00 96.12 349 ARG A C 1
ATOM 2941 O O . ARG A 1 349 ? -29.900 -15.524 9.616 1.00 96.12 349 ARG A O 1
ATOM 2948 N N . ASP A 1 350 ? -31.443 -14.225 10.599 1.00 94.31 350 ASP A N 1
ATOM 2949 C CA . ASP A 1 350 ? -32.040 -15.307 11.383 1.00 94.31 350 ASP A CA 1
ATOM 2950 C C . ASP A 1 350 ? -32.961 -16.189 10.516 1.00 94.31 350 ASP A C 1
ATOM 2952 O O . ASP A 1 350 ? -33.283 -15.858 9.369 1.00 94.31 350 ASP A O 1
ATOM 2956 N N . LYS A 1 351 ? -33.455 -17.288 11.096 1.00 91.75 351 LYS A N 1
ATOM 2957 C CA . LYS A 1 351 ? -34.381 -18.229 10.438 1.00 91.75 351 LYS A CA 1
ATOM 2958 C C . LYS A 1 351 ? -35.695 -17.612 9.940 1.00 91.75 351 LYS A C 1
ATOM 2960 O O . LYS A 1 351 ? -36.385 -18.208 9.119 1.00 91.75 351 LYS A O 1
ATOM 2965 N N . ASN A 1 352 ? -36.069 -16.438 10.451 1.00 93.00 352 ASN A N 1
ATOM 2966 C CA . ASN A 1 352 ? -37.263 -15.699 10.037 1.00 93.00 352 ASN A CA 1
ATOM 2967 C C . ASN A 1 352 ? -36.934 -14.627 8.978 1.00 93.00 352 ASN A C 1
ATOM 2969 O O . ASN A 1 352 ? -37.819 -13.900 8.526 1.00 93.00 352 ASN A O 1
ATOM 2973 N N . GLY A 1 353 ? -35.666 -14.515 8.575 1.00 92.56 353 GLY A N 1
ATOM 2974 C CA . GLY A 1 353 ? -35.163 -13.547 7.611 1.00 92.56 353 GLY A CA 1
ATOM 2975 C C . GLY A 1 353 ? -34.884 -12.156 8.185 1.00 92.56 353 GLY A C 1
ATOM 2976 O O . GLY A 1 353 ? -34.618 -11.247 7.391 1.00 92.56 353 GLY A O 1
ATOM 2977 N N . ASN A 1 354 ? -34.938 -11.967 9.509 1.00 96.94 354 ASN A N 1
ATOM 2978 C CA . ASN A 1 354 ? -34.578 -10.708 10.170 1.00 96.94 354 ASN A CA 1
ATOM 2979 C C . ASN A 1 354 ? -33.064 -10.516 10.187 1.00 96.94 354 ASN A C 1
ATOM 2981 O O . ASN A 1 354 ? -32.316 -11.488 10.146 1.00 96.94 354 ASN A O 1
ATOM 2985 N N . PHE A 1 355 ? -32.604 -9.270 10.274 1.00 97.81 355 PHE A N 1
ATOM 2986 C CA . PHE A 1 355 ? -31.175 -8.977 10.303 1.00 97.81 355 PHE A CA 1
ATOM 2987 C C . PHE A 1 355 ? -30.602 -9.078 11.715 1.00 97.81 355 PHE A C 1
ATOM 2989 O O . PHE A 1 355 ? -31.167 -8.552 12.677 1.00 97.81 355 PHE A O 1
ATOM 2996 N N . VAL A 1 356 ? -29.433 -9.707 11.803 1.00 97.50 356 VAL A N 1
ATOM 2997 C CA . VAL A 1 356 ? -28.648 -9.844 13.028 1.00 97.50 356 VAL A CA 1
ATOM 2998 C C . VAL A 1 356 ? -27.300 -9.178 12.790 1.00 97.50 356 VAL A C 1
ATOM 3000 O O . VAL A 1 356 ? -26.520 -9.621 11.948 1.00 97.50 356 VAL A O 1
ATOM 3003 N N . VAL A 1 357 ? -27.056 -8.077 13.491 1.00 97.75 357 VAL A N 1
ATOM 3004 C CA . VAL A 1 357 ? -25.775 -7.364 13.491 1.00 97.75 357 VAL A CA 1
ATOM 3005 C C . VAL A 1 357 ? -24.939 -7.931 14.625 1.00 97.75 357 VAL A C 1
ATOM 3007 O O . VAL A 1 357 ? -25.428 -8.022 15.746 1.00 97.75 357 VAL A O 1
ATOM 3010 N N . VAL A 1 358 ? -23.701 -8.316 14.359 1.00 95.00 358 VAL A N 1
ATOM 3011 C CA . VAL A 1 358 ? -22.819 -8.905 15.365 1.00 95.00 358 VAL A CA 1
ATOM 3012 C C . VAL A 1 358 ? -21.580 -8.034 15.507 1.00 95.00 358 VAL A C 1
ATOM 3014 O O . VAL A 1 358 ? -20.984 -7.648 14.503 1.00 95.00 358 VAL A O 1
ATOM 3017 N N . GLU A 1 359 ? -21.223 -7.731 16.749 1.00 93.81 359 GLU A N 1
ATOM 3018 C CA . GLU A 1 359 ? -20.032 -6.969 17.133 1.00 93.81 359 GLU A CA 1
ATOM 3019 C C . GLU A 1 359 ? -19.157 -7.851 18.029 1.00 93.81 359 GLU A C 1
ATOM 3021 O O . GLU A 1 359 ? -19.660 -8.426 19.000 1.00 93.81 359 GLU A O 1
ATOM 3026 N N . LEU A 1 360 ? -17.865 -7.963 17.721 1.00 88.25 360 LEU A N 1
ATOM 3027 C CA . LEU A 1 360 ? -16.920 -8.788 18.478 1.00 88.25 360 LEU A CA 1
ATOM 3028 C C . LEU A 1 360 ? -16.059 -7.917 19.408 1.00 88.25 360 LEU A C 1
ATOM 3030 O O . LEU A 1 360 ? -15.654 -6.813 19.042 1.00 88.25 360 LEU A O 1
ATOM 3034 N N . LYS A 1 361 ? -15.772 -8.409 20.622 1.00 84.06 361 LYS A N 1
ATOM 3035 C CA . LYS A 1 361 ? -14.842 -7.782 21.577 1.00 84.06 361 LYS A CA 1
ATOM 3036 C C . LYS A 1 361 ? -14.035 -8.829 22.348 1.00 84.06 361 LYS A C 1
ATOM 3038 O O . LYS A 1 361 ? -14.591 -9.776 22.900 1.00 84.06 361 LYS A O 1
ATOM 3043 N N . ARG A 1 362 ? -12.721 -8.622 22.475 1.00 67.19 362 ARG A N 1
ATOM 3044 C CA . ARG A 1 362 ? -11.823 -9.523 23.225 1.00 67.19 362 ARG A CA 1
ATOM 3045 C C . ARG A 1 362 ? -11.982 -9.524 24.756 1.00 67.19 362 ARG A C 1
ATOM 3047 O O . ARG A 1 362 ? -11.727 -10.558 25.367 1.00 67.19 362 ARG A O 1
ATOM 3054 N N . GLY A 1 363 ? -12.306 -8.391 25.385 1.00 63.22 363 GLY A N 1
ATOM 3055 C CA . GLY A 1 363 ? -12.268 -8.216 26.854 1.00 63.22 363 GLY A CA 1
ATOM 3056 C C . GLY A 1 363 ? -13.644 -8.122 27.515 1.00 63.22 363 GLY A C 1
ATOM 3057 O O . GLY A 1 363 ? -14.649 -8.424 26.871 1.00 63.22 363 GLY A O 1
ATOM 3058 N N . ALA A 1 364 ? -13.682 -7.649 28.771 1.00 58.91 364 ALA A N 1
ATOM 3059 C CA . ALA A 1 364 ? -14.907 -7.142 29.392 1.00 58.91 364 ALA A CA 1
ATOM 3060 C C . ALA A 1 364 ? -15.543 -6.132 28.430 1.00 58.91 364 ALA A C 1
ATOM 3062 O O . ALA A 1 364 ? -14.945 -5.094 28.137 1.00 58.91 364 ALA A O 1
ATOM 3063 N N . GLY A 1 365 ? -16.676 -6.492 27.820 1.00 59.12 365 GLY A N 1
ATOM 3064 C CA . GLY A 1 365 ? -17.236 -5.683 26.741 1.00 59.12 365 GLY A CA 1
ATOM 3065 C C . GLY A 1 365 ? -17.440 -4.235 27.189 1.00 59.12 365 GLY A C 1
ATOM 3066 O O . GLY A 1 365 ? -18.152 -3.972 28.147 1.00 59.12 365 GLY A O 1
ATOM 3067 N N . SER A 1 366 ? -16.800 -3.284 26.507 1.00 70.44 366 SER A N 1
ATOM 3068 C CA . SER A 1 366 ? -16.946 -1.863 26.833 1.00 70.44 366 SER A CA 1
ATOM 3069 C C . SER A 1 366 ? -18.328 -1.363 26.408 1.00 70.44 366 SER A C 1
ATOM 3071 O O . SER A 1 366 ? -18.797 -1.707 25.320 1.00 70.44 366 SER A O 1
ATOM 3073 N N . TYR A 1 367 ? -18.938 -0.458 27.184 1.00 75.62 367 TYR A N 1
ATOM 3074 C CA . TYR A 1 367 ? -20.158 0.267 26.793 1.00 75.62 367 TYR A CA 1
ATOM 3075 C C . TYR A 1 367 ? -20.056 0.904 25.390 1.00 75.62 367 TYR A C 1
ATOM 3077 O O . TYR A 1 367 ? -21.065 1.068 24.701 1.00 75.62 367 TYR A O 1
ATOM 3085 N N . LYS A 1 368 ? -18.834 1.208 24.916 1.00 82.69 368 LYS A N 1
ATOM 3086 C CA . LYS A 1 368 ? -18.566 1.698 23.554 1.00 82.69 368 LYS A CA 1
ATOM 3087 C C . LYS A 1 368 ? -19.064 0.735 22.466 1.00 82.69 368 LYS A C 1
ATOM 3089 O O . LYS A 1 368 ? -19.564 1.199 21.441 1.00 82.69 368 LYS A O 1
ATOM 3094 N N . ALA A 1 369 ? -19.012 -0.579 22.707 1.00 86.94 369 ALA A N 1
ATOM 3095 C CA . ALA A 1 369 ? -19.530 -1.598 21.791 1.00 86.94 369 ALA A CA 1
ATOM 3096 C C . ALA A 1 369 ? -21.032 -1.417 21.531 1.00 86.94 369 ALA A C 1
ATOM 3098 O O . ALA A 1 369 ? -21.499 -1.623 20.413 1.00 86.94 369 ALA A O 1
ATOM 3099 N N . VAL A 1 370 ? -21.784 -0.945 22.532 1.00 91.19 370 VAL A N 1
ATOM 3100 C CA . VAL A 1 370 ? -23.219 -0.668 22.395 1.00 91.19 370 VAL A CA 1
ATOM 3101 C C . VAL A 1 370 ? -23.468 0.511 21.454 1.00 91.19 370 VAL A C 1
ATOM 3103 O O . VAL A 1 370 ? -24.362 0.446 20.613 1.00 91.19 370 VAL A O 1
ATOM 3106 N N . GLY A 1 371 ? -22.669 1.577 21.543 1.00 90.50 371 GLY A N 1
ATOM 3107 C CA . GLY A 1 371 ? -22.766 2.705 20.610 1.00 90.50 371 GLY A CA 1
ATOM 3108 C C . GLY A 1 371 ? -22.446 2.292 19.171 1.00 90.50 371 GLY A C 1
ATOM 3109 O O . GLY A 1 371 ? -23.147 2.676 18.231 1.00 90.50 371 GLY A O 1
ATOM 3110 N N . GLN A 1 372 ? -21.422 1.455 19.004 1.00 90.88 372 GLN A N 1
ATOM 3111 C CA . GLN A 1 372 ? -20.987 0.960 17.704 1.00 90.88 372 GLN A CA 1
ATOM 3112 C C . GLN A 1 372 ? -22.036 0.048 17.049 1.00 90.88 372 GLN A C 1
ATOM 3114 O O . GLN A 1 372 ? -22.480 0.337 15.934 1.00 90.88 372 GLN A O 1
ATOM 3119 N N . ILE A 1 373 ? -22.520 -0.976 17.759 1.00 95.56 373 ILE A N 1
ATOM 3120 C CA . ILE A 1 373 ? -23.546 -1.880 17.225 1.00 95.56 373 ILE A CA 1
ATOM 3121 C C . ILE A 1 373 ? -24.865 -1.144 16.957 1.00 95.56 373 ILE A C 1
ATOM 3123 O O . ILE A 1 373 ? -25.516 -1.405 15.947 1.00 95.56 373 ILE A O 1
ATOM 3127 N N . GLN A 1 374 ? -25.251 -0.163 17.786 1.00 95.31 374 GLN A N 1
ATOM 3128 C CA . GLN A 1 374 ? -26.448 0.651 17.539 1.00 95.31 374 GLN A CA 1
ATOM 3129 C C . GLN A 1 374 ? -26.343 1.457 16.250 1.00 95.31 374 GLN A C 1
ATOM 3131 O O . GLN A 1 374 ? -27.282 1.455 15.453 1.00 95.31 374 GLN A O 1
ATOM 3136 N N . LYS A 1 375 ? -25.198 2.107 16.019 1.00 95.44 375 LYS A N 1
ATOM 3137 C CA . LYS A 1 375 ? -24.924 2.834 14.775 1.00 95.44 375 LYS A CA 1
ATOM 3138 C C . LYS A 1 375 ? -25.113 1.927 13.554 1.00 95.44 375 LYS A C 1
ATOM 3140 O O . LYS A 1 375 ? -25.750 2.329 12.581 1.00 95.44 375 LYS A O 1
ATOM 3145 N N . TYR A 1 376 ? -24.621 0.692 13.621 1.00 97.25 376 TYR A N 1
ATOM 3146 C CA . TYR A 1 376 ? -24.784 -0.287 12.547 1.00 97.25 376 TYR A CA 1
ATOM 3147 C C . TYR A 1 376 ? -26.219 -0.782 12.391 1.00 97.25 376 TYR A C 1
ATOM 3149 O O . TYR A 1 376 ? -26.715 -0.852 11.270 1.00 97.25 376 TYR A O 1
ATOM 3157 N N . MET A 1 377 ? -26.923 -1.071 13.485 1.00 97.50 377 MET A N 1
ATOM 3158 C CA . MET A 1 377 ? -28.322 -1.499 13.428 1.00 97.50 377 MET A CA 1
ATOM 3159 C C . MET A 1 377 ? -29.243 -0.420 12.853 1.00 97.50 377 MET A C 1
ATOM 3161 O O . MET A 1 377 ? -30.118 -0.753 12.057 1.00 97.50 377 MET A O 1
ATOM 3165 N N . VAL A 1 378 ? -29.025 0.862 13.181 1.00 97.25 378 VAL A N 1
ATOM 3166 C CA . VAL A 1 378 ? -29.744 1.982 12.542 1.00 97.25 378 VAL A CA 1
ATOM 3167 C C . VAL A 1 378 ? -29.509 1.957 11.036 1.00 97.25 378 VAL A C 1
ATOM 3169 O O . VAL A 1 378 ? -30.464 1.949 10.263 1.00 97.25 378 VAL A O 1
ATOM 3172 N N . TRP A 1 379 ? -28.247 1.863 10.616 1.00 97.62 379 TRP A N 1
ATOM 3173 C CA . TRP A 1 379 ? -27.914 1.830 9.197 1.00 97.62 379 TRP A CA 1
ATOM 3174 C C . TRP A 1 379 ? -28.559 0.635 8.482 1.00 97.62 379 TRP A C 1
ATOM 3176 O O . TRP A 1 379 ? -29.162 0.803 7.423 1.00 97.62 379 TRP A O 1
ATOM 3186 N N . VAL A 1 380 ? -28.502 -0.566 9.066 1.00 97.50 380 VAL A N 1
ATOM 3187 C CA . VAL A 1 380 ? -29.144 -1.769 8.509 1.00 97.50 380 VAL A CA 1
ATOM 3188 C C . VAL A 1 380 ? -30.658 -1.588 8.436 1.00 97.50 380 VAL A C 1
ATOM 3190 O O . VAL A 1 380 ? -31.256 -1.934 7.416 1.00 97.50 380 VAL A O 1
ATOM 3193 N N . SER A 1 381 ? -31.271 -1.000 9.466 1.00 96.81 381 SER A N 1
ATOM 3194 C CA . SER A 1 381 ? -32.704 -0.704 9.501 1.00 96.81 381 SER A CA 1
ATOM 3195 C C . SER A 1 381 ? -33.128 0.209 8.350 1.00 96.81 381 SER A C 1
ATOM 3197 O O . SER A 1 381 ? -34.145 -0.049 7.714 1.00 96.81 381 SER A O 1
ATOM 3199 N N . GLU A 1 382 ? -32.351 1.253 8.065 1.00 95.94 382 GLU A N 1
ATOM 3200 C CA . GLU A 1 382 ? -32.681 2.259 7.048 1.00 95.94 382 GLU A CA 1
ATOM 3201 C C . GLU A 1 382 ? -32.353 1.807 5.619 1.00 95.94 382 GLU A C 1
ATOM 3203 O O . GLU A 1 382 ? -33.027 2.214 4.674 1.00 95.94 382 GLU A O 1
ATOM 3208 N N . ASN A 1 383 ? -31.334 0.960 5.445 1.00 96.62 383 ASN A N 1
ATOM 3209 C CA . ASN A 1 383 ? -30.778 0.655 4.123 1.00 96.62 383 ASN A CA 1
ATOM 3210 C C . ASN A 1 383 ? -31.090 -0.763 3.627 1.00 96.62 383 ASN A C 1
ATOM 3212 O O . ASN A 1 383 ? -31.165 -0.982 2.417 1.00 96.62 383 ASN A O 1
ATOM 3216 N N . LEU A 1 384 ? -31.259 -1.739 4.528 1.00 94.44 384 LEU A N 1
ATOM 3217 C CA . LEU A 1 384 ? -31.371 -3.160 4.168 1.00 94.44 384 LEU A CA 1
ATOM 3218 C C . LEU A 1 384 ? -32.656 -3.825 4.668 1.00 94.44 384 LEU A C 1
ATOM 3220 O O . LEU A 1 384 ? -33.196 -4.695 3.980 1.00 94.44 384 LEU A O 1
ATOM 3224 N N . ALA A 1 385 ? -33.124 -3.452 5.860 1.00 89.88 385 ALA A N 1
ATOM 3225 C CA . ALA A 1 385 ? -34.137 -4.207 6.589 1.00 89.88 385 ALA A CA 1
ATOM 3226 C C . ALA A 1 385 ? -35.532 -4.135 5.959 1.00 89.88 385 ALA A C 1
ATOM 3228 O O . ALA A 1 385 ? -36.251 -5.135 5.979 1.00 89.88 385 ALA A O 1
ATOM 3229 N N . LYS A 1 386 ? -35.899 -3.008 5.332 1.00 90.75 386 LYS A N 1
ATOM 3230 C CA . LYS A 1 386 ? -37.281 -2.748 4.887 1.00 90.75 386 LYS A CA 1
ATOM 3231 C C . LYS A 1 386 ? -38.248 -2.990 6.060 1.00 90.75 386 LYS A C 1
ATOM 3233 O O . LYS A 1 386 ? -38.104 -2.339 7.085 1.00 90.75 386 LYS A O 1
ATOM 3238 N N . ASP A 1 387 ? -39.158 -3.958 5.941 1.00 90.56 387 ASP A N 1
ATOM 3239 C CA . ASP A 1 387 ? -40.135 -4.319 6.981 1.00 90.56 387 ASP A CA 1
ATOM 3240 C C . ASP A 1 387 ? -39.619 -5.377 7.978 1.00 90.56 387 ASP A C 1
ATOM 3242 O O . ASP A 1 387 ? -40.345 -5.811 8.873 1.00 90.56 387 ASP A O 1
ATOM 3246 N N . ARG A 1 388 ? -38.379 -5.850 7.808 1.00 94.06 388 ARG A N 1
ATOM 3247 C CA . ARG A 1 388 ? -37.773 -6.878 8.666 1.00 94.06 388 ARG A CA 1
ATOM 3248 C C . ARG A 1 388 ? -37.215 -6.258 9.936 1.00 94.06 388 ARG A C 1
ATOM 3250 O O . ARG A 1 388 ? -36.766 -5.115 9.940 1.00 94.06 388 ARG A O 1
ATOM 3257 N N . GLN A 1 389 ? -37.187 -7.045 11.005 1.00 95.94 389 GLN A N 1
ATOM 3258 C CA . GLN A 1 389 ? -36.607 -6.599 12.266 1.00 95.94 389 GLN A CA 1
ATOM 3259 C C . GLN A 1 389 ? -35.075 -6.588 12.191 1.00 95.94 389 GLN A C 1
ATOM 3261 O O . GLN A 1 389 ? -34.465 -7.323 11.407 1.00 95.94 389 GLN A O 1
ATOM 3266 N N . VAL A 1 390 ? -34.463 -5.752 13.028 1.00 97.62 390 VAL A N 1
ATOM 3267 C CA . VAL A 1 390 ? -33.011 -5.687 13.222 1.00 97.62 390 VAL A CA 1
ATOM 3268 C C . VAL A 1 390 ? -32.719 -5.882 14.703 1.00 97.62 390 VAL A C 1
ATOM 3270 O O . VAL A 1 390 ? -33.340 -5.235 15.546 1.00 97.62 390 VAL A O 1
ATOM 3273 N N . ARG A 1 391 ? -31.772 -6.763 15.016 1.00 97.56 391 ARG A N 1
ATOM 3274 C CA . ARG A 1 391 ? -31.272 -6.984 16.377 1.00 97.56 391 ARG A CA 1
ATOM 3275 C C . ARG A 1 391 ? -29.756 -7.143 16.385 1.00 97.56 391 ARG A C 1
ATOM 3277 O O . ARG A 1 391 ? -29.151 -7.395 15.342 1.00 97.56 391 ARG A O 1
ATOM 3284 N N . GLY A 1 392 ? -29.166 -6.998 17.563 1.00 96.75 392 GLY A N 1
ATOM 3285 C CA . GLY A 1 392 ? -27.729 -7.053 17.785 1.00 96.75 392 GLY A CA 1
ATOM 3286 C C . GLY A 1 392 ? -27.306 -8.259 18.618 1.00 96.75 392 GLY A C 1
ATOM 3287 O O . GLY A 1 392 ? -28.039 -8.681 19.512 1.00 96.75 392 GLY A O 1
ATOM 3288 N N . ILE A 1 393 ? -26.106 -8.774 18.364 1.00 94.75 393 ILE A N 1
ATOM 3289 C CA . ILE A 1 393 ? -25.385 -9.678 19.261 1.00 94.75 393 ILE A CA 1
ATOM 3290 C C . ILE A 1 393 ? -24.004 -9.075 19.522 1.00 94.75 393 ILE A C 1
ATOM 3292 O O . ILE A 1 393 ? -23.234 -8.860 18.592 1.00 94.75 393 ILE A O 1
ATOM 3296 N N . ILE A 1 394 ? -23.679 -8.808 20.782 1.00 92.50 394 ILE A N 1
ATOM 3297 C CA . ILE A 1 394 ? -22.320 -8.463 21.202 1.00 92.50 394 ILE A CA 1
ATOM 3298 C C . ILE A 1 394 ? -21.663 -9.745 21.702 1.00 92.50 394 ILE A C 1
ATOM 3300 O O . ILE A 1 394 ? -22.141 -10.342 22.665 1.00 92.50 394 ILE A O 1
ATOM 3304 N N . VAL A 1 395 ? -20.580 -10.170 21.058 1.00 87.94 395 VAL A N 1
ATOM 3305 C CA . VAL A 1 395 ? -19.799 -11.340 21.471 1.00 87.94 395 VAL A CA 1
ATOM 3306 C C . VAL A 1 395 ? -18.579 -10.869 22.249 1.00 87.94 395 VAL A C 1
ATOM 3308 O O . VAL A 1 395 ? -17.781 -10.086 21.740 1.00 87.94 395 VAL A O 1
ATOM 3311 N N . VAL A 1 396 ? -18.430 -11.359 23.475 1.00 84.38 396 VAL A N 1
ATOM 3312 C CA . VAL A 1 396 ? -17.392 -10.943 24.430 1.00 84.38 396 VAL A CA 1
ATOM 3313 C C . VAL A 1 396 ? -16.764 -12.147 25.123 1.00 84.38 396 VAL A C 1
ATOM 3315 O O . VAL A 1 396 ? -17.392 -13.190 25.232 1.00 84.38 396 VAL A O 1
ATOM 3318 N N . LYS A 1 397 ? -15.541 -12.032 25.645 1.00 75.06 397 LYS A N 1
ATOM 3319 C CA . LYS A 1 397 ? -14.930 -13.083 26.492 1.00 75.06 397 LYS A CA 1
ATOM 3320 C C . LYS A 1 397 ? -15.507 -13.092 27.911 1.00 75.06 397 LYS A C 1
ATOM 3322 O O . LYS A 1 397 ? -15.613 -14.142 28.538 1.00 75.06 397 LYS A O 1
ATOM 3327 N N . GLU A 1 398 ? -15.883 -11.915 28.391 1.00 75.56 398 GLU A N 1
ATOM 3328 C CA . GLU A 1 398 ? -16.544 -11.652 29.665 1.00 75.56 398 GLU A CA 1
ATOM 3329 C C . GLU A 1 398 ? -17.246 -10.289 29.575 1.00 75.56 398 GLU A C 1
ATOM 3331 O O . GLU A 1 398 ? -17.008 -9.519 28.644 1.00 75.56 398 GLU A O 1
ATOM 3336 N N . HIS A 1 399 ? -18.121 -9.961 30.517 1.00 78.94 399 HIS A N 1
ATOM 3337 C CA . HIS A 1 399 ? -18.757 -8.646 30.569 1.00 78.94 399 HIS A CA 1
ATOM 3338 C C . HIS A 1 399 ? -18.946 -8.179 32.004 1.00 78.94 399 HIS A C 1
ATOM 3340 O O . HIS A 1 399 ? -19.026 -8.986 32.930 1.00 78.94 399 HIS A O 1
ATOM 3346 N N . ASP A 1 400 ? -19.031 -6.866 32.175 1.00 79.25 400 ASP A N 1
ATOM 3347 C CA . ASP A 1 400 ? -19.359 -6.231 33.443 1.00 79.25 400 ASP A CA 1
ATOM 3348 C C . ASP A 1 400 ? -20.839 -5.813 33.495 1.00 79.25 400 ASP A C 1
ATOM 3350 O O . ASP A 1 400 ? -21.592 -5.898 32.520 1.00 79.25 400 ASP A O 1
ATOM 3354 N N . GLN A 1 401 ? -21.279 -5.349 34.666 1.00 84.12 401 GLN A N 1
ATOM 3355 C CA . GLN A 1 401 ? -22.643 -4.844 34.826 1.00 84.12 401 GLN A CA 1
ATOM 3356 C C . GLN A 1 401 ? -22.911 -3.598 33.973 1.00 84.12 401 GLN A C 1
ATOM 3358 O O . GLN A 1 401 ? -24.054 -3.374 33.576 1.00 84.12 401 GLN A O 1
ATOM 3363 N N . GLU A 1 402 ? -21.895 -2.784 33.681 1.00 84.38 402 GLU A N 1
ATOM 3364 C CA . GLU A 1 402 ? -22.056 -1.557 32.900 1.00 84.38 402 GLU A CA 1
ATOM 3365 C C . GLU A 1 402 ? -22.526 -1.870 31.474 1.00 84.38 402 GLU A C 1
ATOM 3367 O O . GLU A 1 402 ? -23.486 -1.256 30.989 1.00 84.38 402 GLU A O 1
ATOM 3372 N N . LEU A 1 403 ? -21.937 -2.884 30.832 1.00 85.00 403 LEU A N 1
ATOM 3373 C CA . LEU A 1 403 ? -22.381 -3.375 29.530 1.00 85.00 403 LEU A CA 1
ATOM 3374 C C . LEU A 1 403 ? -23.830 -3.868 29.575 1.00 85.00 403 LEU A C 1
ATOM 3376 O O . LEU A 1 403 ? -24.625 -3.503 28.707 1.00 85.00 403 LEU A O 1
ATOM 3380 N N . GLU A 1 404 ? -24.197 -4.651 30.597 1.00 86.12 404 GLU A N 1
ATOM 3381 C CA . GLU A 1 404 ? -25.571 -5.143 30.757 1.00 86.12 404 GLU A CA 1
ATOM 3382 C C . GLU A 1 404 ? -26.581 -3.998 30.866 1.00 86.12 404 GLU A C 1
ATOM 3384 O O . GLU A 1 404 ? -27.630 -4.026 30.216 1.00 86.12 404 GLU A O 1
ATOM 3389 N N . TYR A 1 405 ? -26.293 -2.988 31.692 1.00 87.75 405 TYR A N 1
ATOM 3390 C CA . TYR A 1 405 ? -27.180 -1.836 31.860 1.00 87.75 405 TYR A CA 1
ATOM 3391 C C . TYR A 1 405 ? -27.273 -0.999 30.583 1.00 87.75 405 TYR A C 1
ATOM 3393 O O . TYR A 1 405 ? -28.368 -0.569 30.214 1.00 87.75 405 TYR A O 1
ATOM 3401 N N . THR A 1 406 ? -26.161 -0.822 29.871 1.00 87.62 406 THR A N 1
ATOM 3402 C CA . THR A 1 406 ? -26.124 -0.061 28.615 1.00 87.62 406 THR A CA 1
ATOM 3403 C C . THR A 1 406 ? -26.930 -0.761 27.517 1.00 87.62 406 THR A C 1
ATOM 3405 O O . THR A 1 406 ? -27.705 -0.118 26.806 1.00 87.62 406 THR A O 1
ATOM 3408 N N . VAL A 1 407 ? -26.820 -2.089 27.412 1.00 92.50 407 VAL A N 1
ATOM 3409 C CA . VAL A 1 407 ? -27.614 -2.906 26.481 1.00 92.50 407 VAL A CA 1
ATOM 3410 C C . VAL A 1 407 ? -29.113 -2.804 26.776 1.00 92.50 407 VAL A C 1
ATOM 3412 O O . VAL A 1 407 ? -29.901 -2.613 25.848 1.00 92.50 407 VAL A O 1
ATOM 3415 N N . LYS A 1 408 ? -29.520 -2.841 28.054 1.00 89.62 408 LYS A N 1
ATOM 3416 C CA . LYS A 1 408 ? -30.934 -2.700 28.462 1.00 89.62 408 LYS A CA 1
ATOM 3417 C C . LYS A 1 408 ? -31.557 -1.363 28.046 1.00 89.62 408 LYS A C 1
ATOM 3419 O O . LYS A 1 408 ? -32.768 -1.300 27.856 1.00 89.62 408 LYS A O 1
ATOM 3424 N N . GLY A 1 409 ? -30.752 -0.309 27.906 1.00 88.88 409 GLY A N 1
ATOM 3425 C CA . GLY A 1 409 ? -31.194 1.011 27.448 1.00 88.88 409 GLY A CA 1
ATOM 3426 C C . GLY A 1 409 ? -31.280 1.170 25.925 1.00 88.88 409 GLY A C 1
ATOM 3427 O O . GLY A 1 409 ? -31.609 2.257 25.450 1.00 88.88 409 GLY A O 1
ATOM 3428 N N . SER A 1 410 ? -30.951 0.137 25.141 1.00 90.81 410 SER A N 1
ATOM 3429 C CA . SER A 1 410 ? -30.892 0.250 23.683 1.00 90.81 410 SER A CA 1
ATOM 3430 C C . SER A 1 410 ? -32.269 0.318 23.020 1.00 90.81 410 SER A C 1
ATOM 3432 O O . SER A 1 410 ? -33.218 -0.348 23.425 1.00 90.81 410 SER A O 1
ATOM 3434 N N . LYS A 1 411 ? -32.358 1.093 21.930 1.00 89.31 411 LYS A N 1
ATOM 3435 C CA . LYS A 1 411 ? -33.538 1.146 21.053 1.00 89.31 411 LYS A CA 1
ATOM 3436 C C . LYS A 1 411 ? -33.802 -0.188 20.348 1.00 89.31 411 LYS A C 1
ATOM 3438 O O . LYS A 1 411 ? -34.957 -0.531 20.111 1.00 89.31 411 LYS A O 1
ATOM 3443 N N . PHE A 1 412 ? -32.743 -0.894 19.958 1.00 93.38 412 PHE A N 1
ATOM 3444 C CA . PHE A 1 412 ? -32.843 -2.192 19.296 1.00 93.38 412 PHE A CA 1
ATOM 3445 C C . PHE A 1 412 ? -32.588 -3.305 20.314 1.00 93.38 412 PHE A C 1
ATOM 3447 O O . PHE A 1 412 ? -31.798 -3.101 21.237 1.00 93.38 412 PHE A O 1
ATOM 3454 N N . PRO A 1 413 ? -33.189 -4.494 20.150 1.00 95.69 413 PRO A N 1
ATOM 3455 C CA . PRO A 1 413 ? -32.832 -5.642 20.972 1.00 95.69 413 PRO A CA 1
ATOM 3456 C C . PRO A 1 413 ? -31.356 -5.992 20.758 1.00 95.69 413 PRO A C 1
ATOM 3458 O O . PRO A 1 413 ? -30.948 -6.249 19.625 1.00 95.69 413 PRO A O 1
ATOM 3461 N N . ILE A 1 414 ? -30.564 -6.007 21.830 1.00 95.94 414 ILE A N 1
ATOM 3462 C CA . ILE A 1 414 ? -29.170 -6.460 21.813 1.00 95.94 414 ILE A CA 1
ATOM 3463 C C . ILE A 1 414 ? -29.028 -7.604 22.815 1.00 95.94 414 ILE A C 1
ATOM 3465 O O . ILE A 1 414 ? -29.444 -7.488 23.966 1.00 95.94 414 ILE A O 1
ATOM 3469 N N . GLU A 1 415 ? -28.433 -8.704 22.371 1.00 92.75 415 GLU A N 1
ATOM 3470 C CA . GLU A 1 415 ? -28.044 -9.839 23.205 1.00 92.75 415 GLU A CA 1
ATOM 3471 C C . GLU A 1 415 ? -26.530 -9.803 23.451 1.00 92.75 415 GLU A C 1
ATOM 3473 O O . GLU A 1 415 ? -25.767 -9.445 22.557 1.00 92.75 415 GLU A O 1
ATOM 3478 N N . ILE A 1 416 ? -26.086 -10.180 24.650 1.00 89.56 416 ILE A N 1
ATOM 3479 C CA . ILE A 1 416 ? -24.663 -10.370 24.961 1.00 89.56 416 ILE A CA 1
ATOM 3480 C C . ILE A 1 416 ? -24.395 -11.877 24.959 1.00 89.56 416 ILE A C 1
ATOM 3482 O O . ILE A 1 416 ? -25.081 -12.618 25.664 1.00 89.56 416 ILE A O 1
ATOM 3486 N N . LYS A 1 417 ? -23.407 -12.335 24.184 1.00 86.62 417 LYS A N 1
ATOM 3487 C CA . LYS A 1 417 ? -22.948 -13.730 24.167 1.00 86.62 417 LYS A CA 1
ATOM 3488 C C . LYS A 1 417 ? -21.506 -13.826 24.622 1.00 86.62 417 LYS A C 1
ATOM 3490 O O . LYS A 1 417 ? -20.659 -13.052 24.189 1.00 86.62 417 LYS A O 1
ATOM 3495 N N . ILE A 1 418 ? -21.243 -14.805 25.482 1.00 80.12 418 ILE A N 1
ATOM 3496 C CA . ILE A 1 418 ? -19.905 -15.058 26.001 1.00 80.12 418 ILE A CA 1
ATOM 3497 C C . ILE A 1 418 ? -19.221 -16.127 25.152 1.00 80.12 418 ILE A C 1
ATOM 3499 O O . ILE A 1 418 ? -19.707 -17.259 25.055 1.00 80.12 418 ILE A O 1
ATOM 3503 N N . PHE A 1 419 ? -18.067 -15.776 24.592 1.00 74.56 419 PHE A N 1
ATOM 3504 C CA . PHE A 1 419 ? -17.244 -16.670 23.801 1.00 74.56 419 PHE A CA 1
ATOM 3505 C C . PHE A 1 419 ? -16.779 -17.877 24.618 1.00 74.56 419 PHE A C 1
ATOM 3507 O O . PHE A 1 419 ? -16.197 -17.746 25.695 1.00 74.56 419 PHE A O 1
ATOM 3514 N N . GLY A 1 420 ? -17.043 -19.078 24.107 1.00 66.88 420 GLY A N 1
ATOM 3515 C CA . GLY A 1 420 ? -16.764 -20.342 24.787 1.00 66.88 420 GLY A CA 1
ATOM 3516 C C . GLY A 1 420 ? -17.901 -20.867 25.665 1.00 66.88 420 GLY A C 1
ATOM 3517 O O . GLY A 1 420 ? -17.781 -21.980 26.183 1.00 66.88 420 GLY A O 1
ATOM 3518 N N . GLN A 1 421 ? -18.989 -20.109 25.823 1.00 68.31 421 GLN A N 1
ATOM 3519 C CA . GLN A 1 421 ? -20.204 -20.530 26.531 1.00 68.31 421 GLN A CA 1
ATOM 3520 C C . GLN A 1 421 ? -21.416 -20.665 25.593 1.00 68.31 421 GLN A C 1
ATOM 3522 O O . GLN A 1 421 ? -22.529 -20.907 26.061 1.00 68.31 421 GLN A O 1
ATOM 3527 N N . GLU A 1 422 ? -21.223 -20.533 24.277 1.00 67.69 422 GLU A N 1
ATOM 3528 C CA . GLU A 1 422 ? -22.300 -20.687 23.298 1.00 67.69 422 GLU A CA 1
ATOM 3529 C C . GLU A 1 422 ? -22.824 -22.132 23.233 1.00 67.69 422 GLU A C 1
ATOM 3531 O O . GLU A 1 422 ? -22.088 -23.080 23.532 1.00 67.69 422 GLU A O 1
ATOM 3536 N N . PRO A 1 423 ? -24.091 -22.346 22.833 1.00 58.72 423 PRO A N 1
ATOM 3537 C CA . PRO A 1 423 ? -24.630 -23.689 22.700 1.00 58.72 423 PRO A CA 1
ATOM 3538 C C . PRO A 1 423 ? -23.835 -24.515 21.667 1.00 58.72 423 PRO A C 1
ATOM 3540 O O . PRO A 1 423 ? -23.567 -24.043 20.561 1.00 58.72 423 PRO A O 1
ATOM 3543 N N . PRO A 1 424 ? -23.450 -25.762 21.995 1.00 56.94 424 PRO A N 1
ATOM 3544 C CA . PRO A 1 424 ? -22.722 -26.626 21.074 1.00 56.94 424 PRO A CA 1
ATOM 3545 C C . PRO A 1 424 ? -23.629 -27.069 19.914 1.00 56.94 424 PRO A C 1
ATOM 3547 O O . PRO A 1 424 ? -24.501 -27.917 20.098 1.00 56.94 424 PRO A O 1
ATOM 3550 N N . THR A 1 425 ? -23.409 -26.525 18.715 1.00 62.97 425 THR A N 1
ATOM 3551 C CA . THR A 1 425 ? -24.043 -26.965 17.457 1.00 62.97 425 THR A CA 1
ATOM 3552 C C . THR A 1 425 ? -23.138 -27.952 16.706 1.00 62.97 425 THR A C 1
ATOM 3554 O O . THR A 1 425 ? -21.936 -28.011 16.966 1.00 62.97 425 THR A O 1
ATOM 3557 N N . GLY A 1 426 ? -23.711 -28.793 15.833 1.00 59.34 426 GLY A N 1
ATOM 3558 C CA . GLY A 1 426 ? -23.188 -30.112 15.419 1.00 59.34 426 GLY A CA 1
ATOM 3559 C C . GLY A 1 426 ? -21.715 -30.224 14.980 1.00 59.34 426 GLY A C 1
ATOM 3560 O O . GLY A 1 426 ? -21.123 -31.288 15.157 1.00 59.34 426 GLY A O 1
ATOM 3561 N N . GLU A 1 427 ? -21.092 -29.148 14.485 1.00 55.59 427 GLU A N 1
ATOM 3562 C CA . GLU A 1 427 ? -19.675 -29.111 14.069 1.00 55.59 427 GLU A CA 1
ATOM 3563 C C . GLU A 1 427 ? -18.734 -28.375 15.052 1.00 55.59 427 GLU A C 1
ATOM 3565 O O . GLU A 1 427 ? -17.507 -28.415 14.903 1.00 55.59 427 GLU A O 1
ATOM 3570 N N . ASN A 1 428 ? -19.274 -27.732 16.093 1.00 61.50 428 ASN A N 1
ATOM 3571 C CA . ASN A 1 428 ? -18.560 -26.902 17.072 1.00 61.50 428 ASN A CA 1
ATOM 3572 C C . ASN A 1 428 ? -18.346 -27.613 18.424 1.00 61.50 428 ASN A C 1
ATOM 3574 O O . ASN A 1 428 ? -18.447 -27.002 19.485 1.00 61.50 428 ASN A O 1
ATOM 3578 N N . ILE A 1 429 ? -18.044 -28.915 18.413 1.00 69.12 429 ILE A N 1
ATOM 3579 C CA . ILE A 1 429 ? -17.862 -29.699 19.644 1.00 69.12 429 ILE A CA 1
ATOM 3580 C C . ILE A 1 429 ? -16.417 -30.187 19.772 1.00 69.12 429 ILE A C 1
ATOM 3582 O O . ILE A 1 429 ? -15.885 -30.828 18.866 1.00 69.12 429 ILE A O 1
ATOM 3586 N N . LYS A 1 430 ? -15.790 -29.927 20.925 1.00 74.69 430 LYS A N 1
ATOM 3587 C CA . LYS A 1 430 ? -14.581 -30.620 21.390 1.00 74.69 430 LYS A CA 1
ATOM 3588 C C . LYS A 1 430 ? -14.866 -31.390 22.672 1.00 74.69 430 LYS A C 1
ATOM 3590 O O . LYS A 1 430 ? -15.655 -30.965 23.515 1.00 74.69 430 LYS A O 1
ATOM 3595 N N . TYR A 1 431 ? -14.210 -32.530 22.833 1.00 80.81 431 TYR A N 1
ATOM 3596 C CA . TYR A 1 431 ? -14.383 -33.370 24.012 1.00 80.81 431 TYR A CA 1
ATOM 3597 C C . TYR A 1 431 ? -13.252 -33.118 25.004 1.00 80.81 431 TYR A C 1
ATOM 3599 O O . TYR A 1 431 ? -12.077 -33.118 24.646 1.00 80.81 431 TYR A O 1
ATOM 3607 N N . CYS A 1 432 ? -13.614 -32.888 26.263 1.00 77.69 432 CYS A N 1
ATOM 3608 C CA . CYS A 1 432 ? -12.652 -32.738 27.349 1.00 77.69 432 CYS A CA 1
ATOM 3609 C C . CYS A 1 432 ? -11.843 -34.025 27.530 1.00 77.69 432 CYS A C 1
ATOM 3611 O O . CYS A 1 432 ? -12.419 -35.078 27.797 1.00 77.69 432 CYS A O 1
ATOM 3613 N N . SER A 1 433 ? -10.515 -33.936 27.441 1.00 80.50 433 SER A N 1
ATOM 3614 C CA . SER A 1 433 ? -9.630 -35.097 27.582 1.00 80.50 433 SER A CA 1
ATOM 3615 C C . SER A 1 433 ? -9.655 -35.705 28.989 1.00 80.50 433 SER A C 1
ATOM 3617 O O . SER A 1 433 ? -9.413 -36.898 29.135 1.00 80.50 433 SER A O 1
ATOM 3619 N N . ARG A 1 434 ? -10.017 -34.932 30.024 1.00 81.88 434 ARG A N 1
ATOM 3620 C CA . ARG A 1 434 ? -10.154 -35.420 31.407 1.00 81.88 434 ARG A CA 1
ATOM 3621 C C . ARG A 1 434 ? -11.511 -36.040 31.719 1.00 81.88 434 ARG A C 1
ATOM 3623 O O . ARG A 1 434 ? -11.562 -37.030 32.436 1.00 81.88 434 ARG A O 1
ATOM 3630 N N . CYS A 1 435 ? -12.618 -35.439 31.277 1.00 85.69 435 CYS A N 1
ATOM 3631 C CA . CYS A 1 435 ? -13.964 -35.875 31.688 1.00 85.69 435 CYS A CA 1
ATOM 3632 C C . CYS A 1 435 ? -14.862 -36.375 30.549 1.00 85.69 435 CYS A C 1
ATOM 3634 O O . CYS A 1 435 ? -16.007 -36.755 30.802 1.00 85.69 435 CYS A O 1
ATOM 3636 N N . GLY A 1 436 ? -14.376 -36.348 29.306 1.00 81.25 436 GLY A N 1
ATOM 3637 C CA . GLY A 1 436 ? -15.069 -36.855 28.121 1.00 81.25 436 GLY A CA 1
ATOM 3638 C C . GLY A 1 436 ? -16.321 -36.076 27.723 1.00 81.25 436 GLY A C 1
ATOM 3639 O O . GLY A 1 436 ? -17.063 -36.523 26.853 1.00 81.25 436 GLY A O 1
ATOM 3640 N N . LYS A 1 437 ? -16.617 -34.938 28.363 1.00 81.12 437 LYS A N 1
ATOM 3641 C CA . LYS A 1 437 ? -17.822 -34.164 28.047 1.00 81.12 437 LYS A CA 1
ATOM 3642 C C . LYS A 1 437 ? -17.644 -33.286 26.812 1.00 81.12 437 LYS A C 1
ATOM 3644 O O . LYS A 1 437 ? -16.543 -32.764 26.614 1.00 81.12 437 LYS A O 1
ATOM 3649 N N . PRO A 1 438 ? -18.715 -33.104 26.019 1.00 76.12 438 PRO A N 1
ATOM 3650 C CA . PRO A 1 438 ? -18.721 -32.154 24.922 1.00 76.12 438 PRO A CA 1
ATOM 3651 C C . PRO A 1 438 ? -18.670 -30.732 25.478 1.00 76.12 438 PRO A C 1
ATOM 3653 O O . PRO A 1 438 ? -19.307 -30.415 26.482 1.00 76.12 438 PRO A O 1
ATOM 3656 N N . ASN A 1 439 ? -17.873 -29.898 24.833 1.00 71.19 439 ASN A N 1
ATOM 3657 C CA . ASN A 1 439 ? -17.733 -28.474 25.088 1.00 71.19 439 ASN A CA 1
ATOM 3658 C C . ASN A 1 439 ? -17.722 -27.764 23.729 1.00 71.19 439 ASN A C 1
ATOM 3660 O O . ASN A 1 439 ? -17.293 -28.381 22.748 1.00 71.19 439 ASN A O 1
ATOM 3664 N N . PRO A 1 440 ? -18.131 -26.490 23.653 1.00 71.25 440 PRO A N 1
ATOM 3665 C CA . PRO A 1 440 ? -17.913 -25.675 22.458 1.00 71.25 440 PRO A CA 1
ATOM 3666 C C . PRO A 1 440 ? -16.432 -25.712 22.039 1.00 71.25 440 PRO A C 1
ATOM 3668 O O . PRO A 1 440 ? -15.564 -25.702 22.920 1.00 71.25 440 PRO A O 1
ATOM 3671 N N . LYS A 1 441 ? -16.082 -25.750 20.738 1.00 67.62 441 LYS A N 1
ATOM 3672 C CA . LYS A 1 441 ? -14.650 -25.691 20.340 1.00 67.62 441 LYS A CA 1
ATOM 3673 C C . LYS A 1 441 ? -13.980 -24.417 20.861 1.00 67.62 441 LYS A C 1
ATOM 3675 O O . LYS A 1 441 ? -12.807 -24.470 21.233 1.00 67.62 441 LYS A O 1
ATOM 3680 N N . SER A 1 442 ? -14.745 -23.333 20.976 1.00 61.34 442 SER A N 1
ATOM 3681 C CA . SER A 1 442 ? -14.363 -22.046 21.568 1.00 61.34 442 SER A CA 1
ATOM 3682 C C . SER A 1 442 ? -14.059 -22.094 23.075 1.00 61.34 442 SER A C 1
ATOM 3684 O O . SER A 1 442 ? -13.394 -21.200 23.587 1.00 61.34 442 SER A O 1
ATOM 3686 N N . ALA A 1 443 ? -14.491 -23.125 23.813 1.00 66.88 443 ALA A N 1
ATOM 3687 C CA . ALA A 1 443 ? -14.393 -23.145 25.275 1.00 66.88 443 ALA A CA 1
ATOM 3688 C C . ALA A 1 443 ? -12.938 -23.129 25.778 1.00 66.88 443 ALA A C 1
ATOM 3690 O O . ALA A 1 443 ? -12.154 -24.018 25.442 1.00 66.88 443 ALA A O 1
ATOM 3691 N N . LYS A 1 444 ? -12.562 -22.166 26.630 1.00 63.53 444 LYS A N 1
ATOM 3692 C CA . LYS A 1 444 ? -11.227 -22.135 27.262 1.00 63.53 444 LYS A CA 1
ATOM 3693 C C . LYS A 1 444 ? -11.060 -23.239 28.311 1.00 63.53 444 LYS A C 1
ATOM 3695 O O . LYS A 1 444 ? -10.024 -23.898 28.361 1.00 63.53 444 LYS A O 1
ATOM 3700 N N . TYR A 1 445 ? -12.117 -23.498 29.075 1.00 70.69 445 TYR A N 1
ATOM 3701 C CA . TYR A 1 445 ? -12.167 -24.526 30.111 1.00 70.69 445 TYR A CA 1
ATOM 3702 C C . TYR A 1 445 ? -13.296 -25.508 29.844 1.00 70.69 445 TYR A C 1
ATOM 3704 O O . TYR A 1 445 ? -14.311 -25.170 29.236 1.00 70.69 445 TYR A O 1
ATOM 3712 N N . CYS A 1 446 ? -13.147 -26.732 30.336 1.00 73.06 446 CYS A N 1
ATOM 3713 C CA . CYS A 1 446 ? -14.247 -27.668 30.343 1.00 73.06 446 CYS A CA 1
ATOM 3714 C C . CYS A 1 446 ? -15.347 -27.169 31.282 1.00 73.06 446 CYS A C 1
ATOM 3716 O O . CYS A 1 446 ? -15.132 -27.100 32.492 1.00 73.06 446 CYS A O 1
ATOM 3718 N N . ILE A 1 447 ? -16.549 -26.956 30.744 1.00 68.19 447 ILE A N 1
ATOM 3719 C CA . ILE A 1 447 ? -17.744 -26.521 31.481 1.00 68.19 447 ILE A CA 1
ATOM 3720 C C . ILE A 1 447 ? -18.092 -27.442 32.658 1.00 68.19 447 ILE A C 1
ATOM 3722 O O . ILE A 1 447 ? -18.779 -27.032 33.585 1.00 68.19 447 ILE A O 1
ATOM 3726 N N . LYS A 1 448 ? -17.635 -28.704 32.628 1.00 77.62 448 LYS A N 1
ATOM 3727 C CA . LYS A 1 448 ? -17.891 -29.682 33.691 1.00 77.62 448 LYS A CA 1
ATOM 3728 C C . LYS A 1 448 ? -16.776 -29.765 34.731 1.00 77.62 448 LYS A C 1
ATOM 3730 O O . LYS A 1 448 ? -17.075 -29.869 35.913 1.00 77.62 448 LYS A O 1
ATOM 3735 N N . CYS A 1 449 ? -15.515 -29.855 34.312 1.00 79.06 449 CYS A N 1
ATOM 3736 C CA . CYS A 1 449 ? -14.413 -30.191 35.227 1.00 79.06 449 CYS A CA 1
ATOM 3737 C C . CYS A 1 449 ? -13.353 -29.096 35.366 1.00 79.06 449 CYS A C 1
ATOM 3739 O O . CYS A 1 449 ? -12.346 -29.327 36.033 1.00 79.06 449 CYS A O 1
ATOM 3741 N N . GLY A 1 450 ? -13.544 -27.949 34.709 1.00 73.94 450 GLY A N 1
ATOM 3742 C CA . GLY A 1 450 ? -12.618 -26.820 34.752 1.00 73.94 450 GLY A CA 1
ATOM 3743 C C . GLY A 1 450 ? -11.265 -27.086 34.094 1.00 73.94 450 GLY A C 1
ATOM 3744 O O . GLY A 1 450 ? -10.375 -26.254 34.201 1.00 73.94 450 GLY A O 1
ATOM 3745 N N . GLN A 1 451 ? -11.075 -28.233 33.426 1.00 74.69 451 GLN A N 1
ATOM 3746 C CA . GLN A 1 451 ? -9.825 -28.513 32.723 1.00 74.69 451 GLN A CA 1
ATOM 3747 C C . GLN A 1 451 ? -9.632 -27.496 31.600 1.00 74.69 451 GLN A C 1
ATOM 3749 O O . GLN A 1 451 ? -10.491 -27.379 30.729 1.00 74.69 451 GLN A O 1
ATOM 3754 N N . GLU A 1 452 ? -8.498 -26.809 31.605 1.00 73.56 452 GLU A N 1
ATOM 3755 C CA . GLU A 1 452 ? -8.101 -25.928 30.517 1.00 73.56 452 GLU A CA 1
ATOM 3756 C C . GLU A 1 452 ? -7.822 -26.731 29.244 1.00 73.56 452 GLU A C 1
ATOM 3758 O O . GLU A 1 452 ? -7.202 -27.796 29.273 1.00 73.56 452 GLU A O 1
ATOM 3763 N N . PHE A 1 453 ? -8.339 -26.239 28.122 1.00 62.22 453 PHE A N 1
ATOM 3764 C CA . PHE A 1 453 ? -8.145 -26.857 26.814 1.00 62.22 453 PHE A CA 1
ATOM 3765 C C . PHE A 1 453 ? -6.863 -26.401 26.112 1.00 62.22 453 PHE A C 1
ATOM 3767 O O . PHE A 1 453 ? -6.480 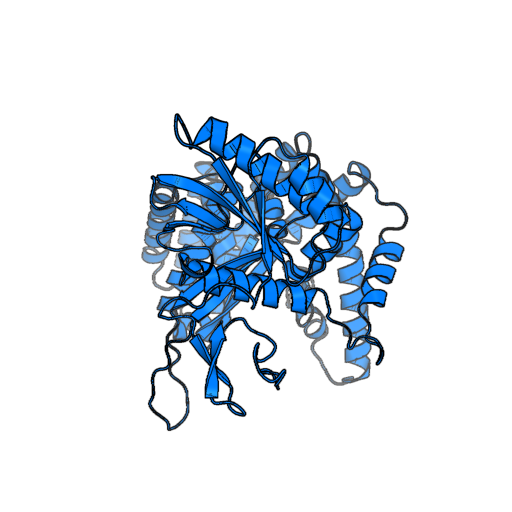-27.029 25.128 1.00 62.22 453 PHE A O 1
ATOM 3774 N N . TRP A 1 454 ? -6.235 -25.330 26.597 1.00 47.12 454 TRP A N 1
ATOM 3775 C CA . TRP A 1 454 ? -5.092 -24.668 25.979 1.00 47.12 454 TRP A CA 1
ATOM 3776 C C . TRP A 1 454 ? -3.824 -24.894 26.813 1.00 47.12 454 TRP A C 1
ATOM 3778 O O . TRP A 1 454 ? -3.709 -24.385 27.923 1.00 47.12 454 TRP A O 1
ATOM 3788 N N . MET A 1 455 ? -2.891 -25.669 26.258 1.00 35.28 455 MET A N 1
ATOM 3789 C CA . MET A 1 455 ? -1.444 -25.497 26.421 1.00 35.28 455 MET A CA 1
ATOM 3790 C C . MET A 1 455 ? -0.835 -25.511 25.030 1.00 35.28 455 MET A C 1
ATOM 3792 O O . MET A 1 455 ? -1.191 -26.444 24.269 1.00 35.28 455 MET A O 1
#

Sequence (455 aa):
MRETKEKIEKFVNDIIKKNDIVFLDVLWIFSYSIPSQSGYHNNKGDFKKWFGKICIRHLQKKYNLRQEEIKEKMKIFVDFLNNIPDFLSKESFYEDDKLLRNMLINKTSEILIRNIRSKIPNLSDLDRKILSFVLHYIPIRIQDSIKKAEDRRKEYPDCKDKYGFLSDFYVRVDKETGSIAYFEIDTKEWTHLFNLLFDEELKEQRFKVKSYRRGAGLIIFPQEQHEEYSFWQFGDELVKVGIGYWTFSISAKGNVRIEFIIPNFIYEAIKDYKDKLPKIENFEEKINEIKKEKEWSLDDFEETEAVSEVLESEIEASMISNPEILEEGVELVGNQYPTSVGYIDILCRDKNGNFVVVELKRGAGSYKAVGQIQKYMVWVSENLAKDRQVRGIIVVKEHDQELEYTVKGSKFPIEIKIFGQEPPTGENIKYCSRCGKPNPKSAKYCIKCGQEFWM

pLDDT: mean 82.62, std 15.4, range [32.62, 97.81]

Foldseek 3Di:
DVVLLVLLLVVVVVCVVVVVVLLLQLLVQLLQFQAPLLQCVLPVVVSVVVSLVQSVLLCCLQPVDDSVVSVVSVVVVVVSCVVNVCQCPSVCNVVNSVSSLVSSCVPPLVVLLVVLVVCVVPDDLLLLLLLLLCLVVVVVQQVVQVVQLVVVCVVPVPDPQSCVSSCVGQWHADSPPRHTFKGWDPLVVSVVLSCVQPVDDWDKDKDWDFDFAPDPDPDDDGDGDTDIDIDTVSLSSCSNSPQKGWHWYGDSRGDIDIIIIGGPSSSVSCSVCNVVGDDRPPSVVSSVVVVVVVPDDPVPPPCDPVNFVVVQVVVLVVCQVPVCLVPPAKAWPDALCDDPQGGQGTWIAHNVRAIEGEAEDEAADDLVSLVVSLSVQVRCVVPPQPPGAYEYEYEYQHHDVVNVVSQVPDPHNYHYHHFFQGDDDDPQWDADPVPRDTTGVRHQADPPPRHGPDD

Secondary structure (DSSP, 8-state):
-HHHHHHHHHHHHHHHHTT-HHHHHHHHHHHHH---HHHHHHTHHHHHHHHHHHHHHHHHHHH---HHHHHHHHHHHHHHHHT-TTTT-TTTHHHHHHHHHHHHHHHHHHHHHHHHHHHGGG--HHHHHHHHHHHHHHHHHHHHHHHHHHHHHHH-TT---TTHHHHTTTEEE-TTT--EEEEEE-HHHHHHHHHHHHT----EEEEEEEE----SSS------EEEEEEEEHHHHHHHHHTS-EEEEEE-TT--EEEEEEEEHHHHHHHGGGGGGSPPPTTHHHHHHHHHHTTS--TT--S--HHHHHHHHHHHHHHHHH-GGGTSTT-EEEEEEEEETTEEEEEEEE-TTS-EEEEEEEEEE--HHHHHHHHHHHHHHIIIIITTS-EEEEEEEEE--HHHHHHHHT-SS-EEEEETT-S---TTSEEE-TTT--EEETT-SB-TTT--B---

Radius of gyration: 26.1 Å; chains: 1; bounding box: 76×61×66 Å